Protein AF-0000000083549612 (afdb_homodimer)

pLDDT: mean 89.01, std 11.63, range [45.56, 98.88]

Nearest PDB structures (foldseek):
  8k3b-assembly1_A  TM=6.787E-01  e=1.805E-19  Pseudomonas aeruginosa
  7en6-assembly1_C  TM=9.092E-01  e=3.297E-10  Escherichia coli
  8v4v-assembly1_B  TM=6.266E-01  e=1.099E-12  Streptococcus pneumoniae
  8txl-assembly1_A  TM=6.198E-01  e=1.495E-12  Streptococcus pneumoniae
  3fxa-assembly1_D  TM=8.498E-01  e=3.540E-08  Listeria monocytogenes serotype 4b str. F2365

Radius of gyration: 28.12 Å; Cα contacts (8 Å, |Δi|>4): 1001; chains: 2; bounding box: 58×100×53 Å

Solvent-accessible surface area (backbone atoms only — not comparable to full-atom values): 29579 Å² total; per-residue (Å²): 135,60,62,63,58,50,36,52,56,38,34,68,42,90,81,52,74,59,18,44,44,27,40,50,36,70,75,35,50,70,56,49,56,69,43,50,64,62,54,48,13,57,75,45,72,51,50,51,68,54,49,37,51,44,24,39,71,69,71,26,91,23,52,72,49,37,38,52,52,46,44,50,48,50,37,56,28,63,42,66,73,59,58,61,75,84,55,88,45,66,68,46,38,44,48,51,52,43,53,45,30,41,49,30,33,51,54,39,69,74,61,54,56,58,66,47,44,51,53,50,20,51,50,58,63,69,33,68,31,35,41,24,32,10,50,74,54,55,19,28,52,50,11,48,48,49,32,60,52,40,40,46,40,65,43,54,57,45,55,42,57,49,63,67,57,46,37,54,47,40,74,68,61,56,92,47,39,30,38,38,36,34,30,72,63,19,62,55,62,65,59,34,49,28,42,40,51,26,44,74,71,71,36,54,30,36,30,41,20,18,71,88,19,63,30,43,72,47,32,75,39,54,47,55,55,83,71,87,75,79,68,47,78,63,51,66,67,38,58,53,50,27,54,52,49,49,49,38,40,36,43,31,48,30,29,63,75,39,45,68,58,17,47,52,36,39,44,53,53,31,45,52,46,49,71,70,43,75,79,75,45,87,55,59,76,58,91,136,60,62,60,60,50,35,51,57,39,34,67,43,90,81,52,73,59,18,42,42,26,40,49,34,69,74,34,50,71,55,49,56,68,42,50,65,62,54,49,13,58,75,45,72,53,50,51,67,53,49,36,51,43,23,40,72,70,71,26,91,23,54,70,51,36,37,53,52,46,44,50,49,49,38,56,29,64,45,68,75,59,57,62,77,85,55,88,45,66,68,47,38,45,48,50,54,45,51,45,30,40,48,30,34,52,52,38,69,74,61,52,56,56,66,45,43,50,52,49,20,51,51,58,64,69,34,67,31,35,41,24,32,9,49,76,54,56,18,28,50,50,14,48,48,47,32,60,51,40,42,47,41,65,43,53,56,45,54,43,59,50,62,69,57,47,37,55,47,40,74,66,60,55,91,48,40,30,38,37,37,34,30,71,63,20,59,55,62,66,60,35,48,27,42,40,52,26,46,76,72,71,36,54,32,37,29,41,22,18,71,88,19,63,30,43,71,47,31,74,37,56,48,54,56,84,72,86,75,80,67,46,79,62,50,65,68,38,58,53,49,27,53,52,48,51,50,38,38,37,43,31,48,30,29,63,75,40,46,68,58,17,45,53,36,39,44,54,54,31,43,52,46,47,70,69,42,76,81,75,44,88,56,58,77,57,91

Organism: NCBI:txid2306993

Structure (mmCIF, N/CA/C/O backbone):
data_AF-0000000083549612-model_v1
#
loop_
_entity.id
_entity.type
_entity.pdbx_description
1 polymer 'MurR/RpiR family transcriptional regulator'
#
loop_
_atom_site.group_PDB
_atom_site.id
_atom_site.type_symbol
_atom_site.label_atom_id
_atom_site.label_alt_id
_atom_site.label_comp_id
_atom_site.label_asym_id
_atom_site.label_entity_id
_atom_site.label_seq_id
_atom_site.pdbx_PDB_ins_code
_atom_site.Cartn_x
_atom_site.Cartn_y
_atom_site.Cartn_z
_atom_site.occupancy
_atom_site.B_iso_or_equiv
_atom_site.auth_seq_id
_atom_site.auth_comp_id
_atom_site.auth_asym_id
_atom_site.auth_atom_id
_atom_site.pdbx_PDB_model_num
ATOM 1 N N . MET A 1 1 ? 2.803 -32.688 -2.545 1 60.97 1 MET A N 1
ATOM 2 C CA . MET A 1 1 ? 3.252 -33.031 -3.896 1 60.97 1 MET A CA 1
ATOM 3 C C . MET A 1 1 ? 2.703 -32 -4.906 1 60.97 1 MET A C 1
ATOM 5 O O . MET A 1 1 ? 1.55 -31.594 -4.805 1 60.97 1 MET A O 1
ATOM 9 N N . ASP A 1 2 ? 3.609 -31.469 -5.758 1 71.81 2 ASP A N 1
ATOM 10 C CA . ASP A 1 2 ? 3.229 -30.609 -6.879 1 71.81 2 ASP A CA 1
ATOM 11 C C . ASP A 1 2 ? 3.037 -31.422 -8.156 1 71.81 2 ASP A C 1
ATOM 13 O O . ASP A 1 2 ? 4.004 -31.734 -8.844 1 71.81 2 ASP A O 1
ATOM 17 N N . LEU A 1 3 ? 1.82 -31.828 -8.352 1 80.75 3 LEU A N 1
ATOM 18 C CA . LEU A 1 3 ? 1.506 -32.688 -9.477 1 80.75 3 LEU A CA 1
ATOM 19 C C . LEU A 1 3 ? 1.986 -32.094 -10.789 1 80.75 3 LEU A C 1
ATOM 21 O O . LEU A 1 3 ? 2.482 -32.812 -11.664 1 80.75 3 LEU A O 1
ATOM 25 N N . PHE A 1 4 ? 1.895 -30.859 -10.805 1 78.56 4 PHE A N 1
ATOM 26 C CA . PHE A 1 4 ? 2.281 -30.234 -12.062 1 78.56 4 PHE A CA 1
ATOM 27 C C . PHE A 1 4 ? 3.777 -30.391 -12.312 1 78.56 4 PHE A C 1
ATOM 29 O O . PHE A 1 4 ? 4.195 -30.734 -13.422 1 78.56 4 PHE A O 1
ATOM 36 N N . GLN A 1 5 ? 4.523 -30.078 -11.344 1 78.06 5 GLN A N 1
ATOM 37 C CA . GLN A 1 5 ? 5.969 -30.203 -11.492 1 78.06 5 GLN A CA 1
ATOM 38 C C . GLN A 1 5 ? 6.363 -31.625 -11.844 1 78.06 5 GLN A C 1
ATOM 40 O O . GLN A 1 5 ? 7.242 -31.844 -12.68 1 78.06 5 GLN A O 1
ATOM 45 N N . THR A 1 6 ? 5.684 -32.5 -11.18 1 86.69 6 THR A N 1
ATOM 46 C CA . THR A 1 6 ? 5.965 -33.938 -11.445 1 86.69 6 THR A CA 1
ATOM 47 C C . THR A 1 6 ? 5.617 -34.281 -12.891 1 86.69 6 THR A C 1
ATOM 49 O O . THR A 1 6 ? 6.398 -34.938 -13.578 1 86.69 6 THR A O 1
ATOM 52 N N . LEU A 1 7 ? 4.48 -33.781 -13.336 1 88.31 7 LEU A N 1
ATOM 53 C CA . LEU A 1 7 ? 4.047 -34.031 -14.711 1 88.31 7 LEU A CA 1
ATOM 54 C C . LEU A 1 7 ? 4.988 -33.375 -15.711 1 88.31 7 LEU A C 1
ATOM 56 O O . LEU A 1 7 ? 5.375 -34 -16.703 1 88.31 7 LEU A O 1
ATOM 60 N N . ALA A 1 8 ? 5.422 -32.156 -15.414 1 82.75 8 ALA A N 1
ATOM 61 C CA . ALA A 1 8 ? 6.309 -31.422 -16.312 1 82.75 8 ALA A CA 1
ATOM 62 C C . ALA A 1 8 ? 7.672 -32.094 -16.422 1 82.75 8 ALA A C 1
ATOM 64 O O . ALA A 1 8 ? 8.219 -32.219 -17.516 1 82.75 8 ALA A O 1
ATOM 65 N N . ASN A 1 9 ? 8.164 -32.5 -15.328 1 86.5 9 ASN A N 1
ATOM 66 C CA . ASN A 1 9 ? 9.438 -33.219 -15.305 1 86.5 9 ASN A CA 1
ATOM 67 C C . ASN A 1 9 ? 9.375 -34.531 -16.078 1 86.5 9 ASN A C 1
ATOM 69 O O . ASN A 1 9 ? 10.305 -34.875 -16.812 1 86.5 9 ASN A O 1
ATOM 73 N N . THR A 1 10 ? 8.305 -35.156 -15.844 1 90.31 10 THR A N 1
ATOM 74 C CA . THR A 1 10 ? 8.109 -36.438 -16.531 1 90.31 10 THR A CA 1
ATOM 75 C C . THR A 1 10 ? 7.961 -36.25 -18.031 1 90.31 10 THR A C 1
ATOM 77 O O . THR A 1 10 ? 8.523 -37 -18.828 1 90.31 10 THR A O 1
ATOM 80 N N . ALA A 1 11 ? 7.281 -35.188 -18.422 1 89.12 11 ALA A N 1
ATOM 81 C CA . ALA A 1 11 ? 7.02 -34.875 -19.828 1 89.12 11 ALA A CA 1
ATOM 82 C C . ALA A 1 11 ? 8.305 -34.5 -20.562 1 89.12 11 ALA A C 1
ATOM 84 O O . ALA A 1 11 ? 8.414 -34.656 -21.781 1 89.12 11 ALA A O 1
ATOM 85 N N . GLY A 1 12 ? 9.25 -33.906 -19.844 1 84.75 12 GLY A N 1
ATOM 86 C CA . GLY A 1 12 ? 10.508 -33.438 -20.406 1 84.75 12 GLY A CA 1
ATOM 87 C C . GLY A 1 12 ? 11.469 -34.562 -20.75 1 84.75 12 GLY A C 1
ATOM 88 O O . GLY A 1 12 ? 12.477 -34.344 -21.422 1 84.75 12 GLY A O 1
ATOM 89 N N . LYS A 1 13 ? 11.133 -35.656 -20.25 1 87.25 13 LYS A N 1
ATOM 90 C CA . LYS A 1 13 ? 11.984 -36.812 -20.547 1 87.25 13 LYS A CA 1
ATOM 91 C C . LYS A 1 13 ? 11.82 -37.281 -21.984 1 87.25 13 LYS A C 1
ATOM 93 O O . LYS A 1 13 ? 10.758 -37.094 -22.578 1 87.25 13 LYS A O 1
ATOM 98 N N . PRO A 1 14 ? 12.992 -37.531 -22.703 1 80.19 14 PRO A N 1
ATOM 99 C CA . PRO A 1 14 ? 12.984 -37.781 -24.141 1 80.19 14 PRO A CA 1
ATOM 100 C C . PRO A 1 14 ? 11.992 -38.875 -24.547 1 80.19 14 PRO A C 1
ATOM 102 O O . PRO A 1 14 ? 11.281 -38.75 -25.531 1 80.19 14 PRO A O 1
ATOM 105 N N . GLU A 1 15 ? 12.047 -40.188 -24.078 1 77.31 15 GLU A N 1
ATOM 106 C CA . GLU A 1 15 ? 11.211 -41.281 -24.562 1 77.31 15 GLU A CA 1
ATOM 107 C C . GLU A 1 15 ? 10.664 -42.125 -23.406 1 77.31 15 GLU A C 1
ATOM 109 O O . GLU A 1 15 ? 11.25 -42.156 -22.328 1 77.31 15 GLU A O 1
ATOM 114 N N . GLY A 1 16 ? 9.383 -42.625 -23.516 1 87.75 16 GLY A N 1
ATOM 115 C CA . GLY A 1 16 ? 8.789 -43.531 -22.562 1 87.75 16 GLY A CA 1
ATOM 116 C C . GLY A 1 16 ? 7.297 -43.344 -22.391 1 87.75 16 GLY A C 1
ATOM 117 O O . GLY A 1 16 ? 6.75 -42.312 -22.781 1 87.75 16 GLY A O 1
ATOM 118 N N . LEU A 1 17 ? 6.672 -44.438 -21.891 1 91.31 17 LEU A N 1
ATOM 119 C CA . LEU A 1 17 ? 5.23 -44.469 -21.672 1 91.31 17 LEU A CA 1
ATOM 120 C C . LEU A 1 17 ? 4.812 -43.344 -20.719 1 91.31 17 LEU A C 1
ATOM 122 O O . LEU A 1 17 ? 3.814 -42.656 -20.969 1 91.31 17 LEU A O 1
ATOM 126 N N . ASP A 1 18 ? 5.648 -43.125 -19.719 1 93.69 18 ASP A N 1
ATOM 127 C CA . ASP A 1 18 ? 5.32 -42.094 -18.734 1 93.69 18 ASP A CA 1
ATOM 128 C C . ASP A 1 18 ? 5.391 -40.688 -19.344 1 93.69 18 ASP A C 1
ATOM 130 O O . ASP A 1 18 ? 4.539 -39.844 -19.078 1 93.69 18 ASP A O 1
ATOM 134 N N . ALA A 1 19 ? 6.414 -40.438 -20.141 1 94.12 19 ALA A N 1
ATOM 135 C CA . ALA A 1 19 ? 6.57 -39.125 -20.797 1 94.12 19 ALA A CA 1
ATOM 136 C C . ALA A 1 19 ? 5.391 -38.844 -21.719 1 94.12 19 ALA A C 1
ATOM 138 O O . ALA A 1 19 ? 4.867 -37.719 -21.75 1 94.12 19 ALA A O 1
ATOM 139 N N . ARG A 1 20 ? 5.027 -39.875 -22.438 1 93.06 20 ARG A N 1
ATOM 140 C CA . ARG A 1 20 ? 3.898 -39.75 -23.344 1 93.06 20 ARG A CA 1
ATOM 141 C C . ARG A 1 20 ? 2.613 -39.406 -22.594 1 93.06 20 ARG A C 1
ATOM 143 O O . ARG A 1 20 ? 1.831 -38.562 -23.016 1 93.06 20 ARG A O 1
ATOM 150 N N . LEU A 1 21 ? 2.369 -40.062 -21.516 1 94.75 21 LEU A N 1
ATOM 151 C CA . LEU A 1 21 ? 1.184 -39.844 -20.688 1 94.75 21 LEU A CA 1
ATOM 152 C C . LEU A 1 21 ? 1.202 -38.438 -20.094 1 94.75 21 LEU A C 1
ATOM 154 O O . LEU A 1 21 ? 0.193 -37.75 -20.125 1 94.75 21 LEU A O 1
ATOM 158 N N . ALA A 1 22 ? 2.359 -38.094 -19.562 1 93.81 22 ALA A N 1
ATOM 159 C CA . ALA A 1 22 ? 2.496 -36.781 -18.969 1 93.81 22 ALA A CA 1
ATOM 160 C C . ALA A 1 22 ? 2.232 -35.688 -20 1 93.81 22 ALA A C 1
ATOM 162 O O . ALA A 1 22 ? 1.521 -34.719 -19.719 1 93.81 22 ALA A O 1
ATOM 163 N N . ARG A 1 23 ? 2.754 -35.875 -21.203 1 92.06 23 ARG A N 1
ATOM 164 C CA . ARG A 1 23 ? 2.539 -34.906 -22.281 1 92.06 23 ARG A CA 1
ATOM 165 C C . ARG A 1 23 ? 1.064 -34.844 -22.672 1 92.06 23 ARG A C 1
ATOM 167 O O . ARG A 1 23 ? 0.526 -33.75 -22.891 1 92.06 23 ARG A O 1
ATOM 174 N N . THR A 1 24 ? 0.452 -36 -22.781 1 93.25 24 THR A N 1
ATOM 175 C CA . THR A 1 24 ? -0.963 -36.062 -23.125 1 93.25 24 THR A CA 1
ATOM 176 C C . THR A 1 24 ? -1.805 -35.312 -22.109 1 93.25 24 THR A C 1
ATOM 178 O O . THR A 1 24 ? -2.719 -34.562 -22.484 1 93.25 24 THR A O 1
ATOM 181 N N . VAL A 1 25 ? -1.492 -35.406 -20.812 1 91.62 25 VAL A N 1
ATOM 182 C CA . VAL A 1 25 ? -2.225 -34.719 -19.75 1 91.62 25 VAL A CA 1
ATOM 183 C C . VAL A 1 25 ? -1.984 -33.219 -19.812 1 91.62 25 VAL A C 1
ATOM 185 O O . VAL A 1 25 ? -2.934 -32.438 -19.781 1 91.62 25 VAL A O 1
ATOM 188 N N . LEU A 1 26 ? -0.691 -32.844 -19.984 1 86.19 26 LEU A N 1
ATOM 189 C CA . LEU A 1 26 ? -0.322 -31.438 -19.938 1 86.19 26 LEU A CA 1
ATOM 190 C C . LEU A 1 26 ? -0.821 -30.719 -21.188 1 86.19 26 LEU A C 1
ATOM 192 O O . LEU A 1 26 ? -1.13 -29.516 -21.141 1 86.19 26 LEU A O 1
ATOM 196 N N . ASP A 1 27 ? -0.909 -31.438 -22.297 1 85.31 27 ASP A N 1
ATOM 197 C CA . ASP A 1 27 ? -1.367 -30.859 -23.562 1 85.31 27 ASP A CA 1
ATOM 198 C C . ASP A 1 27 ? -2.84 -30.469 -23.469 1 85.31 27 ASP A C 1
ATOM 200 O O . ASP A 1 27 ? -3.273 -29.531 -24.156 1 85.31 27 ASP A O 1
ATOM 204 N N . ASP A 1 28 ? -3.588 -31.188 -22.719 1 85.19 28 ASP A N 1
ATOM 205 C CA . ASP A 1 28 ? -5.016 -30.922 -22.562 1 85.19 28 ASP A CA 1
ATOM 206 C C . ASP A 1 28 ? -5.516 -31.328 -21.188 1 85.19 28 ASP A C 1
ATOM 208 O O . ASP A 1 28 ? -6.156 -32.375 -21.031 1 85.19 28 ASP A O 1
ATOM 212 N N . VAL A 1 29 ? -5.262 -30.438 -20.297 1 82.5 29 VAL A N 1
ATOM 213 C CA . VAL A 1 29 ? -5.582 -30.703 -18.906 1 82.5 29 VAL A CA 1
ATOM 214 C C . VAL A 1 29 ? -7.094 -30.828 -18.734 1 82.5 29 VAL A C 1
ATOM 216 O O . VAL A 1 29 ? -7.562 -31.672 -17.953 1 82.5 29 VAL A O 1
ATOM 219 N N . ASP A 1 30 ? -7.848 -30.047 -19.469 1 77.62 30 ASP A N 1
ATOM 220 C CA . ASP A 1 30 ? -9.305 -30.109 -19.391 1 77.62 30 ASP A CA 1
ATOM 221 C C . ASP A 1 30 ? -9.82 -31.484 -19.766 1 77.62 30 ASP A C 1
ATOM 223 O O . ASP A 1 30 ? -10.672 -32.062 -19.078 1 77.62 30 ASP A O 1
ATOM 227 N N . PHE A 1 31 ? -9.32 -32.031 -20.828 1 85.69 31 PHE A N 1
ATOM 228 C CA . PHE A 1 31 ? -9.672 -33.375 -21.266 1 85.69 31 PHE A CA 1
ATOM 229 C C . PHE A 1 31 ? -9.312 -34.406 -20.188 1 85.69 31 PHE A C 1
ATOM 231 O O . PHE A 1 31 ? -10.125 -35.25 -19.828 1 85.69 31 PHE A O 1
ATOM 238 N N . ALA A 1 32 ? -8.086 -34.188 -19.703 1 90.5 32 ALA A N 1
ATOM 239 C CA . ALA A 1 32 ? -7.59 -35.188 -18.734 1 90.5 32 ALA A CA 1
ATOM 240 C C . ALA A 1 32 ? -8.461 -35.188 -17.469 1 90.5 32 ALA A C 1
ATOM 242 O O . ALA A 1 32 ? -8.656 -36.219 -16.859 1 90.5 32 ALA A O 1
ATOM 243 N N . MET A 1 33 ? -8.992 -34.062 -17.109 1 84.75 33 MET A N 1
ATOM 244 C CA . MET A 1 33 ? -9.828 -33.938 -15.914 1 84.75 33 MET A CA 1
ATOM 245 C C . MET A 1 33 ? -11.156 -34.656 -16.109 1 84.75 33 MET A C 1
ATOM 247 O O . MET A 1 33 ? -11.727 -35.156 -15.141 1 84.75 33 MET A O 1
ATOM 251 N N . ARG A 1 34 ? -11.57 -34.719 -17.281 1 85.81 34 ARG A N 1
ATOM 252 C CA . ARG A 1 34 ? -12.898 -35.25 -17.547 1 85.81 34 ARG A CA 1
ATOM 253 C C . ARG A 1 34 ? -12.82 -36.688 -18.047 1 85.81 34 ARG A C 1
ATOM 255 O O . ARG A 1 34 ? -13.805 -37.406 -18 1 85.81 34 ARG A O 1
ATOM 262 N N . ALA A 1 35 ? -11.688 -37.062 -18.5 1 91.56 35 ALA A N 1
ATOM 263 C CA . ALA A 1 35 ? -11.531 -38.312 -19.188 1 91.56 35 ALA A CA 1
ATOM 264 C C . ALA A 1 35 ? -11.602 -39.5 -18.219 1 91.56 35 ALA A C 1
ATOM 266 O O . ALA A 1 35 ? -11.102 -39.406 -17.094 1 91.56 35 ALA A O 1
ATOM 267 N N . SER A 1 36 ? -12.281 -40.562 -18.594 1 93.5 36 SER A N 1
ATOM 268 C CA . SER A 1 36 ? -12.117 -41.844 -17.906 1 93.5 36 SER A CA 1
ATOM 269 C C . SER A 1 36 ? -10.719 -42.406 -18.141 1 93.5 36 SER A C 1
ATOM 271 O O . SER A 1 36 ? -9.977 -41.906 -19 1 93.5 36 SER A O 1
ATOM 273 N N . ILE A 1 37 ? -10.422 -43.375 -17.312 1 94.69 37 ILE A N 1
ATOM 274 C CA . ILE A 1 37 ? -9.109 -43.969 -17.438 1 94.69 37 ILE A CA 1
ATOM 275 C C . ILE A 1 37 ? -8.938 -44.562 -18.844 1 94.69 37 ILE A C 1
ATOM 277 O O . ILE A 1 37 ? -7.855 -44.5 -19.422 1 94.69 37 ILE A O 1
ATOM 281 N N . ALA A 1 38 ? -10.047 -45.125 -19.422 1 95.56 38 ALA A N 1
ATOM 282 C CA . ALA A 1 38 ? -10.016 -45.688 -20.766 1 95.56 38 ALA A CA 1
ATOM 283 C C . ALA A 1 38 ? -9.773 -44.625 -21.828 1 95.56 38 ALA A C 1
ATOM 285 O O . ALA A 1 38 ? -8.992 -44.844 -22.75 1 95.56 38 ALA A O 1
ATOM 286 N N . GLU A 1 39 ? -10.43 -43.531 -21.672 1 95.75 39 GLU A N 1
ATOM 287 C CA . GLU A 1 39 ? -10.312 -42.438 -22.625 1 95.75 39 GLU A CA 1
ATOM 288 C C . GLU A 1 39 ? -8.898 -41.844 -22.625 1 95.75 39 GLU A C 1
ATOM 290 O O . GLU A 1 39 ? -8.328 -41.562 -23.672 1 95.75 39 GLU A O 1
ATOM 295 N N . LEU A 1 40 ? -8.352 -41.656 -21.422 1 96.06 40 LEU A N 1
ATOM 296 C CA . LEU A 1 40 ? -6.996 -41.125 -21.312 1 96.06 40 LEU A CA 1
ATOM 297 C C . LEU A 1 40 ? -5.98 -42.094 -21.891 1 96.06 40 LEU A C 1
ATOM 299 O O . LEU A 1 40 ? -5.043 -41.688 -22.594 1 96.06 40 LEU A O 1
ATOM 303 N N . ALA A 1 41 ? -6.164 -43.344 -21.641 1 95.69 41 ALA A N 1
ATOM 304 C CA . ALA A 1 41 ? -5.297 -44.406 -22.172 1 95.69 41 ALA A CA 1
ATOM 305 C C . ALA A 1 41 ? -5.305 -44.375 -23.703 1 95.69 41 ALA A C 1
ATOM 307 O O . ALA A 1 41 ? -4.246 -44.438 -24.328 1 95.69 41 ALA A O 1
ATOM 308 N N . GLU A 1 42 ? -6.488 -44.281 -24.234 1 95.75 42 GLU A N 1
ATOM 309 C CA . GLU A 1 42 ? -6.648 -44.281 -25.688 1 95.75 42 GLU A CA 1
ATOM 310 C C . GLU A 1 42 ? -5.938 -43.094 -26.328 1 95.75 42 GLU A C 1
ATOM 312 O O . GLU A 1 42 ? -5.211 -43.25 -27.312 1 95.75 42 GLU A O 1
ATOM 317 N N . ARG A 1 43 ? -6.094 -41.969 -25.734 1 95.12 43 ARG A N 1
ATOM 318 C CA . ARG A 1 43 ? -5.488 -40.75 -26.297 1 95.12 43 ARG A CA 1
ATOM 319 C C . ARG A 1 43 ? -3.967 -40.812 -26.203 1 95.12 43 ARG A C 1
ATOM 321 O O . ARG A 1 43 ? -3.268 -40.312 -27.078 1 95.12 43 ARG A O 1
ATOM 328 N N . ALA A 1 44 ? -3.492 -41.406 -25.188 1 94.5 44 ALA A N 1
ATOM 329 C CA . ALA A 1 44 ? -2.051 -41.469 -24.953 1 94.5 44 ALA A CA 1
ATOM 330 C C . ALA A 1 44 ? -1.438 -42.656 -25.688 1 94.5 44 ALA A C 1
ATOM 332 O O . ALA A 1 44 ? -0.213 -42.781 -25.75 1 94.5 44 ALA A O 1
ATOM 333 N N . GLY A 1 45 ? -2.229 -43.562 -26.203 1 93.75 45 GLY A N 1
ATOM 334 C CA . GLY A 1 45 ? -1.745 -44.75 -26.891 1 93.75 45 GLY A CA 1
ATOM 335 C C . GLY A 1 45 ? -1.149 -45.781 -25.969 1 93.75 45 GLY A C 1
ATOM 336 O O . GLY A 1 45 ? -0.131 -46.406 -26.281 1 93.75 45 GLY A O 1
ATOM 337 N N . VAL A 1 46 ? -1.741 -45.875 -24.812 1 94.38 46 VAL A N 1
ATOM 338 C CA . VAL A 1 46 ? -1.266 -46.844 -23.828 1 94.38 46 VAL A CA 1
ATOM 339 C C . VAL A 1 46 ? -2.441 -47.656 -23.297 1 94.38 46 VAL A C 1
ATOM 341 O O . VAL A 1 46 ? -3.576 -47.5 -23.75 1 94.38 46 VAL A O 1
ATOM 344 N N . SER A 1 47 ? -2.125 -48.656 -22.359 1 93.62 47 SER A N 1
ATOM 345 C CA . SER A 1 47 ? -3.17 -49.469 -21.734 1 93.62 47 SER A CA 1
ATOM 346 C C . SER A 1 47 ? -3.686 -48.812 -20.453 1 93.62 47 SER A C 1
ATOM 348 O O . SER A 1 47 ? -2.994 -47.969 -19.859 1 93.62 47 SER A O 1
ATOM 350 N N . ALA A 1 48 ? -4.918 -49.156 -20.094 1 94.5 48 ALA A N 1
ATOM 351 C CA . ALA A 1 48 ? -5.508 -48.656 -18.859 1 94.5 48 ALA A CA 1
ATOM 352 C C . ALA A 1 48 ? -4.637 -49 -17.656 1 94.5 48 ALA A C 1
ATOM 354 O O . ALA A 1 48 ? -4.43 -48.156 -16.766 1 94.5 48 ALA A O 1
ATOM 355 N N . PRO A 1 49 ? -4.086 -50.188 -17.531 1 94.81 49 PRO A N 1
ATOM 356 C CA . PRO A 1 49 ? -3.174 -50.5 -16.422 1 94.81 49 PRO A CA 1
ATOM 357 C C . PRO A 1 49 ? -1.938 -49.625 -16.422 1 94.81 49 PRO A C 1
ATOM 359 O O . PRO A 1 49 ? -1.433 -49.25 -15.344 1 94.81 49 PRO A O 1
ATOM 362 N N . SER A 1 50 ? -1.522 -49.25 -17.578 1 94.94 50 SER A N 1
ATOM 363 C CA . SER A 1 50 ? -0.377 -48.344 -17.672 1 94.94 50 SER A CA 1
ATOM 364 C C . SER A 1 50 ? -0.694 -47 -17.078 1 94.94 50 SER A C 1
ATOM 366 O O . SER A 1 50 ? 0.172 -46.344 -16.484 1 94.94 50 SER A O 1
ATOM 368 N N . VAL A 1 51 ? -1.929 -46.5 -17.25 1 96.5 51 VAL A N 1
ATOM 369 C CA . VAL A 1 51 ? -2.363 -45.25 -16.688 1 96.5 51 VAL A CA 1
ATOM 370 C C . VAL A 1 51 ? -2.379 -45.344 -15.164 1 96.5 51 VAL A C 1
ATOM 372 O O . VAL A 1 51 ? -1.956 -44.406 -14.477 1 96.5 51 VAL A O 1
ATOM 375 N N . THR A 1 52 ? -2.861 -46.438 -14.641 1 94.88 52 THR A N 1
ATOM 376 C CA . THR A 1 52 ? -2.895 -46.656 -13.195 1 94.88 52 THR A CA 1
ATOM 377 C C . THR A 1 52 ? -1.482 -46.688 -12.617 1 94.88 52 THR A C 1
ATOM 379 O O . THR A 1 52 ? -1.22 -46.062 -11.578 1 94.88 52 THR A O 1
ATOM 382 N N . ARG A 1 53 ? -0.593 -47.344 -13.297 1 94.69 53 ARG A N 1
ATOM 383 C CA . ARG A 1 53 ? 0.79 -47.438 -12.836 1 94.69 53 ARG A CA 1
ATOM 384 C C . ARG A 1 53 ? 1.45 -46.062 -12.883 1 94.69 53 ARG A C 1
ATOM 386 O O . ARG A 1 53 ? 2.195 -45.688 -11.977 1 94.69 53 ARG A O 1
ATOM 393 N N . PHE A 1 54 ? 1.21 -45.344 -13.953 1 95.25 54 PHE A N 1
ATOM 394 C CA . PHE A 1 54 ? 1.705 -44 -14.102 1 95.25 54 PHE A CA 1
ATOM 395 C C . PHE A 1 54 ? 1.254 -43.125 -12.93 1 95.25 54 PHE A C 1
ATOM 397 O O . PHE A 1 54 ? 2.064 -42.406 -12.32 1 95.25 54 PHE A O 1
ATOM 404 N N . SER A 1 55 ? -0.074 -43.188 -12.625 1 94.88 55 SER A N 1
ATOM 405 C CA . SER A 1 55 ? -0.638 -42.406 -11.531 1 94.88 55 SER A CA 1
ATOM 406 C C . SER A 1 55 ? 0.085 -42.688 -10.219 1 94.88 55 SER A C 1
ATOM 408 O O . SER A 1 55 ? 0.377 -41.781 -9.453 1 94.88 55 SER A O 1
ATOM 410 N N . ARG A 1 56 ? 0.451 -43.875 -9.992 1 93 56 ARG A N 1
ATOM 411 C CA . ARG A 1 56 ? 1.142 -44.281 -8.766 1 93 56 ARG A CA 1
ATOM 412 C C . ARG A 1 56 ? 2.596 -43.812 -8.789 1 93 56 ARG A C 1
ATOM 414 O O . ARG A 1 56 ? 3.131 -43.375 -7.766 1 93 56 ARG A O 1
ATOM 421 N N . ARG A 1 57 ? 3.168 -43.844 -9.914 1 91.75 57 ARG A N 1
ATOM 422 C CA . ARG A 1 57 ? 4.57 -43.469 -10.047 1 91.75 57 ARG A CA 1
ATOM 423 C C . ARG A 1 57 ? 4.75 -41.969 -9.812 1 91.75 57 ARG A C 1
ATOM 425 O O . ARG A 1 57 ? 5.785 -41.531 -9.312 1 91.75 57 ARG A O 1
ATOM 432 N N . ILE A 1 58 ? 3.721 -41.25 -10.195 1 91.62 58 ILE A N 1
ATOM 433 C CA . ILE A 1 58 ? 3.869 -39.812 -10.062 1 91.62 58 ILE A CA 1
ATOM 434 C C . ILE A 1 58 ? 3.338 -39.344 -8.703 1 91.62 58 ILE A C 1
ATOM 436 O O . ILE A 1 58 ? 3.135 -38.156 -8.477 1 91.62 58 ILE A O 1
ATOM 440 N N . GLY A 1 59 ? 3.041 -40.344 -7.852 1 88.88 59 GLY A N 1
ATOM 441 C CA . GLY A 1 59 ? 2.801 -40.031 -6.453 1 88.88 59 GLY A CA 1
ATOM 442 C C . GLY A 1 59 ? 1.33 -40.031 -6.082 1 88.88 59 GLY A C 1
ATOM 443 O O . GLY A 1 59 ? 0.948 -39.531 -5.031 1 88.88 59 GLY A O 1
ATOM 444 N N . CYS A 1 60 ? 0.448 -40.562 -6.949 1 92.44 60 CYS A N 1
ATOM 445 C CA . CYS A 1 60 ? -0.973 -40.656 -6.637 1 92.44 60 CYS A CA 1
ATOM 446 C C . CYS A 1 60 ? -1.336 -42.062 -6.188 1 92.44 60 CYS A C 1
ATOM 448 O O . CYS A 1 60 ? -0.652 -43.031 -6.539 1 92.44 60 CYS A O 1
ATOM 450 N N . ALA A 1 61 ? -2.361 -42.125 -5.422 1 91.62 61 ALA A N 1
ATOM 451 C CA . ALA A 1 61 ? -2.803 -43.438 -4.941 1 91.62 61 ALA A CA 1
ATOM 452 C C . ALA A 1 61 ? -3.414 -44.281 -6.07 1 91.62 61 ALA A C 1
ATOM 454 O O . ALA A 1 61 ? -3.545 -45.5 -5.957 1 91.62 61 ALA A O 1
ATOM 455 N N . GLY A 1 62 ? -3.844 -43.688 -7.043 1 92.12 62 GLY A N 1
ATOM 456 C CA . GLY A 1 62 ? -4.5 -44.281 -8.203 1 92.12 62 GLY A CA 1
ATOM 457 C C . GLY A 1 62 ? -5.07 -43.219 -9.148 1 92.12 62 GLY A C 1
ATOM 458 O O . GLY A 1 62 ? -4.793 -42.031 -9.008 1 92.12 62 GLY A O 1
ATOM 459 N N . TYR A 1 63 ? -5.816 -43.688 -10.125 1 93.38 63 TYR A N 1
ATOM 460 C CA . TYR A 1 63 ? -6.348 -42.781 -11.148 1 93.38 63 TYR A CA 1
ATOM 461 C C . TYR A 1 63 ? -7.371 -41.812 -10.547 1 93.38 63 TYR A C 1
ATOM 463 O O . TYR A 1 63 ? -7.367 -40.625 -10.852 1 93.38 63 TYR A O 1
ATOM 471 N N . PRO A 1 64 ? -8.219 -42.312 -9.609 1 91.38 64 PRO A N 1
ATOM 472 C CA . PRO A 1 64 ? -9.156 -41.375 -9.008 1 91.38 64 PRO A CA 1
ATOM 473 C C . PRO A 1 64 ? -8.445 -40.25 -8.242 1 91.38 64 PRO A C 1
ATOM 475 O O . PRO A 1 64 ? -8.836 -39.062 -8.344 1 91.38 64 PRO A O 1
ATOM 478 N N . ASP A 1 65 ? -7.406 -40.594 -7.535 1 91.25 65 ASP A N 1
ATOM 479 C CA . ASP A 1 65 ? -6.609 -39.594 -6.82 1 91.25 65 ASP A CA 1
ATOM 480 C C . ASP A 1 65 ? -5.906 -38.656 -7.789 1 91.25 65 ASP A C 1
ATOM 482 O O . ASP A 1 65 ? -5.805 -37.469 -7.527 1 91.25 65 ASP A O 1
ATOM 486 N N . PHE A 1 66 ? -5.379 -39.25 -8.875 1 92.38 66 PHE A N 1
ATOM 487 C CA . PHE A 1 66 ? -4.758 -38.438 -9.922 1 92.38 66 PHE A CA 1
ATOM 488 C C . PHE A 1 66 ? -5.727 -37.406 -10.453 1 92.38 66 PHE A C 1
ATOM 490 O O . PHE A 1 66 ? -5.359 -36.219 -10.617 1 92.38 66 PHE A O 1
ATOM 497 N N . LYS A 1 67 ? -6.941 -37.719 -10.633 1 87.06 67 LYS A N 1
ATOM 498 C CA . LYS A 1 67 ? -7.965 -36.812 -11.141 1 87.06 67 LYS A CA 1
ATOM 499 C C . LYS A 1 67 ? -8.25 -35.688 -10.141 1 87.06 67 LYS A C 1
ATOM 501 O O . LYS A 1 67 ? -8.414 -34.531 -10.531 1 87.06 67 LYS A O 1
ATOM 506 N N . VAL A 1 68 ? -8.32 -36.031 -8.961 1 80.62 68 VAL A N 1
ATOM 507 C CA . VAL A 1 68 ? -8.57 -35.031 -7.914 1 80.62 68 VAL A CA 1
ATOM 508 C C . VAL A 1 68 ? -7.43 -34.031 -7.875 1 80.62 68 VAL A C 1
ATOM 510 O O . VAL A 1 68 ? -7.668 -32.812 -7.84 1 80.62 68 VAL A O 1
ATOM 513 N N . LYS A 1 69 ? -6.262 -34.531 -7.914 1 81.62 69 LYS A N 1
ATOM 514 C CA . LYS A 1 69 ? -5.09 -33.656 -7.863 1 81.62 69 LYS A CA 1
ATOM 515 C C . LYS A 1 69 ? -4.98 -32.812 -9.133 1 81.62 69 LYS A C 1
ATOM 517 O O . LYS A 1 69 ? -4.574 -31.656 -9.07 1 81.62 69 LYS A O 1
ATOM 522 N N . LEU A 1 70 ? -5.305 -33.438 -10.203 1 83.31 70 LEU A N 1
ATOM 523 C CA . LEU A 1 70 ? -5.324 -32.719 -11.469 1 83.31 70 LEU A CA 1
ATOM 524 C C . LEU A 1 70 ? -6.348 -31.594 -11.43 1 83.31 70 LEU A C 1
ATOM 526 O O . LEU A 1 70 ? -6.09 -30.5 -11.945 1 83.31 70 LEU A O 1
ATOM 530 N N . ALA A 1 71 ? -7.48 -31.875 -10.883 1 74.75 71 ALA A N 1
ATOM 531 C CA . ALA A 1 71 ? -8.523 -30.859 -10.742 1 74.75 71 ALA A CA 1
ATOM 532 C C . ALA A 1 71 ? -8.031 -29.688 -9.891 1 74.75 71 ALA A C 1
ATOM 534 O O . ALA A 1 71 ? -8.297 -28.516 -10.211 1 74.75 71 ALA A O 1
ATOM 535 N N . GLN A 1 72 ? -7.367 -30.031 -8.883 1 70 72 GLN A N 1
ATOM 536 C CA . GLN A 1 72 ? -6.809 -28.984 -8.023 1 70 72 GLN A CA 1
ATOM 537 C C . GLN A 1 72 ? -5.801 -28.125 -8.781 1 70 72 GLN A C 1
ATOM 539 O O . GLN A 1 72 ? -5.781 -26.906 -8.633 1 70 72 GLN A O 1
ATOM 544 N N . MET A 1 73 ? -5.031 -28.906 -9.516 1 72.69 73 MET A N 1
ATOM 545 C CA . MET A 1 73 ? -4.059 -28.219 -10.352 1 72.69 73 MET A CA 1
ATOM 546 C C . MET A 1 73 ? -4.762 -27.266 -11.328 1 72.69 73 MET A C 1
ATOM 548 O O . MET A 1 73 ? -4.316 -26.141 -11.539 1 72.69 73 MET A O 1
ATOM 552 N N . ALA A 1 74 ? -5.758 -27.812 -11.906 1 65.56 74 ALA A N 1
ATOM 553 C CA . ALA A 1 74 ? -6.52 -27.016 -12.867 1 65.56 74 ALA A CA 1
ATOM 554 C C . ALA A 1 74 ? -7.133 -25.797 -12.195 1 65.56 74 ALA A C 1
ATOM 556 O O . ALA A 1 74 ? -7.223 -24.719 -12.805 1 65.56 74 ALA A O 1
ATOM 557 N N . TYR A 1 75 ? -7.473 -26.078 -11.023 1 61.47 75 TYR A N 1
ATOM 558 C CA . TYR A 1 75 ? -8.023 -24.969 -10.25 1 61.47 75 TYR A CA 1
ATOM 559 C C . TYR A 1 75 ? -6.992 -23.875 -10.055 1 61.47 75 TYR A C 1
ATOM 561 O O . TYR A 1 75 ? -7.316 -22.688 -10.141 1 61.47 75 TYR A O 1
ATOM 569 N N . VAL A 1 76 ? -5.828 -24.25 -9.641 1 61.94 76 VAL A N 1
ATOM 570 C CA . VAL A 1 76 ? -4.746 -23.281 -9.523 1 61.94 76 VAL A CA 1
ATOM 571 C C . VAL A 1 76 ? -4.559 -22.547 -10.852 1 61.94 76 VAL A C 1
ATOM 573 O O . VAL A 1 76 ? -4.172 -21.375 -10.875 1 61.94 76 VAL A O 1
ATOM 576 N N . GLY A 1 77 ? -5.211 -22.953 -11.914 1 61.12 77 GLY A N 1
ATOM 577 C CA . GLY A 1 77 ? -5.367 -22.312 -13.211 1 61.12 77 GLY A CA 1
ATOM 578 C C . GLY A 1 77 ? -4.234 -22.641 -14.172 1 61.12 77 GLY A C 1
ATOM 579 O O . GLY A 1 77 ? -3.09 -22.812 -13.75 1 61.12 77 GLY A O 1
ATOM 580 N N . LEU A 1 78 ? -4.664 -22.922 -15.289 1 62.28 78 LEU A N 1
ATOM 581 C CA . LEU A 1 78 ? -3.809 -23.203 -16.438 1 62.28 78 LEU A CA 1
ATOM 582 C C . LEU A 1 78 ? -2.771 -22.109 -16.625 1 62.28 78 LEU A C 1
ATOM 584 O O . LEU A 1 78 ? -1.7 -22.344 -17.188 1 62.28 78 LEU A O 1
ATOM 588 N N . ARG A 1 79 ? -3.043 -20.984 -15.891 1 69.12 79 ARG A N 1
ATOM 589 C CA . ARG A 1 79 ? -2.141 -19.859 -16.078 1 69.12 79 ARG A CA 1
ATOM 590 C C . ARG A 1 79 ? -0.805 -20.109 -15.383 1 69.12 79 ARG A C 1
ATOM 592 O O . ARG A 1 79 ? 0.222 -19.547 -15.781 1 69.12 79 ARG A O 1
ATOM 599 N N . TYR A 1 80 ? -0.832 -20.922 -14.414 1 72.25 80 TYR A N 1
ATOM 600 C CA . TYR A 1 80 ? 0.41 -21.203 -13.703 1 72.25 80 TYR A CA 1
ATOM 601 C C . TYR A 1 80 ? 1.155 -22.359 -14.352 1 72.25 80 TYR A C 1
ATOM 603 O O . TYR A 1 80 ? 2.314 -22.625 -14.023 1 72.25 80 TYR A O 1
ATOM 611 N N . LEU A 1 81 ? 0.461 -23 -15.227 1 65.88 81 LEU A N 1
ATOM 612 C CA . LEU A 1 81 ? 1.079 -24.109 -15.945 1 65.88 81 LEU A CA 1
ATOM 613 C C . LEU A 1 81 ? 1.824 -23.609 -17.172 1 65.88 81 LEU A C 1
ATOM 615 O O . LEU A 1 81 ? 2.943 -24.047 -17.453 1 65.88 81 LEU A O 1
ATOM 619 N N . LYS A 1 82 ? 1.179 -22.75 -17.891 1 65.94 82 LYS A N 1
ATOM 620 C CA . LYS A 1 82 ? 1.75 -22.125 -19.094 1 65.94 82 LYS A CA 1
ATOM 621 C C . LYS A 1 82 ? 1.575 -20.609 -19.062 1 65.94 82 LYS A C 1
ATOM 623 O O . LYS A 1 82 ? 0.712 -20.062 -19.75 1 65.94 82 LYS A O 1
ATOM 628 N N . PRO A 1 83 ? 2.459 -20.062 -18.234 1 63.41 83 PRO A N 1
ATOM 629 C CA . PRO A 1 83 ? 2.258 -18.625 -18.141 1 63.41 83 PRO A CA 1
ATOM 630 C C . PRO A 1 83 ? 2.516 -17.906 -19.469 1 63.41 83 PRO A C 1
ATOM 632 O O . PRO A 1 83 ? 3.416 -18.281 -20.219 1 63.41 83 PRO A O 1
ATOM 635 N N . GLU A 1 84 ? 1.542 -17.109 -19.906 1 63.53 84 GLU A N 1
ATOM 636 C CA . GLU A 1 84 ? 1.738 -16.266 -21.078 1 63.53 84 GLU A CA 1
ATOM 637 C C . GLU A 1 84 ? 2.592 -15.039 -20.734 1 63.53 84 GLU A C 1
ATOM 639 O O . GLU A 1 84 ? 2.186 -14.188 -19.938 1 63.53 84 GLU A O 1
ATOM 644 N N . VAL A 1 85 ? 3.887 -15.227 -20.938 1 64.56 85 VAL A N 1
ATOM 645 C CA . VAL A 1 85 ? 4.754 -14.086 -20.656 1 64.56 85 VAL A CA 1
ATOM 646 C C . VAL A 1 85 ? 4.766 -13.141 -21.859 1 64.56 85 VAL A C 1
ATOM 648 O O . VAL A 1 85 ? 5.168 -13.531 -22.953 1 64.56 85 VAL A O 1
ATOM 651 N N . THR A 1 86 ? 4.156 -12.023 -21.594 1 67.44 86 THR A N 1
ATOM 652 C CA . THR A 1 86 ? 4.031 -11.094 -22.703 1 67.44 86 THR A CA 1
ATOM 653 C C . THR A 1 86 ? 5.168 -10.078 -22.688 1 67.44 86 THR A C 1
ATOM 655 O O . THR A 1 86 ? 5.48 -9.477 -23.719 1 67.44 86 THR A O 1
ATOM 658 N N . SER A 1 87 ? 5.797 -9.906 -21.562 1 76.62 87 SER A N 1
ATOM 659 C CA . SER A 1 87 ? 6.895 -8.945 -21.484 1 76.62 87 SER A CA 1
ATOM 660 C C . SER A 1 87 ? 8.227 -9.648 -21.266 1 76.62 87 SER A C 1
ATOM 662 O O . SER A 1 87 ? 8.297 -10.672 -20.578 1 76.62 87 SER A O 1
ATOM 664 N N . THR A 1 88 ? 9.25 -9.094 -22 1 78.19 88 THR A N 1
ATOM 665 C CA . THR A 1 88 ? 10.539 -9.773 -21.891 1 78.19 88 THR A CA 1
ATOM 666 C C . THR A 1 88 ? 11.633 -8.789 -21.484 1 78.19 88 THR A C 1
ATOM 668 O O . THR A 1 88 ? 12.664 -9.188 -20.938 1 78.19 88 THR A O 1
ATOM 671 N N . THR A 1 89 ? 11.359 -7.566 -21.812 1 89.69 89 THR A N 1
ATOM 672 C CA . THR A 1 89 ? 12.359 -6.559 -21.5 1 89.69 89 THR A CA 1
ATOM 673 C C . THR A 1 89 ? 11.914 -5.707 -20.312 1 89.69 89 THR A C 1
ATOM 675 O O . THR A 1 89 ? 10.719 -5.578 -20.047 1 89.69 89 THR A O 1
ATOM 678 N N . PRO A 1 90 ? 12.875 -5.082 -19.688 1 93 90 PRO A N 1
ATOM 679 C CA . PRO A 1 90 ? 12.516 -4.18 -18.594 1 93 90 PRO A CA 1
ATOM 680 C C . PRO A 1 90 ? 11.555 -3.074 -19.031 1 93 90 PRO A C 1
ATOM 682 O O . PRO A 1 90 ? 10.641 -2.717 -18.281 1 93 90 PRO A O 1
ATOM 685 N N . ALA A 1 91 ? 11.758 -2.58 -20.219 1 91.62 91 ALA A N 1
ATOM 686 C CA . ALA A 1 91 ? 10.883 -1.523 -20.734 1 91.62 91 ALA A CA 1
ATOM 687 C C . ALA A 1 91 ? 9.453 -2.027 -20.906 1 91.62 91 ALA A C 1
ATOM 689 O O . ALA A 1 91 ? 8.5 -1.331 -20.562 1 91.62 91 ALA A O 1
ATOM 690 N N . GLU A 1 92 ? 9.312 -3.188 -21.406 1 90.88 92 GLU A N 1
ATOM 691 C CA . GLU A 1 92 ? 7.988 -3.781 -21.594 1 90.88 92 GLU A CA 1
ATOM 692 C C . GLU A 1 92 ? 7.324 -4.066 -20.25 1 90.88 92 GLU A C 1
ATOM 694 O O . GLU A 1 92 ? 6.109 -3.904 -20.109 1 90.88 92 GLU A O 1
ATOM 699 N N . VAL A 1 93 ? 8.109 -4.508 -19.344 1 93.5 93 VAL A N 1
ATOM 700 C CA . VAL A 1 93 ? 7.605 -4.777 -18.016 1 93.5 93 VAL A CA 1
ATOM 701 C C . VAL A 1 93 ? 7.062 -3.492 -17.391 1 93.5 93 VAL A C 1
ATOM 703 O O . VAL A 1 93 ? 5.934 -3.459 -16.906 1 93.5 93 VAL A O 1
ATOM 706 N N . ALA A 1 94 ? 7.859 -2.422 -17.406 1 94.31 94 ALA A N 1
ATOM 707 C CA . ALA A 1 94 ? 7.438 -1.142 -16.844 1 94.31 94 ALA A CA 1
ATOM 708 C C . ALA A 1 94 ? 6.172 -0.632 -17.531 1 94.31 94 ALA A C 1
ATOM 710 O O . ALA A 1 94 ? 5.254 -0.151 -16.859 1 94.31 94 ALA A O 1
ATOM 711 N N . GLU A 1 95 ? 6.125 -0.741 -18.781 1 90.69 95 GLU A N 1
ATOM 712 C CA . GLU A 1 95 ? 4.957 -0.307 -19.547 1 90.69 95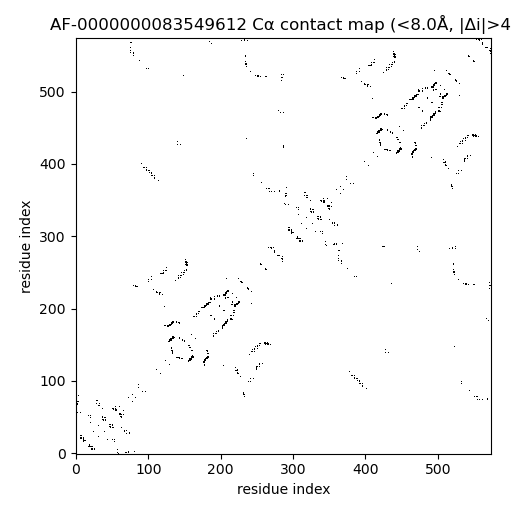 GLU A CA 1
ATOM 713 C C . GLU A 1 95 ? 3.711 -1.093 -19.141 1 90.69 95 GLU A C 1
ATOM 715 O O . GLU A 1 95 ? 2.645 -0.512 -18.938 1 90.69 95 GLU A O 1
ATOM 720 N N . ASP A 1 96 ? 3.869 -2.363 -19.094 1 90.88 96 ASP A N 1
ATOM 721 C CA . ASP A 1 96 ? 2.752 -3.23 -18.719 1 90.88 96 ASP A CA 1
ATOM 722 C C . ASP A 1 96 ? 2.223 -2.885 -17.328 1 90.88 96 ASP A C 1
ATOM 724 O O . ASP A 1 96 ? 1.015 -2.736 -17.141 1 90.88 96 ASP A O 1
ATOM 728 N N . ILE A 1 97 ? 3.117 -2.752 -16.391 1 93.38 97 ILE A N 1
ATOM 729 C CA . ILE A 1 97 ? 2.752 -2.463 -15.016 1 93.38 97 ILE A CA 1
ATOM 730 C C . ILE A 1 97 ? 2.031 -1.118 -14.938 1 93.38 97 ILE A C 1
ATOM 732 O O . ILE A 1 97 ? 0.949 -1.019 -14.359 1 93.38 97 ILE A O 1
ATOM 736 N N . VAL A 1 98 ? 2.582 -0.099 -15.562 1 92.88 98 VAL A N 1
ATOM 737 C CA . VAL A 1 98 ? 2.029 1.249 -15.469 1 92.88 98 VAL A CA 1
ATOM 738 C C . VAL A 1 98 ? 0.676 1.301 -16.172 1 92.88 98 VAL A C 1
ATOM 740 O O . VAL A 1 98 ? -0.287 1.859 -15.648 1 92.88 98 VAL A O 1
ATOM 743 N N . THR A 1 99 ? 0.615 0.72 -17.312 1 90.19 99 THR A N 1
ATOM 744 C CA . THR A 1 99 ? -0.622 0.733 -18.078 1 90.19 99 THR A CA 1
ATOM 745 C C . THR A 1 99 ? -1.745 0.037 -17.312 1 90.19 99 THR A C 1
ATOM 747 O O . THR A 1 99 ? -2.863 0.549 -17.25 1 90.19 99 THR A O 1
ATOM 750 N N . LYS A 1 100 ? -1.444 -1.072 -16.75 1 90.94 100 LYS A N 1
ATOM 751 C CA . LYS A 1 100 ? -2.463 -1.814 -16.016 1 90.94 100 LYS A CA 1
ATOM 752 C C . LYS A 1 100 ? -2.881 -1.068 -14.75 1 90.94 100 LYS A C 1
ATOM 754 O O . LYS A 1 100 ? -4.051 -1.095 -14.367 1 90.94 100 LYS A O 1
ATOM 759 N N . ALA A 1 101 ? -1.913 -0.481 -14.117 1 94.75 101 ALA A N 1
ATOM 760 C CA . ALA A 1 101 ? -2.219 0.326 -12.938 1 94.75 101 ALA A CA 1
ATOM 761 C C . ALA A 1 101 ? -3.115 1.507 -13.297 1 94.75 101 ALA A C 1
ATOM 763 O O . ALA A 1 101 ? -4.105 1.774 -12.617 1 94.75 101 ALA A O 1
ATOM 764 N N . GLN A 1 102 ? -2.789 2.225 -14.375 1 92.12 102 GLN A N 1
ATOM 765 C CA . GLN A 1 102 ? -3.594 3.357 -14.82 1 92.12 102 GLN A CA 1
ATOM 766 C C . GLN A 1 102 ? -4.996 2.91 -15.219 1 92.12 102 GLN A C 1
ATOM 768 O O . GLN A 1 102 ? -5.977 3.605 -14.945 1 92.12 102 GLN A O 1
ATOM 773 N N . ASP A 1 103 ? -5.047 1.793 -15.875 1 90.06 103 ASP A N 1
ATOM 774 C CA . ASP A 1 103 ? -6.344 1.248 -16.266 1 90.06 103 ASP A CA 1
ATOM 775 C C . ASP A 1 103 ? -7.195 0.916 -15.047 1 90.06 103 ASP A C 1
ATOM 777 O O . ASP A 1 103 ? -8.398 1.187 -15.023 1 90.06 103 ASP A O 1
ATOM 781 N N . ALA A 1 104 ? -6.578 0.291 -14.062 1 94 104 ALA A N 1
ATOM 782 C CA . ALA A 1 104 ? -7.285 -0.023 -12.82 1 94 104 ALA A CA 1
ATOM 783 C C . ALA A 1 104 ? -7.859 1.238 -12.18 1 94 104 ALA A C 1
ATOM 785 O O . ALA A 1 104 ? -9.008 1.243 -11.727 1 94 104 ALA A O 1
ATOM 786 N N . LEU A 1 105 ? -7.062 2.334 -12.164 1 94.25 105 LEU A N 1
ATOM 787 C CA . LEU A 1 105 ? -7.504 3.607 -11.602 1 94.25 105 LEU A CA 1
ATOM 788 C C . LEU A 1 105 ? -8.648 4.199 -12.422 1 94.25 105 LEU A C 1
ATOM 790 O O . LEU A 1 105 ? -9.609 4.719 -11.859 1 94.25 105 LEU A O 1
ATOM 794 N N . PHE A 1 106 ? -8.531 4.086 -13.688 1 89.88 106 PHE A N 1
ATOM 795 C CA . PHE A 1 106 ? -9.562 4.594 -14.586 1 89.88 106 PHE A CA 1
ATOM 796 C C . PHE A 1 106 ? -10.883 3.865 -14.367 1 89.88 106 PHE A C 1
ATOM 798 O O . PHE A 1 106 ? -11.93 4.5 -14.227 1 89.88 106 PHE A O 1
ATOM 805 N N . ARG A 1 107 ? -10.852 2.611 -14.328 1 90.38 107 ARG A N 1
ATOM 806 C CA . ARG A 1 107 ? -12.055 1.804 -14.141 1 90.38 107 ARG A CA 1
ATOM 807 C C . ARG A 1 107 ? -12.664 2.045 -12.766 1 90.38 107 ARG A C 1
ATOM 809 O O . ARG A 1 107 ? -13.891 2.117 -12.625 1 90.38 107 ARG A O 1
ATOM 816 N N . PHE A 1 108 ? -11.875 2.166 -11.797 1 95.44 108 PHE A N 1
ATOM 817 C CA . PHE A 1 108 ? -12.352 2.516 -10.469 1 95.44 108 PHE A CA 1
ATOM 818 C C . PHE A 1 108 ? -13.133 3.824 -10.492 1 95.44 108 PHE A C 1
ATOM 820 O O . PHE A 1 108 ? -14.25 3.896 -9.977 1 95.44 108 PHE A O 1
ATOM 827 N N . HIS A 1 109 ? -12.547 4.855 -11.086 1 92.69 109 HIS A N 1
ATOM 828 C CA . HIS A 1 109 ? -13.18 6.168 -11.141 1 92.69 109 HIS A CA 1
ATOM 829 C C . HIS A 1 109 ? -14.562 6.09 -11.773 1 92.69 109 HIS A C 1
ATOM 831 O O . HIS A 1 109 ? -15.492 6.773 -11.336 1 92.69 109 HIS A O 1
ATOM 837 N N . ARG A 1 110 ? -14.719 5.219 -12.695 1 86.5 110 ARG A N 1
ATOM 838 C CA . ARG A 1 110 ? -15.961 5.105 -13.445 1 86.5 110 ARG A CA 1
ATOM 839 C C . ARG A 1 110 ? -17.016 4.336 -12.656 1 86.5 110 ARG A C 1
ATOM 841 O O . ARG A 1 110 ? -18.219 4.559 -12.828 1 86.5 110 ARG A O 1
ATOM 848 N N . GLN A 1 111 ? -16.531 3.498 -11.758 1 91.06 111 GLN A N 1
ATOM 849 C CA . GLN A 1 111 ? -17.469 2.549 -11.164 1 91.06 111 GLN A CA 1
ATOM 850 C C . GLN A 1 111 ? -17.766 2.908 -9.711 1 91.06 111 GLN A C 1
ATOM 852 O O . GLN A 1 111 ? -18.734 2.414 -9.133 1 91.06 111 GLN A O 1
ATOM 857 N N . VAL A 1 112 ? -16.969 3.791 -9.133 1 94.81 112 VAL A N 1
ATOM 858 C CA . VAL A 1 112 ? -17.031 4.012 -7.691 1 94.81 112 VAL A CA 1
ATOM 859 C C . VAL A 1 112 ? -18.391 4.602 -7.324 1 94.81 112 VAL A C 1
ATOM 861 O O . VAL A 1 112 ? -18.875 5.52 -7.996 1 94.81 112 VAL A O 1
ATOM 864 N N . ASP A 1 113 ? -19.062 4.016 -6.387 1 96.5 113 ASP A N 1
ATOM 865 C CA . ASP A 1 113 ? -20.312 4.516 -5.82 1 96.5 113 ASP A CA 1
ATOM 866 C C . ASP A 1 113 ? -20.062 5.617 -4.797 1 96.5 113 ASP A C 1
ATOM 868 O O . ASP A 1 113 ? -19.812 5.336 -3.625 1 96.5 113 ASP A O 1
ATOM 872 N N . LEU A 1 114 ? -20.266 6.875 -5.188 1 96.25 114 LEU A N 1
ATOM 873 C CA . LEU A 1 114 ? -19.906 8.023 -4.359 1 96.25 114 LEU A CA 1
ATOM 874 C C . LEU A 1 114 ? -20.891 8.195 -3.209 1 96.25 114 LEU A C 1
ATOM 876 O O . LEU A 1 114 ? -20.531 8.75 -2.166 1 96.25 114 LEU A O 1
ATOM 880 N N . THR A 1 115 ? -22.078 7.703 -3.395 1 97.5 115 THR A N 1
ATOM 881 C CA . THR A 1 115 ? -23.031 7.723 -2.297 1 97.5 115 THR A CA 1
ATOM 882 C C . THR A 1 115 ? -22.594 6.781 -1.178 1 97.5 115 THR A C 1
ATOM 884 O O . THR A 1 115 ? -22.641 7.148 -0.001 1 97.5 115 THR A O 1
ATOM 887 N N . ALA A 1 116 ? -22.172 5.602 -1.584 1 97.94 116 ALA A N 1
ATOM 888 C CA . ALA A 1 116 ? -21.641 4.656 -0.602 1 97.94 116 ALA A CA 1
ATOM 889 C C . ALA A 1 116 ? -20.391 5.199 0.066 1 97.94 116 ALA A C 1
ATOM 891 O O . ALA A 1 116 ? -20.203 5.039 1.273 1 97.94 116 ALA A O 1
ATOM 892 N N . MET A 1 117 ? -19.578 5.867 -0.732 1 97.94 117 MET A N 1
ATOM 893 C CA . MET A 1 117 ? -18.359 6.465 -0.203 1 97.94 117 MET A CA 1
ATOM 894 C C . MET A 1 117 ? -18.688 7.527 0.843 1 97.94 117 MET A C 1
ATOM 896 O O . MET A 1 117 ? -18.047 7.578 1.898 1 97.94 117 MET A O 1
ATOM 900 N N . GLU A 1 118 ? -19.609 8.344 0.576 1 97.19 118 GLU A N 1
ATOM 901 C CA . GLU A 1 118 ? -20 9.398 1.505 1 97.19 118 GLU A CA 1
ATOM 902 C C . GLU A 1 118 ? -20.609 8.82 2.783 1 97.19 118 GLU A C 1
ATOM 904 O O . GLU A 1 118 ? -20.312 9.289 3.883 1 97.19 118 GLU A O 1
ATOM 909 N N . ARG A 1 119 ? -21.422 7.84 2.621 1 98.06 119 ARG A N 1
ATOM 910 C CA . ARG A 1 119 ? -22 7.172 3.783 1 98.06 119 ARG A CA 1
ATOM 911 C C . ARG A 1 119 ? -20.906 6.551 4.652 1 98.06 119 ARG A C 1
ATOM 913 O O . ARG A 1 119 ? -20.938 6.672 5.879 1 98.06 119 ARG A O 1
ATOM 920 N N . ALA A 1 120 ? -19.984 5.883 4.016 1 98.69 120 ALA A N 1
ATOM 921 C CA . ALA A 1 120 ? -18.859 5.293 4.734 1 98.69 120 ALA A CA 1
ATOM 922 C C . ALA A 1 120 ? -18.062 6.363 5.48 1 98.69 120 ALA A C 1
ATOM 924 O O . ALA A 1 120 ? -17.703 6.184 6.648 1 98.69 120 ALA A O 1
ATOM 925 N N . ALA A 1 121 ? -17.828 7.465 4.812 1 98.31 121 ALA A N 1
ATOM 926 C CA . ALA A 1 121 ? -17.062 8.547 5.418 1 98.31 121 ALA A CA 1
ATOM 927 C C . ALA A 1 121 ? -17.766 9.102 6.652 1 98.31 121 ALA A C 1
ATOM 929 O O . ALA A 1 121 ? -17.125 9.391 7.668 1 98.31 121 ALA A O 1
ATOM 930 N N . GLN A 1 122 ? -19.031 9.203 6.578 1 97.88 122 GLN A N 1
ATOM 931 C CA . GLN A 1 122 ? -19.812 9.711 7.699 1 97.88 122 GLN A CA 1
ATOM 932 C C . GLN A 1 122 ? -19.781 8.734 8.875 1 97.88 122 GLN A C 1
ATOM 934 O O . GLN A 1 122 ? -19.672 9.148 10.023 1 97.88 122 GLN A O 1
ATOM 939 N N . LEU A 1 123 ? -19.906 7.48 8.562 1 98.38 123 LEU A N 1
ATOM 940 C CA . LEU A 1 123 ? -19.828 6.465 9.609 1 98.38 123 LEU A CA 1
ATOM 941 C C . LEU A 1 123 ? -18.469 6.516 10.312 1 98.38 123 LEU A C 1
ATOM 943 O O . LEU A 1 123 ? -18.406 6.477 11.547 1 98.38 123 LEU A O 1
ATOM 947 N N . LEU A 1 124 ? -17.469 6.625 9.562 1 98.69 124 LEU A N 1
ATOM 948 C CA . LEU A 1 124 ? -16.125 6.652 10.125 1 98.69 124 LEU A CA 1
ATOM 949 C C . LEU A 1 124 ? -15.914 7.902 10.969 1 98.69 124 LEU A C 1
ATOM 951 O O . LEU A 1 124 ? -15.391 7.824 12.086 1 98.69 124 LEU A O 1
ATOM 955 N N . ARG A 1 125 ? -16.297 9.016 10.461 1 97.81 125 ARG A N 1
ATOM 956 C CA . ARG A 1 125 ? -16.125 10.266 11.18 1 97.81 125 ARG A CA 1
ATOM 957 C C . ARG A 1 125 ? -16.891 10.25 12.5 1 97.81 125 ARG A C 1
ATOM 959 O O . ARG A 1 125 ? -16.422 10.805 13.5 1 97.81 125 ARG A O 1
ATOM 966 N N . GLY A 1 126 ? -17.984 9.633 12.523 1 97.44 126 GLY A N 1
ATOM 967 C CA . GLY A 1 126 ? -18.828 9.609 13.703 1 97.44 126 GLY A CA 1
ATOM 968 C C . GLY A 1 126 ? -18.484 8.492 14.672 1 97.44 126 GLY A C 1
ATOM 969 O O . GLY A 1 126 ? -19.047 8.398 15.758 1 97.44 126 GLY A O 1
ATOM 970 N N . ALA A 1 127 ? -17.5 7.684 14.352 1 98.12 127 ALA A N 1
ATOM 971 C CA . ALA A 1 127 ? -17.156 6.523 15.172 1 98.12 127 ALA A CA 1
ATOM 972 C C . ALA A 1 127 ? -16.375 6.938 16.422 1 98.12 127 ALA A C 1
ATOM 974 O O . ALA A 1 127 ? -15.555 7.855 16.359 1 98.12 127 ALA A O 1
ATOM 975 N N . GLU A 1 128 ? -16.578 6.262 17.5 1 97.81 128 GLU A N 1
ATOM 976 C CA . GLU A 1 128 ? -15.734 6.391 18.688 1 97.81 128 GLU A CA 1
ATOM 977 C C . GLU A 1 128 ? -14.438 5.605 18.516 1 97.81 128 GLU A C 1
ATOM 979 O O . GLU A 1 128 ? -13.398 5.992 19.047 1 97.81 128 GLU A O 1
ATOM 984 N N . PHE A 1 129 ? -14.602 4.539 17.812 1 98.12 129 PHE A N 1
ATOM 985 C CA . PHE A 1 129 ? -13.469 3.658 17.562 1 98.12 129 PHE A CA 1
ATOM 986 C C . PHE A 1 129 ? -13.633 2.934 16.219 1 98.12 129 PHE A C 1
ATOM 988 O O . PHE A 1 129 ? -14.734 2.486 15.891 1 98.12 129 PHE A O 1
ATOM 995 N N . ILE A 1 130 ? -12.547 2.873 15.453 1 98.69 130 ILE A N 1
ATOM 996 C CA . ILE A 1 130 ? -12.57 2.227 14.148 1 98.69 130 ILE A CA 1
ATOM 997 C C . ILE A 1 130 ? -11.648 1.009 14.156 1 98.69 130 ILE A C 1
ATOM 999 O O . ILE A 1 130 ? -10.5 1.099 14.586 1 98.69 130 ILE A O 1
ATOM 1003 N N . GLN A 1 131 ? -12.133 -0.118 13.766 1 98.5 131 GLN A N 1
ATOM 1004 C CA . GLN A 1 131 ? -11.336 -1.314 13.508 1 98.5 131 GLN A CA 1
ATOM 1005 C C . GLN A 1 131 ? -11.18 -1.563 12.016 1 98.5 131 GLN A C 1
ATOM 1007 O O . GLN A 1 131 ? -12.156 -1.818 11.312 1 98.5 131 GLN A O 1
ATOM 1012 N N . ALA A 1 132 ? -9.945 -1.434 11.516 1 98.75 132 ALA A N 1
ATOM 1013 C CA . ALA A 1 132 ? -9.633 -1.749 10.125 1 98.75 132 ALA A CA 1
ATOM 1014 C C . ALA A 1 132 ? -9.047 -3.152 10 1 98.75 132 ALA A C 1
ATOM 1016 O O . ALA A 1 132 ? -8.023 -3.463 10.617 1 98.75 132 ALA A O 1
ATOM 1017 N N . VAL A 1 133 ? -9.711 -3.988 9.18 1 98.25 133 VAL A N 1
ATOM 1018 C CA . VAL A 1 133 ? -9.305 -5.387 9.133 1 98.25 133 VAL A CA 1
ATOM 1019 C C . VAL A 1 133 ? -9.047 -5.809 7.688 1 98.25 133 VAL A C 1
ATOM 1021 O O . VAL A 1 133 ? -9.812 -5.449 6.789 1 98.25 133 VAL A O 1
ATOM 1024 N N . GLY A 1 134 ? -8.047 -6.461 7.414 1 96.44 134 GLY A N 1
ATOM 1025 C CA . GLY A 1 134 ? -7.688 -7.098 6.16 1 96.44 134 GLY A CA 1
ATOM 1026 C C . GLY A 1 134 ? -6.551 -8.094 6.301 1 96.44 134 GLY A C 1
ATOM 1027 O O . GLY A 1 134 ? -5.602 -7.855 7.055 1 96.44 134 GLY A O 1
ATOM 1028 N N . ALA A 1 135 ? -6.68 -9.141 5.59 1 91.38 135 ALA A N 1
ATOM 1029 C CA . ALA A 1 135 ? -5.641 -10.164 5.688 1 91.38 135 ALA A CA 1
ATOM 1030 C C . ALA A 1 135 ? -5.262 -10.695 4.309 1 91.38 135 ALA A C 1
ATOM 1032 O O . ALA A 1 135 ? -6.035 -10.578 3.355 1 91.38 135 ALA A O 1
ATOM 1033 N N . GLY A 1 136 ? -4.035 -11.289 4.188 1 88.25 136 GLY A N 1
ATOM 1034 C CA . GLY A 1 136 ? -3.613 -11.977 2.977 1 88.25 136 GLY A CA 1
ATOM 1035 C C . GLY A 1 136 ? -2.688 -11.148 2.109 1 88.25 136 GLY A C 1
ATOM 1036 O O . GLY A 1 136 ? -2.477 -11.461 0.937 1 88.25 136 GLY A O 1
ATOM 1037 N N . GLY A 1 137 ? -2.164 -10.156 2.514 1 89.81 137 GLY A N 1
ATOM 1038 C CA . GLY A 1 137 ? -1.198 -9.328 1.807 1 89.81 137 GLY A CA 1
ATOM 1039 C C . GLY A 1 137 ? -1.792 -8.039 1.279 1 89.81 137 GLY A C 1
ATOM 1040 O O . GLY A 1 137 ? -1.679 -6.988 1.918 1 89.81 137 GLY A O 1
ATOM 1041 N N . ASN A 1 138 ? -2.57 -8.234 0.131 1 91.62 138 ASN A N 1
ATOM 1042 C CA . ASN A 1 138 ? -3.174 -7.043 -0.453 1 91.62 138 ASN A CA 1
ATOM 1043 C C . ASN A 1 138 ? -4.121 -6.355 0.527 1 91.62 138 ASN A C 1
ATOM 1045 O O . ASN A 1 138 ? -4.031 -5.145 0.738 1 91.62 138 ASN A O 1
ATOM 1049 N N . SER A 1 139 ? -4.926 -7.168 1.135 1 95.06 139 SER A N 1
ATOM 1050 C CA . SER A 1 139 ? -5.918 -6.609 2.045 1 95.06 139 SER A CA 1
ATOM 1051 C C . SER A 1 139 ? -5.277 -6.156 3.354 1 95.06 139 SER A C 1
ATOM 1053 O O . SER A 1 139 ? -5.742 -5.207 3.984 1 95.06 139 SER A O 1
ATOM 1055 N N . SER A 1 140 ? -4.18 -6.836 3.793 1 95.44 140 SER A N 1
ATOM 1056 C CA . SER A 1 140 ? -3.416 -6.359 4.941 1 95.44 140 SER A CA 1
ATOM 1057 C C . SER A 1 140 ? -2.863 -4.961 4.695 1 95.44 140 SER A C 1
ATOM 1059 O O . SER A 1 140 ? -2.92 -4.102 5.578 1 95.44 140 SER A O 1
ATOM 1061 N N . MET A 1 141 ? -2.301 -4.77 3.486 1 95.69 141 MET A N 1
ATOM 1062 C CA . MET A 1 141 ? -1.76 -3.463 3.119 1 95.69 141 MET A CA 1
ATOM 1063 C C . MET A 1 141 ? -2.842 -2.391 3.182 1 95.69 141 MET A C 1
ATOM 1065 O O . MET A 1 141 ? -2.607 -1.297 3.699 1 95.69 141 MET A O 1
ATOM 1069 N N . ILE A 1 142 ? -4.016 -2.697 2.723 1 97.88 142 ILE A N 1
ATOM 1070 C CA . ILE A 1 142 ? -5.109 -1.734 2.689 1 97.88 142 ILE A CA 1
ATOM 1071 C C . ILE A 1 142 ? -5.551 -1.402 4.113 1 97.88 142 ILE A C 1
ATOM 1073 O O . ILE A 1 142 ? -5.801 -0.239 4.438 1 97.88 142 ILE A O 1
ATOM 1077 N N . ALA A 1 143 ? -5.648 -2.443 4.984 1 97.62 143 ALA A N 1
ATOM 1078 C CA . ALA A 1 143 ? -6 -2.201 6.383 1 97.62 143 ALA A CA 1
ATOM 1079 C C . ALA A 1 143 ? -4.988 -1.274 7.051 1 97.62 143 ALA A C 1
ATOM 1081 O O . ALA A 1 143 ? -5.363 -0.359 7.785 1 97.62 143 ALA A O 1
ATOM 1082 N N . GLY A 1 144 ? -3.725 -1.555 6.785 1 97.19 144 GLY A N 1
ATOM 1083 C CA . GLY A 1 144 ? -2.682 -0.682 7.301 1 97.19 144 GLY A CA 1
ATOM 1084 C C . GLY A 1 144 ? -2.787 0.742 6.789 1 97.19 144 GLY A C 1
ATOM 1085 O O . GLY A 1 144 ? -2.592 1.695 7.543 1 97.19 144 GLY A O 1
ATOM 1086 N N . GLU A 1 145 ? -3.078 0.92 5.52 1 97.12 145 GLU A N 1
ATOM 1087 C CA . GLU A 1 145 ? -3.232 2.244 4.926 1 97.12 145 GLU A CA 1
ATOM 1088 C C . GLU A 1 145 ? -4.418 2.988 5.531 1 97.12 145 GLU A C 1
ATOM 1090 O O . GLU A 1 145 ? -4.359 4.199 5.742 1 97.12 145 GLU A O 1
ATOM 1095 N N . LEU A 1 146 ? -5.496 2.248 5.766 1 97.94 146 LEU A N 1
ATOM 1096 C CA . LEU A 1 146 ? -6.645 2.863 6.43 1 97.94 146 LEU A CA 1
ATOM 1097 C C . LEU A 1 146 ? -6.246 3.424 7.793 1 97.94 146 LEU A C 1
ATOM 1099 O O . LEU A 1 146 ? -6.598 4.559 8.125 1 97.94 146 LEU A O 1
ATOM 1103 N N . HIS A 1 147 ? -5.531 2.625 8.531 1 96.94 147 HIS A N 1
ATOM 1104 C CA . HIS A 1 147 ? -5.055 3.088 9.836 1 96.94 147 HIS A CA 1
ATOM 1105 C C . HIS A 1 147 ? -4.191 4.336 9.695 1 96.94 147 HIS A C 1
ATOM 1107 O O . HIS A 1 147 ? -4.426 5.336 10.375 1 96.94 147 HIS A O 1
ATOM 1113 N N . ASN A 1 148 ? -3.262 4.277 8.773 1 95.25 148 ASN A N 1
ATOM 1114 C CA . ASN A 1 148 ? -2.299 5.355 8.578 1 95.25 148 ASN A CA 1
ATOM 1115 C C . ASN A 1 148 ? -2.984 6.648 8.156 1 95.25 148 ASN A C 1
ATOM 1117 O O . ASN A 1 148 ? -2.561 7.738 8.547 1 95.25 148 ASN A O 1
ATOM 1121 N N . ARG A 1 149 ? -4.004 6.605 7.422 1 96 149 ARG A N 1
ATOM 1122 C CA . ARG A 1 149 ? -4.688 7.789 6.914 1 96 149 ARG A CA 1
ATOM 1123 C C . ARG A 1 149 ? -5.656 8.352 7.953 1 96 149 ARG A C 1
ATOM 1125 O O . ARG A 1 149 ? -5.715 9.562 8.164 1 96 149 ARG A O 1
ATOM 1132 N N . LEU A 1 150 ? -6.34 7.496 8.633 1 97.25 150 LEU A N 1
ATOM 1133 C CA . LEU A 1 150 ? -7.457 7.949 9.461 1 97.25 150 LEU A CA 1
ATOM 1134 C C . LEU A 1 150 ? -6.961 8.5 10.789 1 97.25 150 LEU A C 1
ATOM 1136 O O . LEU A 1 150 ? -7.535 9.445 11.328 1 97.25 150 LEU A O 1
ATOM 1140 N N . PHE A 1 151 ? -5.875 7.879 11.367 1 95.38 151 PHE A N 1
ATOM 1141 C CA . PHE A 1 151 ? -5.426 8.398 12.648 1 95.38 151 PHE A CA 1
ATOM 1142 C C . PHE A 1 151 ? -4.918 9.828 12.508 1 95.38 151 PHE A C 1
ATOM 1144 O O . PHE A 1 151 ? -5.066 10.641 13.422 1 95.38 151 PHE A O 1
ATOM 1151 N N . ARG A 1 152 ? -4.422 10.188 11.359 1 92.62 152 ARG A N 1
ATOM 1152 C CA . ARG A 1 152 ? -3.891 11.523 11.094 1 92.62 152 ARG A CA 1
ATOM 1153 C C . ARG A 1 152 ? -5.012 12.547 11.016 1 92.62 152 ARG A C 1
ATOM 1155 O O . ARG A 1 152 ? -4.758 13.758 11.039 1 92.62 152 ARG A O 1
ATOM 1162 N N . LEU A 1 153 ? -6.164 12.039 10.875 1 94.5 153 LEU A N 1
ATOM 1163 C CA . LEU A 1 153 ? -7.324 12.922 10.805 1 94.5 153 LEU A CA 1
ATOM 1164 C C . LEU A 1 153 ? -8.016 13.016 12.164 1 94.5 153 LEU A C 1
ATOM 1166 O O . LEU A 1 153 ? -9.141 13.508 12.258 1 94.5 153 LEU A O 1
ATOM 1170 N N . GLY A 1 154 ? -7.406 12.461 13.211 1 94.38 154 GLY A N 1
ATOM 1171 C CA . GLY A 1 154 ? -7.906 12.578 14.57 1 94.38 154 GLY A CA 1
ATOM 1172 C C . GLY A 1 154 ? -8.82 11.438 14.969 1 94.38 154 GLY A C 1
ATOM 1173 O O . GLY A 1 154 ? -9.523 11.523 15.977 1 94.38 154 GLY A O 1
ATOM 1174 N N . LEU A 1 155 ? -8.875 10.43 14.203 1 96.69 155 LEU A N 1
ATOM 1175 C CA . LEU A 1 155 ? -9.75 9.305 14.508 1 96.69 155 LEU A CA 1
ATOM 1176 C C . LEU A 1 155 ? -9 8.219 15.273 1 96.69 155 LEU A C 1
ATOM 1178 O O . LEU A 1 155 ? -7.812 7.996 15.039 1 96.69 155 LEU A O 1
ATOM 1182 N N . ARG A 1 156 ? -9.703 7.602 16.234 1 97.31 156 ARG A N 1
ATOM 1183 C CA . ARG A 1 156 ? -9.164 6.441 16.938 1 97.31 156 ARG A CA 1
ATOM 1184 C C . ARG A 1 156 ? -9.336 5.172 16.125 1 97.31 156 ARG A C 1
ATOM 1186 O O . ARG A 1 156 ? -10.445 4.656 15.984 1 97.31 156 ARG A O 1
ATOM 1193 N N . VAL A 1 157 ? -8.242 4.68 15.617 1 98.12 157 VAL A N 1
ATOM 1194 C CA . VAL A 1 157 ? -8.312 3.564 14.672 1 98.12 157 VAL A CA 1
ATOM 1195 C C . VAL A 1 157 ? -7.215 2.553 14.992 1 98.12 157 VAL A C 1
ATOM 1197 O O . VAL A 1 157 ? -6.094 2.932 15.336 1 98.12 157 VAL A O 1
ATOM 1200 N N . HIS A 1 158 ? -7.559 1.303 14.891 1 97.12 158 HIS A N 1
ATOM 1201 C CA . HIS A 1 158 ? -6.637 0.177 14.977 1 97.12 158 HIS A CA 1
ATOM 1202 C C . HIS A 1 158 ? -6.77 -0.744 13.773 1 97.12 158 HIS A C 1
ATOM 1204 O O . HIS A 1 158 ? -7.883 -0.998 13.297 1 97.12 158 HIS A O 1
ATOM 1210 N N . SER A 1 159 ? -5.605 -1.177 13.211 1 97.44 159 SER A N 1
ATOM 1211 C CA . SER A 1 159 ? -5.648 -2.131 12.109 1 97.44 159 SER A CA 1
ATOM 1212 C C . SER A 1 159 ? -5.191 -3.516 12.555 1 97.44 159 SER A C 1
ATOM 1214 O O . SER A 1 159 ? -4.391 -3.641 13.484 1 97.44 159 SER A O 1
ATOM 1216 N N . SER A 1 160 ? -5.77 -4.523 11.938 1 95.44 160 SER A N 1
ATOM 1217 C CA . SER A 1 160 ? -5.395 -5.906 12.227 1 95.44 160 SER A CA 1
ATOM 1218 C C . SER A 1 160 ? -5.426 -6.758 10.961 1 95.44 160 SER A C 1
ATOM 1220 O O . SER A 1 160 ? -6.281 -6.57 10.102 1 95.44 160 SER A O 1
ATOM 1222 N N . ASN A 1 161 ? -4.441 -7.676 10.867 1 95.19 161 ASN A N 1
ATOM 1223 C CA . ASN A 1 161 ? -4.461 -8.688 9.812 1 95.19 161 ASN A CA 1
ATOM 1224 C C . ASN A 1 161 ? -4.621 -10.094 10.391 1 95.19 161 ASN A C 1
ATOM 1226 O O . ASN A 1 161 ? -4.449 -11.086 9.68 1 95.19 161 ASN A O 1
ATOM 1230 N N . ASP A 1 162 ? -4.891 -10.156 11.758 1 93.19 162 ASP A N 1
ATOM 1231 C CA . ASP A 1 162 ? -5.188 -11.406 12.453 1 93.19 162 ASP A CA 1
ATOM 1232 C C . ASP A 1 162 ? -6.695 -11.648 12.523 1 93.19 162 ASP A C 1
ATOM 1234 O O . ASP A 1 162 ? -7.371 -11.109 13.406 1 93.19 162 ASP A O 1
ATOM 1238 N N . LEU A 1 163 ? -7.129 -12.508 11.648 1 92.31 163 LEU A N 1
ATOM 1239 C CA . LEU A 1 163 ? -8.57 -12.688 11.523 1 92.31 163 LEU A CA 1
ATOM 1240 C C . LEU A 1 163 ? -9.148 -13.359 12.758 1 92.31 163 LEU A C 1
ATOM 1242 O O . LEU A 1 163 ? -10.297 -13.102 13.133 1 92.31 163 LEU A O 1
ATOM 1246 N N . THR A 1 164 ? -8.359 -14.195 13.414 1 91.31 164 THR A N 1
ATOM 1247 C CA . THR A 1 164 ? -8.82 -14.805 14.656 1 91.31 164 THR A CA 1
ATOM 1248 C C . THR A 1 164 ? -9 -13.75 15.742 1 91.31 164 THR A C 1
ATOM 1250 O O . THR A 1 164 ? -10.016 -13.727 16.438 1 91.31 164 THR A O 1
ATOM 1253 N N . MET A 1 165 ? -8.07 -12.938 15.852 1 90.94 165 MET A N 1
ATOM 1254 C CA . MET A 1 165 ?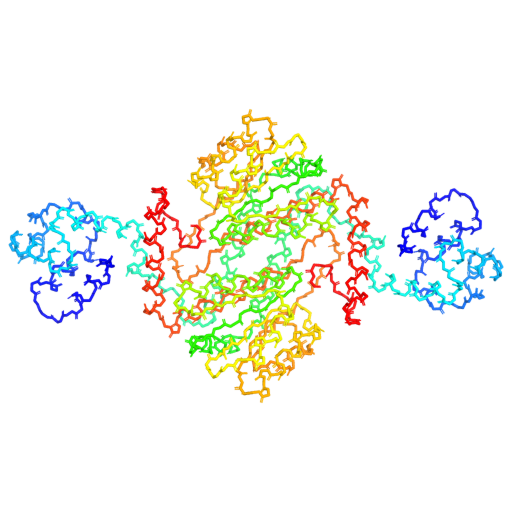 -8.172 -11.828 16.797 1 90.94 165 MET A CA 1
ATOM 1255 C C . MET A 1 165 ? -9.352 -10.93 16.453 1 90.94 165 MET A C 1
ATOM 1257 O O . MET A 1 165 ? -10.078 -10.477 17.344 1 90.94 165 MET A O 1
ATOM 1261 N N . SER A 1 166 ? -9.5 -10.664 15.133 1 94.38 166 SER A N 1
ATOM 1262 C CA . SER A 1 166 ? -10.586 -9.789 14.695 1 94.38 166 SER A CA 1
ATOM 1263 C C . SER A 1 166 ? -11.945 -10.375 15.055 1 94.38 166 SER A C 1
ATOM 1265 O O . SER A 1 166 ? -12.883 -9.641 15.383 1 94.38 166 SER A O 1
ATOM 1267 N N . LEU A 1 167 ? -12.016 -11.68 14.977 1 92.12 167 LEU A N 1
ATOM 1268 C CA . LEU A 1 167 ? -13.25 -12.344 15.383 1 92.12 167 LEU A CA 1
ATOM 1269 C C . LEU A 1 167 ? -13.508 -12.148 16.875 1 92.12 167 LEU A C 1
ATOM 1271 O O . LEU A 1 167 ? -14.633 -11.844 17.281 1 92.12 167 LEU A O 1
ATOM 1275 N N . MET A 1 168 ? -12.531 -12.281 17.719 1 90.75 168 MET A N 1
ATOM 1276 C CA . MET A 1 168 ? -12.641 -12.039 19.156 1 90.75 168 MET A CA 1
ATOM 1277 C C . MET A 1 168 ? -13.016 -10.586 19.438 1 90.75 168 MET A C 1
ATOM 1279 O O . MET A 1 168 ? -13.867 -10.312 20.281 1 90.75 168 MET A O 1
ATOM 1283 N N . GLN A 1 169 ? -12.406 -9.688 18.719 1 93.25 169 GLN A N 1
ATOM 1284 C CA . GLN A 1 169 ? -12.68 -8.258 18.875 1 93.25 169 GLN A CA 1
ATOM 1285 C C . GLN A 1 169 ? -14.109 -7.926 18.469 1 93.25 169 GLN A C 1
ATOM 1287 O O . GLN A 1 169 ? -14.758 -7.07 19.078 1 93.25 169 GLN A O 1
ATOM 1292 N N . ALA A 1 170 ? -14.523 -8.539 17.375 1 94.75 170 ALA A N 1
ATOM 1293 C CA . ALA A 1 170 ? -15.914 -8.344 16.953 1 94.75 170 ALA A CA 1
ATOM 1294 C C . ALA A 1 170 ? -16.875 -8.758 18.062 1 94.75 170 ALA A C 1
ATOM 1296 O O . ALA A 1 170 ? -17.891 -8.078 18.297 1 94.75 170 ALA A O 1
ATOM 1297 N N . SER A 1 171 ? -16.625 -9.82 18.734 1 93.69 171 SER A N 1
ATOM 1298 C CA . SER A 1 171 ? -17.484 -10.32 19.812 1 93.69 171 SER A CA 1
ATOM 1299 C C . SER A 1 171 ? -17.469 -9.367 21 1 93.69 171 SER A C 1
ATOM 1301 O O . SER A 1 171 ? -18.453 -9.289 21.75 1 93.69 171 SER A O 1
ATOM 1303 N N . ALA A 1 172 ? -16.438 -8.656 21.188 1 94.31 172 ALA A N 1
ATOM 1304 C CA . ALA A 1 172 ? -16.266 -7.766 22.328 1 94.31 172 ALA A CA 1
ATOM 1305 C C . ALA A 1 172 ? -16.625 -6.328 21.953 1 94.31 172 ALA A C 1
ATOM 1307 O O . ALA A 1 172 ? -16.531 -5.426 22.797 1 94.31 172 ALA A O 1
ATOM 1308 N N . ALA A 1 173 ? -16.969 -6.062 20.672 1 95.56 173 ALA A N 1
ATOM 1309 C CA . ALA A 1 173 ? -17.172 -4.699 20.188 1 95.56 173 ALA A CA 1
ATOM 1310 C C . ALA A 1 173 ? -18.375 -4.047 20.875 1 95.56 173 ALA A C 1
ATOM 1312 O O . ALA A 1 173 ? -19.359 -4.719 21.188 1 95.56 173 ALA A O 1
ATOM 1313 N N . THR A 1 174 ? -18.266 -2.762 21.141 1 95.38 174 THR A N 1
ATOM 1314 C CA . THR A 1 174 ? -19.312 -2.006 21.812 1 95.38 174 THR A CA 1
ATOM 1315 C C . THR A 1 174 ? -19.875 -0.917 20.906 1 95.38 174 THR A C 1
ATOM 1317 O O . THR A 1 174 ? -19.312 -0.659 19.828 1 95.38 174 THR A O 1
ATOM 1320 N N . GLU A 1 175 ? -20.844 -0.265 21.391 1 96.31 175 GLU A N 1
ATOM 1321 C CA . GLU A 1 175 ? -21.453 0.839 20.656 1 96.31 175 GLU A CA 1
ATOM 1322 C C . GLU A 1 175 ? -20.422 1.913 20.312 1 96.31 175 GLU A C 1
ATOM 1324 O O . GLU A 1 175 ? -19.562 2.227 21.141 1 96.31 175 GLU A O 1
ATOM 1329 N N . GLY A 1 176 ? -20.516 2.443 19.125 1 97.56 176 GLY A N 1
ATOM 1330 C CA . GLY A 1 176 ? -19.578 3.453 18.672 1 97.56 176 GLY A CA 1
ATOM 1331 C C . GLY A 1 176 ? -18.453 2.883 17.828 1 97.56 176 GLY A C 1
ATOM 1332 O O . GLY A 1 176 ? -17.703 3.631 17.203 1 97.56 176 GLY A O 1
ATOM 1333 N N . THR A 1 177 ? -18.375 1.544 17.781 1 98.12 177 THR A N 1
ATOM 1334 C CA . THR A 1 177 ? -17.359 0.892 16.969 1 98.12 177 THR A CA 1
ATOM 1335 C C . THR A 1 177 ? -17.828 0.761 15.523 1 98.12 177 THR A C 1
ATOM 1337 O O . THR A 1 177 ? -18.953 0.346 15.266 1 98.12 177 THR A O 1
ATOM 1340 N N . VAL A 1 178 ? -17.047 1.185 14.602 1 98.75 178 VAL A N 1
ATOM 1341 C CA . VAL A 1 178 ? -17.234 0.934 13.18 1 98.75 178 VAL A CA 1
ATOM 1342 C C . VAL A 1 178 ? -16.094 0.073 12.648 1 98.75 178 VAL A C 1
ATOM 1344 O O . VAL A 1 178 ? -14.914 0.372 12.891 1 98.75 178 VAL A O 1
ATOM 1347 N N . THR A 1 179 ? -16.438 -1.024 12.039 1 98.81 179 THR A N 1
ATOM 1348 C CA . THR A 1 179 ? -15.422 -1.898 11.461 1 98.81 179 THR A CA 1
ATOM 1349 C C . THR A 1 179 ? -15.398 -1.77 9.938 1 98.81 179 THR A C 1
ATOM 1351 O O . THR A 1 179 ? -16.453 -1.853 9.289 1 98.81 179 THR A O 1
ATOM 1354 N N . ILE A 1 180 ? -14.258 -1.474 9.414 1 98.88 180 ILE A N 1
ATOM 1355 C CA . ILE A 1 180 ? -14.047 -1.427 7.973 1 98.88 180 ILE A CA 1
ATOM 1356 C C . ILE A 1 180 ? -13.094 -2.543 7.555 1 98.88 180 ILE A C 1
ATOM 1358 O O . ILE A 1 180 ? -12.023 -2.705 8.141 1 98.88 180 ILE A O 1
ATOM 1362 N N . VAL A 1 181 ? -13.547 -3.336 6.562 1 98.69 181 VAL A N 1
ATOM 1363 C CA . VAL A 1 181 ? -12.789 -4.52 6.176 1 98.69 181 VAL A CA 1
ATOM 1364 C C . VAL A 1 181 ? -12.453 -4.457 4.688 1 98.69 181 VAL A C 1
ATOM 1366 O O . VAL A 1 181 ? -13.227 -3.914 3.893 1 98.69 181 VAL A O 1
ATOM 1369 N N . SER A 1 182 ? -11.297 -4.93 4.355 1 98.12 182 SER A N 1
ATOM 1370 C CA . SER A 1 182 ? -10.867 -5.078 2.969 1 98.12 182 SER A CA 1
ATOM 1371 C C . SER A 1 182 ? -10.641 -6.547 2.617 1 98.12 182 SER A C 1
ATOM 1373 O O . SER A 1 182 ? -10 -7.277 3.371 1 98.12 182 SER A O 1
ATOM 1375 N N . SER A 1 183 ? -11.211 -6.945 1.57 1 95.56 183 SER A N 1
ATOM 1376 C CA . SER A 1 183 ? -11.008 -8.273 1.005 1 95.56 183 SER A CA 1
ATOM 1377 C C . SER A 1 183 ? -11.227 -8.273 -0.504 1 95.56 183 SER A C 1
ATOM 1379 O O . SER A 1 183 ? -12.344 -8.039 -0.975 1 95.56 183 SER A O 1
ATOM 1381 N N . MET A 1 184 ? -10.227 -8.602 -1.261 1 91 184 MET A N 1
ATOM 1382 C CA . MET A 1 184 ? -10.281 -8.492 -2.715 1 91 184 MET A CA 1
ATOM 1383 C C . MET A 1 184 ? -11.32 -9.445 -3.295 1 91 184 MET A C 1
ATOM 1385 O O . MET A 1 184 ? -12.031 -9.102 -4.242 1 91 184 MET A O 1
ATOM 1389 N N . THR A 1 185 ? -11.477 -10.57 -2.697 1 88.81 185 THR A N 1
ATOM 1390 C CA . THR A 1 185 ? -12.406 -11.562 -3.227 1 88.81 185 THR A CA 1
ATOM 1391 C C . THR A 1 185 ? -13.719 -11.539 -2.449 1 88.81 185 THR A C 1
ATOM 1393 O O . THR A 1 185 ? -14.766 -11.891 -2.986 1 88.81 185 THR A O 1
ATOM 1396 N N . GLY A 1 186 ? -13.664 -11.273 -1.146 1 93.69 186 GLY A N 1
ATOM 1397 C CA . GLY A 1 186 ? -14.836 -11.195 -0.289 1 93.69 186 GLY A CA 1
ATOM 1398 C C . GLY A 1 186 ? -15.375 -12.555 0.115 1 93.69 186 GLY A C 1
ATOM 1399 O O . GLY A 1 186 ? -16.547 -12.672 0.486 1 93.69 186 GLY A O 1
ATOM 1400 N N . ILE A 1 187 ? -14.492 -13.578 0.053 1 90.44 187 ILE A N 1
ATOM 1401 C CA . ILE A 1 187 ? -15.055 -14.906 0.261 1 90.44 187 ILE A CA 1
ATOM 1402 C C . ILE A 1 187 ? -14.422 -15.547 1.501 1 90.44 187 ILE A C 1
ATOM 1404 O O . ILE A 1 187 ? -14.734 -16.688 1.844 1 90.44 187 ILE A O 1
ATOM 1408 N N . ASP A 1 188 ? -13.555 -14.852 2.188 1 90.38 188 ASP A N 1
ATOM 1409 C CA . ASP A 1 188 ? -12.953 -15.422 3.389 1 90.38 188 ASP A CA 1
ATOM 1410 C C . ASP A 1 188 ? -14.008 -15.688 4.461 1 90.38 188 ASP A C 1
ATOM 1412 O O . ASP A 1 188 ? -14.672 -14.758 4.93 1 90.38 188 ASP A O 1
ATOM 1416 N N . VAL A 1 189 ? -14.062 -16.844 4.918 1 90.12 189 VAL A N 1
ATOM 1417 C CA . VAL A 1 189 ? -15.156 -17.266 5.785 1 90.12 189 VAL A CA 1
ATOM 1418 C C . VAL A 1 189 ? -15.039 -16.594 7.148 1 90.12 189 VAL A C 1
ATOM 1420 O O . VAL A 1 189 ? -16.031 -16.172 7.73 1 90.12 189 VAL A O 1
ATOM 1423 N N . THR A 1 190 ? -13.836 -16.547 7.652 1 92.25 190 THR A N 1
ATOM 1424 C CA . THR A 1 190 ? -13.641 -15.953 8.969 1 92.25 190 THR A CA 1
ATOM 1425 C C . THR A 1 190 ? -13.992 -14.469 8.953 1 92.25 190 THR A C 1
ATOM 1427 O O . THR A 1 190 ? -14.656 -13.977 9.867 1 92.25 190 THR A O 1
ATOM 1430 N N . LEU A 1 191 ? -13.609 -13.805 7.922 1 95.12 191 LEU A N 1
ATOM 1431 C CA . LEU A 1 191 ? -13.898 -12.383 7.801 1 95.12 191 LEU A CA 1
ATOM 1432 C C . LEU A 1 191 ? -15.398 -12.141 7.645 1 95.12 191 LEU A C 1
ATOM 1434 O O . LEU A 1 191 ? -15.953 -11.234 8.258 1 95.12 191 LEU A O 1
ATOM 1438 N N . VAL A 1 192 ? -15.984 -12.969 6.84 1 96.25 192 VAL A N 1
ATOM 1439 C CA . VAL A 1 192 ? -17.422 -12.859 6.652 1 96.25 192 VAL A CA 1
ATOM 1440 C C . VAL A 1 192 ? -18.141 -13.078 7.984 1 96.25 192 VAL A C 1
ATOM 1442 O O . VAL A 1 192 ? -19.047 -12.312 8.336 1 96.25 192 VAL A O 1
ATOM 1445 N N . ARG A 1 193 ? -17.703 -14.016 8.711 1 95.88 193 ARG A N 1
ATOM 1446 C CA . ARG A 1 193 ? -18.297 -14.289 10.016 1 95.88 193 ARG A CA 1
ATOM 1447 C C . ARG A 1 193 ? -18.125 -13.102 10.953 1 95.88 193 ARG A C 1
ATOM 1449 O O . ARG A 1 193 ? -19.047 -12.766 11.703 1 95.88 193 ARG A O 1
ATOM 1456 N N . CYS A 1 194 ? -17 -12.492 10.945 1 96.75 194 CYS A N 1
ATOM 1457 C CA . CYS A 1 194 ? -16.734 -11.297 11.734 1 96.75 194 CYS A CA 1
ATOM 1458 C C . CYS A 1 194 ? -17.766 -10.219 11.438 1 96.75 194 CYS A C 1
ATOM 1460 O O . CYS A 1 194 ? -18.375 -9.648 12.359 1 96.75 194 CYS A O 1
ATOM 1462 N N . VAL A 1 195 ? -18 -9.977 10.195 1 98.25 195 VAL A N 1
ATOM 1463 C CA . VAL A 1 195 ? -18.891 -8.914 9.758 1 98.25 195 VAL A CA 1
ATOM 1464 C C . VAL A 1 195 ? -20.328 -9.266 10.102 1 98.25 195 VAL A C 1
ATOM 1466 O O . VAL A 1 195 ? -21.109 -8.414 10.531 1 98.25 195 VAL A O 1
ATOM 1469 N N . GLU A 1 196 ? -20.656 -10.516 9.922 1 97.75 196 GLU A N 1
ATOM 1470 C CA . GLU A 1 196 ? -21.984 -10.977 10.289 1 97.75 196 GLU A CA 1
ATOM 1471 C C . GLU A 1 196 ? -22.25 -10.781 11.781 1 97.75 196 GLU A C 1
ATOM 1473 O O . GLU A 1 196 ? -23.328 -10.312 12.164 1 97.75 196 GLU A O 1
ATOM 1478 N N . LEU A 1 197 ? -21.312 -11.141 12.578 1 96.81 197 LEU A N 1
ATOM 1479 C CA . LEU A 1 197 ? -21.438 -11 14.031 1 96.81 197 LEU A CA 1
ATOM 1480 C C . LEU A 1 197 ? -21.656 -9.539 14.414 1 96.81 197 LEU A C 1
ATOM 1482 O O . LEU A 1 197 ? -22.516 -9.242 15.258 1 96.81 197 LEU A O 1
ATOM 1486 N N . LEU A 1 198 ? -20.922 -8.656 13.836 1 98.31 198 LEU A N 1
ATOM 1487 C CA . LEU A 1 198 ? -21.062 -7.234 14.109 1 98.31 198 LEU A CA 1
ATOM 1488 C C . LEU A 1 198 ? -22.453 -6.746 13.695 1 98.31 198 LEU A C 1
ATOM 1490 O O . LEU A 1 198 ? -23.078 -5.977 14.422 1 98.31 198 LEU A O 1
ATOM 1494 N N . GLY A 1 199 ? -22.875 -7.207 12.57 1 97.5 199 GLY A N 1
ATOM 1495 C CA . GLY A 1 199 ? -24.219 -6.883 12.125 1 97.5 199 GLY A CA 1
ATOM 1496 C C . GLY A 1 199 ? -25.297 -7.34 13.086 1 97.5 199 GLY A C 1
ATOM 1497 O O . GLY A 1 199 ? -26.25 -6.609 13.344 1 97.5 199 GLY A O 1
ATOM 1498 N N . GLN A 1 200 ? -25.141 -8.492 13.617 1 96.19 200 GLN A N 1
ATOM 1499 C CA . GLN A 1 200 ? -26.078 -9.039 14.578 1 96.19 200 GLN A CA 1
ATOM 1500 C C . GLN A 1 200 ? -26.141 -8.18 15.844 1 96.19 200 GLN A C 1
ATOM 1502 O O . GLN A 1 200 ? -27.172 -8.117 16.5 1 96.19 200 GLN A O 1
ATOM 1507 N N . GLN A 1 201 ? -25.062 -7.527 16.141 1 95.94 201 GLN A N 1
ATOM 1508 C CA . GLN A 1 201 ? -24.969 -6.668 17.312 1 95.94 201 GLN A CA 1
ATOM 1509 C C . GLN A 1 201 ? -25.422 -5.246 16.984 1 95.94 201 GLN A C 1
ATOM 1511 O O . GLN A 1 201 ? -25.359 -4.363 17.844 1 95.94 201 GLN A O 1
ATOM 1516 N N . GLY A 1 202 ? -25.75 -4.996 15.719 1 97.19 202 GLY A N 1
ATOM 1517 C CA . GLY A 1 202 ? -26.219 -3.688 15.289 1 97.19 202 GLY A CA 1
ATOM 1518 C C . GLY A 1 202 ? -25.109 -2.695 15.055 1 97.19 202 GLY A C 1
ATOM 1519 O O . GLY A 1 202 ? -25.328 -1.483 15.039 1 97.19 202 GLY A O 1
ATOM 1520 N N . LEU A 1 203 ? -23.859 -3.158 14.984 1 98.06 203 LEU A N 1
ATOM 1521 C CA . LEU A 1 203 ? -22.719 -2.291 14.742 1 98.06 203 LEU A CA 1
ATOM 1522 C C . LEU A 1 203 ? -22.438 -2.152 13.242 1 98.06 203 LEU A C 1
ATOM 1524 O O . LEU A 1 203 ? -22.484 -3.139 12.508 1 98.06 203 LEU A O 1
ATOM 1528 N N . PRO A 1 204 ? -22.188 -0.989 12.766 1 98.31 204 PRO A N 1
ATOM 1529 C CA . PRO A 1 204 ? -22 -0.776 11.328 1 98.31 204 PRO A CA 1
ATOM 1530 C C . PRO A 1 204 ? -20.672 -1.338 10.82 1 98.31 204 PRO A C 1
ATOM 1532 O O . PRO A 1 204 ? -19.656 -1.267 11.516 1 98.31 204 PRO A O 1
ATOM 1535 N N . THR A 1 205 ? -20.781 -1.878 9.641 1 98.75 205 THR A N 1
ATOM 1536 C CA . THR A 1 205 ? -19.594 -2.395 8.961 1 98.75 205 THR A CA 1
ATOM 1537 C C . THR A 1 205 ? -19.5 -1.833 7.543 1 98.75 205 THR A C 1
ATOM 1539 O O . THR A 1 205 ? -20.516 -1.581 6.898 1 98.75 205 THR A O 1
ATOM 1542 N N . ILE A 1 206 ? -18.297 -1.558 7.109 1 98.88 206 ILE A N 1
ATOM 1543 C CA . ILE A 1 206 ? -17.969 -1.119 5.758 1 98.88 206 ILE A CA 1
ATOM 1544 C C . ILE A 1 206 ? -17.047 -2.139 5.094 1 98.88 206 ILE A C 1
ATOM 1546 O O . ILE A 1 206 ? -16.062 -2.576 5.688 1 98.88 206 ILE A O 1
ATOM 1550 N N . ALA A 1 207 ? -17.375 -2.545 3.889 1 98.81 207 ALA A N 1
ATOM 1551 C CA . ALA A 1 207 ? -16.516 -3.508 3.195 1 98.81 207 ALA A CA 1
ATOM 1552 C C . ALA A 1 207 ? -16.047 -2.955 1.855 1 98.81 207 ALA A C 1
ATOM 1554 O O . ALA A 1 207 ? -16.844 -2.451 1.064 1 98.81 207 ALA A O 1
ATOM 1555 N N . LEU A 1 208 ? -14.742 -2.939 1.625 1 98.56 208 LEU A N 1
ATOM 1556 C CA . LEU A 1 208 ? -14.156 -2.838 0.295 1 98.56 208 LEU A CA 1
ATOM 1557 C C . LEU A 1 208 ? -13.953 -4.219 -0.318 1 98.56 208 LEU A C 1
ATOM 1559 O O . LEU A 1 208 ? -13.141 -5.008 0.172 1 98.56 208 LEU A O 1
ATOM 1563 N N . THR A 1 209 ? -14.734 -4.531 -1.314 1 97.25 209 THR A N 1
ATOM 1564 C CA . THR A 1 209 ? -14.695 -5.891 -1.84 1 97.25 209 THR A CA 1
ATOM 1565 C C . THR A 1 209 ? -15.414 -5.973 -3.184 1 97.25 209 THR A C 1
ATOM 1567 O O . THR A 1 209 ? -15.852 -4.953 -3.723 1 97.25 209 THR A O 1
ATOM 1570 N N . GLN A 1 210 ? -15.445 -7.141 -3.732 1 94.44 210 GLN A N 1
ATOM 1571 C CA . GLN A 1 210 ? -16.156 -7.379 -4.984 1 94.44 210 GLN A CA 1
ATOM 1572 C C . GLN A 1 210 ? -17.672 -7.438 -4.762 1 94.44 210 GLN A C 1
ATOM 1574 O O . GLN A 1 210 ? -18.125 -7.965 -3.748 1 94.44 210 GLN A O 1
ATOM 1579 N N . SER A 1 211 ? -18.344 -6.98 -5.766 1 95.5 211 SER A N 1
ATOM 1580 C CA . SER A 1 211 ? -19.812 -7.031 -5.707 1 95.5 211 SER A CA 1
ATOM 1581 C C . SER A 1 211 ? -20.312 -8.469 -5.684 1 95.5 211 SER A C 1
ATOM 1583 O O . SER A 1 211 ? -19.688 -9.359 -6.262 1 95.5 211 SER A O 1
ATOM 1585 N N . GLY A 1 212 ? -21.344 -8.672 -4.988 1 94.31 212 GLY A N 1
ATOM 1586 C CA . GLY A 1 212 ? -22.016 -9.961 -4.98 1 94.31 212 GLY A CA 1
ATOM 1587 C C . GLY A 1 212 ? -21.312 -10.992 -4.121 1 94.31 212 GLY A C 1
ATOM 1588 O O . GLY A 1 212 ? -21.812 -12.109 -3.955 1 94.31 212 GLY A O 1
ATOM 1589 N N . SER A 1 213 ? -20.188 -10.695 -3.543 1 94.12 213 SER A N 1
ATOM 1590 C CA . SER A 1 213 ? -19.469 -11.633 -2.676 1 94.12 213 SER A CA 1
ATOM 1591 C C . SER A 1 213 ? -20.203 -11.828 -1.354 1 94.12 213 SER A C 1
ATOM 1593 O O . SER A 1 213 ? -21.047 -11.008 -0.974 1 94.12 213 SER A O 1
ATOM 1595 N N . PRO A 1 214 ? -19.906 -12.922 -0.67 1 96.12 214 PRO A N 1
ATOM 1596 C CA . PRO A 1 214 ? -20.484 -13.117 0.66 1 96.12 214 PRO A CA 1
ATOM 1597 C C . PRO A 1 214 ? -20.203 -11.953 1.604 1 96.12 214 PRO A C 1
ATOM 1599 O O . PRO A 1 214 ? -21.078 -11.539 2.369 1 96.12 214 PRO A O 1
ATOM 1602 N N . LEU A 1 215 ? -19.016 -11.414 1.537 1 96.94 215 LEU A N 1
ATOM 1603 C CA . LEU A 1 215 ? -18.672 -10.273 2.373 1 96.94 215 LEU A CA 1
ATOM 1604 C C . LEU A 1 215 ? -19.531 -9.062 2.037 1 96.94 215 LEU A C 1
ATOM 1606 O O . LEU A 1 215 ? -20.016 -8.367 2.936 1 96.94 215 LEU A O 1
ATOM 1610 N N . ALA A 1 216 ? -19.719 -8.82 0.734 1 98 216 ALA A N 1
ATOM 1611 C CA . ALA A 1 216 ? -20.547 -7.707 0.296 1 98 216 ALA A CA 1
ATOM 1612 C C . ALA A 1 216 ? -21.969 -7.852 0.807 1 98 216 ALA A C 1
ATOM 1614 O O . ALA A 1 216 ? -22.609 -6.867 1.181 1 98 216 ALA A O 1
ATOM 1615 N N . LYS A 1 217 ? -22.453 -9.031 0.841 1 98.06 217 LYS A N 1
ATOM 1616 C CA . LYS A 1 217 ? -23.812 -9.289 1.28 1 98.06 217 LYS A CA 1
ATOM 1617 C C . LYS A 1 217 ? -23.953 -9.078 2.783 1 98.06 217 LYS A C 1
ATOM 1619 O O . LYS A 1 217 ? -25.031 -8.68 3.26 1 98.06 217 LYS A O 1
ATOM 1624 N N . ALA A 1 218 ? -22.953 -9.258 3.473 1 98.12 218 ALA A N 1
ATOM 1625 C CA . ALA A 1 218 ? -22.984 -9.211 4.93 1 98.12 218 ALA A CA 1
ATOM 1626 C C . ALA A 1 218 ? -22.828 -7.781 5.438 1 98.12 218 ALA A C 1
ATOM 1628 O O . ALA A 1 218 ? -23.312 -7.441 6.523 1 98.12 218 ALA A O 1
ATOM 1629 N N . ALA A 1 219 ? -22.141 -6.895 4.75 1 98.69 219 ALA A N 1
ATOM 1630 C CA . ALA A 1 219 ? -21.719 -5.59 5.242 1 98.69 219 ALA A CA 1
ATOM 1631 C C . ALA A 1 219 ? -22.859 -4.578 5.195 1 98.69 219 ALA A C 1
ATOM 1633 O O . ALA A 1 219 ? -23.734 -4.676 4.34 1 98.69 219 ALA A O 1
ATOM 1634 N N . SER A 1 220 ? -22.828 -3.564 6.059 1 98.25 220 SER A N 1
ATOM 1635 C CA . SER A 1 220 ? -23.797 -2.482 6.09 1 98.25 220 SER A CA 1
ATOM 1636 C C . SER A 1 220 ? -23.625 -1.545 4.898 1 98.25 220 SER A C 1
ATOM 1638 O O . SER A 1 220 ? -24.609 -1.05 4.344 1 98.25 220 SER A O 1
ATOM 1640 N N . VAL A 1 221 ? -22.406 -1.188 4.582 1 98.69 221 VAL A N 1
ATOM 1641 C CA . VAL A 1 221 ? -22.031 -0.367 3.438 1 98.69 221 VAL A CA 1
ATOM 1642 C C . VAL A 1 221 ? -20.953 -1.083 2.621 1 98.69 221 VAL A C 1
ATOM 1644 O O . VAL A 1 221 ? -20 -1.64 3.184 1 98.69 221 VAL A O 1
ATOM 1647 N N . VAL A 1 222 ? -21.125 -1.09 1.312 1 98.69 222 VAL A N 1
ATOM 1648 C CA . VAL A 1 222 ? -20.156 -1.773 0.45 1 98.69 222 VAL A CA 1
ATOM 1649 C C . VAL A 1 222 ? -19.594 -0.791 -0.571 1 98.69 222 VAL A C 1
ATOM 1651 O O . VAL A 1 222 ? -20.344 -0.09 -1.254 1 98.69 222 VAL A O 1
ATOM 1654 N N . ILE A 1 223 ? -18.328 -0.717 -0.561 1 98.31 223 ILE A N 1
ATOM 1655 C CA . ILE A 1 223 ? -17.594 -0.075 -1.643 1 98.31 223 ILE A CA 1
ATOM 1656 C C . ILE A 1 223 ? -17.062 -1.134 -2.609 1 98.31 223 ILE A C 1
ATOM 1658 O O . ILE A 1 223 ? -16.062 -1.804 -2.326 1 98.31 223 ILE A O 1
ATOM 1662 N N . THR A 1 224 ? -17.734 -1.225 -3.719 1 97.19 224 THR A N 1
ATOM 1663 C CA . THR A 1 224 ? -17.438 -2.301 -4.656 1 97.19 224 THR A CA 1
ATOM 1664 C C . THR A 1 224 ? -16.266 -1.925 -5.551 1 97.19 224 THR A C 1
ATOM 1666 O O . THR A 1 224 ? -16.188 -0.798 -6.047 1 97.19 224 THR A O 1
ATOM 1669 N N . ILE A 1 225 ? -15.336 -2.82 -5.684 1 95.69 225 ILE A N 1
ATOM 1670 C CA . ILE A 1 225 ? -14.234 -2.723 -6.633 1 95.69 225 ILE A CA 1
ATOM 1671 C C . ILE A 1 225 ? -14.188 -3.982 -7.496 1 95.69 225 ILE A C 1
ATOM 1673 O O . ILE A 1 225 ? -13.648 -5.012 -7.074 1 95.69 225 ILE A O 1
ATOM 1677 N N . ASP A 1 226 ? -14.75 -3.826 -8.672 1 92.31 226 ASP A N 1
ATOM 1678 C CA . ASP A 1 226 ? -14.82 -4.922 -9.633 1 92.31 226 ASP A CA 1
ATOM 1679 C C . ASP A 1 226 ? -13.852 -4.707 -10.789 1 92.31 226 ASP A C 1
ATOM 1681 O O . ASP A 1 226 ? -14.148 -3.961 -11.727 1 92.31 226 ASP A O 1
ATOM 1685 N N . LEU A 1 227 ? -12.711 -5.297 -10.727 1 89 227 LEU A N 1
ATOM 1686 C CA . LEU A 1 227 ? -11.711 -5.145 -11.773 1 89 227 LEU A CA 1
ATOM 1687 C C . LEU A 1 227 ? -11.164 -6.504 -12.203 1 89 227 LEU A C 1
ATOM 1689 O O . LEU A 1 227 ? -10.961 -7.387 -11.367 1 89 227 LEU A O 1
ATOM 1693 N N . PRO A 1 228 ? -10.922 -6.645 -13.445 1 78.81 228 PRO A N 1
ATOM 1694 C CA . PRO A 1 228 ? -10.312 -7.891 -13.914 1 78.81 228 PRO A CA 1
ATOM 1695 C C . PRO A 1 228 ? -8.836 -7.996 -13.57 1 78.81 228 PRO A C 1
ATOM 1697 O O . PRO A 1 228 ? -8.133 -6.98 -13.531 1 78.81 228 PRO A O 1
ATOM 1700 N N . GLU A 1 229 ? -8.5 -9.203 -13.219 1 77.31 229 GLU A N 1
ATOM 1701 C CA . GLU A 1 229 ? -7.066 -9.461 -13.062 1 77.31 229 GLU A CA 1
ATOM 1702 C C . GLU A 1 229 ? -6.473 -10.055 -14.344 1 77.31 229 GLU A C 1
ATOM 1704 O O . GLU A 1 229 ? -7.16 -10.766 -15.078 1 77.31 229 GLU A O 1
ATOM 1709 N N . GLY A 1 230 ? -5.352 -9.562 -14.672 1 69.88 230 GLY A N 1
ATOM 1710 C CA . GLY A 1 230 ? -4.699 -10.062 -15.867 1 69.88 230 GLY A CA 1
ATOM 1711 C C . GLY A 1 230 ? -4.258 -11.516 -15.742 1 69.88 230 GLY A C 1
ATOM 1712 O O . GLY A 1 230 ? -4.602 -12.188 -14.766 1 69.88 230 GLY A O 1
ATOM 1713 N N . GLN A 1 231 ? -3.605 -11.961 -16.844 1 72.69 231 GLN A N 1
ATOM 1714 C CA . GLN A 1 231 ? -3.213 -13.359 -16.938 1 72.69 231 GLN A CA 1
ATOM 1715 C C . GLN A 1 231 ? -1.743 -13.547 -16.562 1 72.69 231 GLN A C 1
ATOM 1717 O O . GLN A 1 231 ? -1.284 -14.672 -16.375 1 72.69 231 GLN A O 1
ATOM 1722 N N . ASN A 1 232 ? -1.004 -12.453 -16.484 1 78.25 232 ASN A N 1
ATOM 1723 C CA . ASN A 1 232 ? 0.407 -12.562 -16.125 1 78.25 232 ASN A CA 1
ATOM 1724 C C . ASN A 1 232 ? 0.591 -12.867 -14.641 1 78.25 232 ASN A C 1
ATOM 1726 O O . ASN A 1 232 ? 0.408 -11.992 -13.797 1 78.25 232 ASN A O 1
ATOM 1730 N N . ILE A 1 233 ? 1.07 -14.094 -14.344 1 82.88 233 ILE A N 1
ATOM 1731 C CA . ILE A 1 233 ? 1.127 -14.555 -12.961 1 82.88 233 ILE A CA 1
ATOM 1732 C C . ILE A 1 233 ? 2.297 -13.883 -12.242 1 82.88 233 ILE A C 1
ATOM 1734 O O . ILE A 1 233 ? 2.371 -13.906 -11.008 1 82.88 233 ILE A O 1
ATOM 1738 N N . PHE A 1 234 ? 3.227 -13.367 -12.969 1 83.56 234 PHE A N 1
ATOM 1739 C CA . PHE A 1 234 ? 4.41 -12.766 -12.367 1 83.56 234 PHE A CA 1
ATOM 1740 C C . PHE A 1 234 ? 4.141 -11.312 -11.984 1 83.56 234 PHE A C 1
ATOM 1742 O O . PHE A 1 234 ? 4.906 -10.711 -11.227 1 83.56 234 PHE A O 1
ATOM 1749 N N . ARG A 1 235 ? 3.094 -10.75 -12.555 1 84.81 235 ARG A N 1
ATOM 1750 C CA . ARG A 1 235 ? 2.756 -9.359 -12.273 1 84.81 235 ARG A CA 1
ATOM 1751 C C . ARG A 1 235 ? 1.921 -9.25 -11 1 84.81 235 ARG A C 1
ATOM 1753 O O . ARG A 1 235 ? 0.865 -9.875 -10.891 1 84.81 235 ARG A O 1
ATOM 1760 N N . PRO A 1 236 ? 2.408 -8.391 -10.07 1 87.94 236 PRO A N 1
ATOM 1761 C CA . PRO A 1 236 ? 1.527 -8.141 -8.93 1 87.94 236 PRO A CA 1
ATOM 1762 C C . PRO A 1 236 ? 0.18 -7.547 -9.344 1 87.94 236 PRO A C 1
ATOM 1764 O O . PRO A 1 236 ? 0.085 -6.879 -10.375 1 87.94 236 PRO A O 1
ATOM 1767 N N . SER A 1 237 ? -0.785 -7.801 -8.523 1 88.06 237 SER A N 1
ATOM 1768 C CA . SER A 1 237 ? -2.158 -7.398 -8.812 1 88.06 237 SER A CA 1
ATOM 1769 C C . SER A 1 237 ? -2.264 -5.8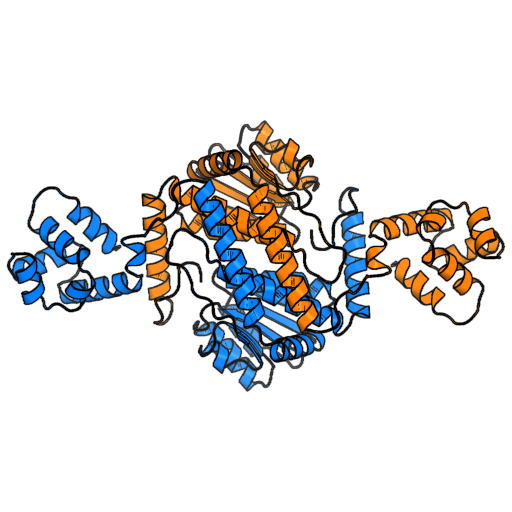87 -9 1 88.06 237 SER A C 1
ATOM 1771 O O . SER A 1 237 ? -1.896 -5.121 -8.102 1 88.06 237 SER A O 1
ATOM 1773 N N . SER A 1 238 ? -2.834 -5.508 -10.133 1 91 238 SER A N 1
ATOM 1774 C CA . SER A 1 238 ? -3.035 -4.09 -10.414 1 91 238 SER A CA 1
ATOM 1775 C C . SER A 1 238 ? -4.254 -3.547 -9.672 1 91 238 SER A C 1
ATOM 1777 O O . SER A 1 238 ? -4.398 -2.334 -9.5 1 91 238 SER A O 1
ATOM 1779 N N . THR A 1 239 ? -5.109 -4.418 -9.219 1 92.5 239 THR A N 1
ATOM 1780 C CA . THR A 1 239 ? -6.32 -4.02 -8.508 1 92.5 239 THR A CA 1
ATOM 1781 C C . THR A 1 239 ? -5.973 -3.264 -7.23 1 92.5 239 THR A C 1
ATOM 1783 O O . THR A 1 239 ? -6.754 -2.432 -6.766 1 92.5 239 THR A O 1
ATOM 1786 N N . ARG A 1 240 ? -4.797 -3.459 -6.707 1 94.62 240 ARG A N 1
ATOM 1787 C CA . ARG A 1 240 ? -4.348 -2.787 -5.492 1 94.62 240 ARG A CA 1
ATOM 1788 C C . ARG A 1 240 ? -4.352 -1.272 -5.672 1 94.62 240 ARG A C 1
ATOM 1790 O O . ARG A 1 240 ? -4.594 -0.53 -4.719 1 94.62 240 ARG A O 1
ATOM 1797 N N . PHE A 1 241 ? -4.086 -0.85 -6.887 1 96.38 241 PHE A N 1
ATOM 1798 C CA . PHE A 1 241 ? -4.062 0.584 -7.152 1 96.38 241 PHE A CA 1
ATOM 1799 C C . PHE A 1 241 ? -5.449 1.189 -6.984 1 96.38 241 PHE A C 1
ATOM 1801 O O . PHE A 1 241 ? -5.59 2.309 -6.488 1 96.38 241 PHE A O 1
ATOM 1808 N N . ALA A 1 242 ? -6.453 0.452 -7.414 1 96.81 242 ALA A N 1
ATOM 1809 C CA . ALA A 1 242 ? -7.832 0.9 -7.227 1 96.81 242 ALA A CA 1
ATOM 1810 C C . ALA A 1 242 ? -8.203 0.933 -5.746 1 96.81 242 ALA A C 1
ATOM 1812 O O . ALA A 1 242 ? -8.852 1.872 -5.281 1 96.81 242 ALA A O 1
ATOM 1813 N N . TYR A 1 243 ? -7.812 -0.101 -5 1 97.75 243 TYR A N 1
ATOM 1814 C CA . TYR A 1 243 ? -8.094 -0.147 -3.57 1 97.75 243 TYR A CA 1
ATOM 1815 C C . TYR A 1 243 ? -7.402 0.996 -2.838 1 97.75 243 TYR A C 1
ATOM 1817 O O . TYR A 1 243 ? -7.988 1.619 -1.949 1 97.75 243 TYR A O 1
ATOM 1825 N N . LEU A 1 244 ? -6.145 1.209 -3.197 1 97.94 244 LEU A N 1
ATOM 1826 C CA . LEU A 1 244 ? -5.418 2.322 -2.602 1 97.94 244 LEU A CA 1
ATOM 1827 C C . LEU A 1 244 ? -6.117 3.646 -2.893 1 97.94 244 LEU A C 1
ATOM 1829 O O . LEU A 1 244 ? -6.242 4.496 -2.006 1 97.94 244 LEU A O 1
ATOM 1833 N N . ALA A 1 245 ? -6.594 3.854 -4.102 1 97.69 245 ALA A N 1
ATOM 1834 C CA . ALA A 1 245 ? -7.34 5.055 -4.465 1 97.69 245 ALA A CA 1
ATOM 1835 C C . ALA A 1 245 ? -8.625 5.168 -3.656 1 97.69 245 ALA A C 1
ATOM 1837 O O . ALA A 1 245 ? -9.016 6.266 -3.244 1 97.69 245 ALA A O 1
ATOM 1838 N N . ALA A 1 246 ? -9.32 4.055 -3.492 1 98.31 246 ALA A N 1
ATOM 1839 C CA . ALA A 1 246 ? -10.539 4.055 -2.682 1 98.31 246 ALA A CA 1
ATOM 1840 C C . ALA A 1 246 ? -10.258 4.555 -1.269 1 98.31 246 ALA A C 1
ATOM 1842 O O . ALA A 1 246 ? -11.016 5.355 -0.723 1 98.31 246 ALA A O 1
ATOM 1843 N N . VAL A 1 247 ? -9.172 4.07 -0.693 1 98.44 247 VAL A N 1
ATOM 1844 C CA . VAL A 1 247 ? -8.766 4.504 0.638 1 98.44 247 VAL A CA 1
ATOM 1845 C C . VAL A 1 247 ? -8.531 6.016 0.642 1 98.44 247 VAL A C 1
ATOM 1847 O O . VAL A 1 247 ? -8.953 6.711 1.572 1 98.44 247 VAL A O 1
ATOM 1850 N N . ASP A 1 248 ? -7.871 6.516 -0.405 1 97.44 248 ASP A N 1
ATOM 1851 C CA . ASP A 1 248 ? -7.555 7.941 -0.475 1 97.44 248 ASP A CA 1
ATOM 1852 C C . ASP A 1 248 ? -8.82 8.781 -0.598 1 97.44 248 ASP A C 1
ATOM 1854 O O . ASP A 1 248 ? -8.938 9.836 0.027 1 97.44 248 ASP A O 1
ATOM 1858 N N . VAL A 1 249 ? -9.727 8.32 -1.428 1 97.25 249 VAL A N 1
ATOM 1859 C CA . VAL A 1 249 ? -10.992 9.023 -1.568 1 97.25 249 VAL A CA 1
ATOM 1860 C C . VAL A 1 249 ? -11.719 9.047 -0.227 1 97.25 249 VAL A C 1
ATOM 1862 O O . VAL A 1 249 ? -12.188 10.102 0.215 1 97.25 249 VAL A O 1
ATOM 1865 N N . LEU A 1 250 ? -11.797 7.926 0.407 1 97.69 250 LEU A N 1
ATOM 1866 C CA . LEU A 1 250 ? -12.477 7.82 1.693 1 97.69 250 LEU A CA 1
ATOM 1867 C C . LEU A 1 250 ? -11.836 8.742 2.725 1 97.69 250 LEU A C 1
ATOM 1869 O O . LEU A 1 250 ? -12.531 9.477 3.426 1 97.69 250 LEU A O 1
ATOM 1873 N N . ALA A 1 251 ? -10.523 8.672 2.836 1 97.25 251 ALA A N 1
ATOM 1874 C CA . ALA A 1 251 ? -9.797 9.5 3.797 1 97.25 251 ALA A CA 1
ATOM 1875 C C . ALA A 1 251 ? -10.062 10.984 3.553 1 97.25 251 ALA A C 1
ATOM 1877 O O . ALA A 1 251 ? -10.266 11.75 4.496 1 97.25 251 ALA A O 1
ATOM 1878 N N . ASN A 1 252 ? -10.023 11.367 2.295 1 95.31 252 ASN A N 1
ATOM 1879 C CA . ASN A 1 252 ? -10.289 12.758 1.965 1 95.31 252 ASN A CA 1
ATOM 1880 C C . ASN A 1 252 ? -11.711 13.164 2.332 1 95.31 252 ASN A C 1
ATOM 1882 O O . ASN A 1 252 ? -11.938 14.25 2.873 1 95.31 252 ASN A O 1
ATOM 1886 N N . LEU A 1 253 ? -12.68 12.344 2.064 1 96.44 253 LEU A N 1
ATOM 1887 C CA . LEU A 1 253 ? -14.07 12.625 2.416 1 96.44 253 LEU A CA 1
ATOM 1888 C C . LEU A 1 253 ? -14.242 12.68 3.93 1 96.44 253 LEU A C 1
ATOM 1890 O O . LEU A 1 253 ? -15 13.508 4.441 1 96.44 253 LEU A O 1
ATOM 1894 N N . VAL A 1 254 ? -13.586 11.805 4.695 1 97.12 254 VAL A N 1
ATOM 1895 C CA . VAL A 1 254 ? -13.602 11.844 6.156 1 97.12 254 VAL A CA 1
ATOM 1896 C C . VAL A 1 254 ? -13.047 13.18 6.645 1 97.12 254 VAL A C 1
ATOM 1898 O O . VAL A 1 254 ? -13.594 13.781 7.57 1 97.12 254 VAL A O 1
ATOM 1901 N N . ALA A 1 255 ? -11.961 13.602 6.035 1 94.94 255 ALA A N 1
ATOM 1902 C CA . ALA A 1 255 ? -11.367 14.883 6.398 1 94.94 255 ALA A CA 1
ATOM 1903 C C . ALA A 1 255 ? -12.352 16.031 6.172 1 94.94 255 ALA A C 1
ATOM 1905 O O . ALA A 1 255 ? -12.469 16.922 7.008 1 94.94 255 ALA A O 1
ATOM 1906 N N . TYR A 1 256 ? -13.062 15.945 5.102 1 92 256 TYR A N 1
ATOM 1907 C CA . TYR A 1 256 ? -13.984 17.016 4.73 1 92 256 TYR A CA 1
ATOM 1908 C C . TYR A 1 256 ? -15.219 17 5.621 1 92 256 TYR A C 1
ATOM 1910 O O . TYR A 1 256 ? -15.875 18.016 5.801 1 92 256 TYR A O 1
ATOM 1918 N N . ALA A 1 257 ? -15.547 15.867 6.125 1 92.25 257 ALA A N 1
ATOM 1919 C CA . ALA A 1 257 ? -16.688 15.758 7.023 1 92.25 257 ALA A CA 1
ATOM 1920 C C . ALA A 1 257 ? -16.453 16.547 8.305 1 92.25 257 ALA A C 1
ATOM 1922 O O . ALA A 1 257 ? -17.406 16.953 8.977 1 92.25 257 ALA A O 1
ATOM 1923 N N . ASP A 1 258 ? -15.203 16.766 8.664 1 91.88 258 ASP A N 1
ATOM 1924 C CA . ASP A 1 258 ? -14.773 17.625 9.766 1 91.88 258 ASP A CA 1
ATOM 1925 C C . ASP A 1 258 ? -13.414 18.25 9.477 1 91.88 258 ASP A C 1
ATOM 1927 O O . ASP A 1 258 ? -12.398 17.828 10.047 1 91.88 258 ASP A O 1
ATOM 1931 N N . ARG A 1 259 ? -13.461 19.219 8.727 1 88.56 259 ARG A N 1
ATOM 1932 C CA . ARG A 1 259 ? -12.242 19.844 8.227 1 88.56 259 ARG A CA 1
ATOM 1933 C C . ARG A 1 259 ? -11.438 20.469 9.359 1 88.56 259 ARG A C 1
ATOM 1935 O O . ARG A 1 259 ? -10.203 20.391 9.367 1 88.56 259 ARG A O 1
ATOM 1942 N N . ALA A 1 260 ? -12.125 21.047 10.234 1 85.62 260 ALA A N 1
ATOM 1943 C CA . ALA A 1 260 ? -11.445 21.766 11.312 1 85.62 260 ALA A CA 1
ATOM 1944 C C . ALA A 1 260 ? -10.602 20.812 12.156 1 85.62 260 ALA A C 1
ATOM 1946 O O . ALA A 1 260 ? -9.406 21.047 12.359 1 85.62 260 ALA A O 1
ATOM 1947 N N . THR A 1 261 ? -11.211 19.75 12.617 1 88.19 261 THR A N 1
ATOM 1948 C CA . THR A 1 261 ? -10.492 18.781 13.422 1 88.19 261 THR A CA 1
ATOM 1949 C C . THR A 1 261 ? -9.367 18.141 12.617 1 88.19 261 THR A C 1
ATOM 1951 O O . THR A 1 261 ? -8.258 17.938 13.133 1 88.19 261 THR A O 1
ATOM 1954 N N . SER A 1 262 ? -9.641 17.75 11.406 1 90.5 262 SER A N 1
ATOM 1955 C CA . SER A 1 262 ? -8.625 17.141 10.547 1 90.5 262 SER A CA 1
ATOM 1956 C C . SER A 1 262 ? -7.434 18.062 10.352 1 90.5 262 SER A C 1
ATOM 1958 O O . SER A 1 262 ? -6.285 17.625 10.445 1 90.5 262 SER A O 1
ATOM 1960 N N . LEU A 1 263 ? -7.703 19.297 10.102 1 85.25 263 LEU A N 1
ATOM 1961 C CA . LEU A 1 263 ? -6.648 20.281 9.891 1 85.25 263 LEU A CA 1
ATOM 1962 C C . LEU A 1 263 ? -5.77 20.422 11.125 1 85.25 263 LEU A C 1
ATOM 1964 O O . LEU A 1 263 ? -4.543 20.438 11.023 1 85.25 263 LEU A O 1
ATOM 1968 N N . GLN A 1 264 ? -6.367 20.516 12.211 1 82.69 264 GLN A N 1
ATOM 1969 C CA . GLN A 1 264 ? -5.633 20.688 13.453 1 82.69 264 GLN A CA 1
ATOM 1970 C C . GLN A 1 264 ? -4.734 19.484 13.734 1 82.69 264 GLN A C 1
ATOM 1972 O O . GLN A 1 264 ? -3.576 19.641 14.117 1 82.69 264 GLN A O 1
ATOM 1977 N N . THR A 1 265 ? -5.305 18.344 13.609 1 87.62 265 THR A N 1
ATOM 1978 C CA . THR A 1 265 ? -4.535 17.141 13.883 1 87.62 265 THR A CA 1
ATOM 1979 C C . THR A 1 265 ? -3.371 17.016 12.898 1 87.62 265 THR A C 1
ATOM 1981 O O . THR A 1 265 ? -2.244 16.719 13.305 1 87.62 265 THR A O 1
ATOM 1984 N N . LEU A 1 266 ? -3.635 17.188 11.609 1 86.62 266 LEU A N 1
ATOM 1985 C CA . LEU A 1 266 ? -2.59 17.109 10.594 1 86.62 266 LEU A CA 1
ATOM 1986 C C . LEU A 1 266 ? -1.469 18.094 10.883 1 86.62 266 LEU A C 1
ATOM 1988 O O . LEU A 1 266 ? -0.29 17.766 10.734 1 86.62 266 LEU A O 1
ATOM 1992 N N . ARG A 1 267 ? -1.803 19.234 11.281 1 81.38 267 ARG A N 1
ATOM 1993 C CA . ARG A 1 267 ? -0.821 20.266 11.602 1 81.38 267 ARG A CA 1
ATOM 1994 C C . ARG A 1 267 ? 0.051 19.844 12.781 1 81.38 267 ARG A C 1
ATOM 1996 O O . ARG A 1 267 ? 1.271 20.016 12.75 1 81.38 267 ARG A O 1
ATOM 2003 N N . ARG A 1 268 ? -0.568 19.297 13.805 1 80.62 268 ARG A N 1
ATOM 2004 C CA . ARG A 1 268 ? 0.173 18.828 14.977 1 80.62 268 ARG A CA 1
ATOM 2005 C C . ARG A 1 268 ? 1.137 17.719 14.609 1 80.62 268 ARG A C 1
ATOM 2007 O O . ARG A 1 268 ? 2.285 17.703 15.055 1 80.62 268 ARG A O 1
ATOM 2014 N N . VAL A 1 269 ? 0.609 16.812 13.82 1 82.75 269 VAL A N 1
ATOM 2015 C CA . VAL A 1 269 ? 1.441 15.688 13.398 1 82.75 269 VAL A CA 1
ATOM 2016 C C . VAL A 1 269 ? 2.633 16.203 12.594 1 82.75 269 VAL A C 1
ATOM 2018 O O . VAL A 1 269 ? 3.775 15.82 12.852 1 82.75 269 VAL A O 1
ATOM 2021 N N . LYS A 1 270 ? 2.414 17.047 11.68 1 80.31 270 LYS A N 1
ATOM 2022 C CA . LYS A 1 270 ? 3.477 17.578 10.836 1 80.31 270 LYS A CA 1
ATOM 2023 C C . LYS A 1 270 ? 4.488 18.375 11.664 1 80.31 270 LYS A C 1
ATOM 2025 O O . LYS A 1 270 ? 5.699 18.266 11.438 1 80.31 270 LYS A O 1
ATOM 2030 N N . ALA A 1 271 ? 4.023 19.188 12.555 1 74.75 271 ALA A N 1
ATOM 2031 C CA . ALA A 1 271 ? 4.895 19.984 13.406 1 74.75 271 ALA A CA 1
ATOM 2032 C C . ALA A 1 271 ? 5.867 19.094 14.18 1 74.75 271 ALA A C 1
ATOM 2034 O O . ALA A 1 271 ? 7.051 19.406 14.305 1 74.75 271 ALA A O 1
ATOM 2035 N N . GLU A 1 272 ? 5.328 17.984 14.648 1 76.31 272 GLU A N 1
ATOM 2036 C CA . GLU A 1 272 ? 6.176 17.078 15.422 1 76.31 272 GLU A CA 1
ATOM 2037 C C . GLU A 1 272 ? 7.172 16.359 14.523 1 76.31 272 GLU A C 1
ATOM 2039 O O . GLU A 1 272 ? 8.312 16.109 14.93 1 76.31 272 GLU A O 1
ATOM 2044 N N . LEU A 1 273 ? 6.762 16.031 13.32 1 75.75 273 LEU A N 1
ATOM 2045 C CA . LEU A 1 273 ? 7.66 15.367 12.383 1 75.75 273 LEU A CA 1
ATOM 2046 C C . LEU A 1 273 ? 8.789 16.297 11.961 1 75.75 273 LEU A C 1
ATOM 2048 O O . LEU A 1 273 ? 9.93 15.859 11.797 1 75.75 273 LEU A O 1
ATOM 2052 N N . VAL A 1 274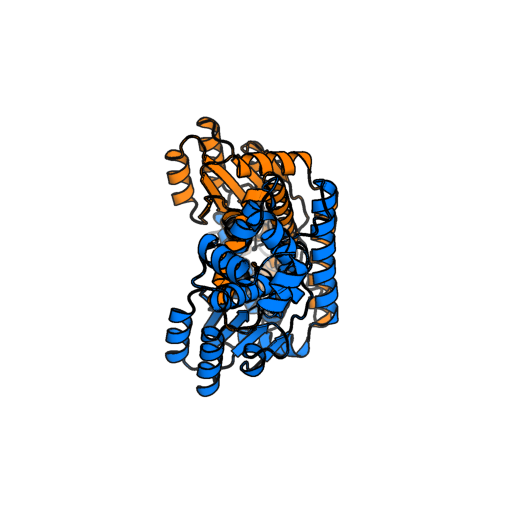 ? 8.469 17.5 11.789 1 70.06 274 VAL A N 1
ATOM 2053 C CA . VAL A 1 274 ? 9.469 18.484 11.406 1 70.06 274 VAL A CA 1
ATOM 2054 C C . VAL A 1 274 ? 10.477 18.656 12.539 1 70.06 274 VAL A C 1
ATOM 2056 O O . VAL A 1 274 ? 11.68 18.781 12.297 1 70.06 274 VAL A O 1
ATOM 2059 N N . ARG A 1 275 ? 9.922 18.672 13.664 1 68.75 275 ARG A N 1
ATOM 2060 C CA . ARG A 1 275 ? 10.797 18.828 14.82 1 68.75 275 ARG A CA 1
ATOM 2061 C C . ARG A 1 275 ? 11.734 17.641 14.969 1 68.75 275 ARG A C 1
ATOM 2063 O O . ARG A 1 275 ? 12.898 17.812 15.359 1 68.75 275 ARG A O 1
ATOM 2070 N N . SER A 1 276 ? 11.18 16.547 14.648 1 65.94 276 SER A N 1
ATOM 2071 C CA . SER A 1 276 ? 11.961 15.336 14.859 1 65.94 276 SER A CA 1
ATOM 2072 C C . SER A 1 276 ? 12.883 15.062 13.68 1 65.94 276 SER A C 1
ATOM 2074 O O . SER A 1 276 ? 13.945 14.445 13.844 1 65.94 276 SER A O 1
ATOM 2076 N N . ARG A 1 277 ? 12.242 15.336 12.469 1 60.81 277 ARG A N 1
ATOM 2077 C CA . ARG A 1 277 ? 13.039 15.031 11.281 1 60.81 277 ARG A CA 1
ATOM 2078 C C . ARG A 1 277 ? 13.984 16.188 10.945 1 60.81 277 ARG A C 1
ATOM 2080 O O . ARG A 1 277 ? 13.727 17.328 11.32 1 60.81 277 ARG A O 1
ATOM 2087 N N . ASP A 1 278 ? 15.133 15.93 10.539 1 51.19 278 ASP A N 1
ATOM 2088 C CA . ASP A 1 278 ? 16.156 16.906 10.156 1 51.19 278 ASP A CA 1
ATOM 2089 C C . ASP A 1 278 ? 15.695 17.75 8.969 1 51.19 278 ASP A C 1
ATOM 2091 O O . ASP A 1 278 ? 15.469 17.219 7.879 1 51.19 278 ASP A O 1
ATOM 2095 N N . GLY A 1 279 ? 15.469 18.891 9.133 1 49.5 279 GLY A N 1
ATOM 2096 C CA . GLY A 1 279 ? 15.484 20.188 8.484 1 49.5 279 GLY A CA 1
ATOM 2097 C C . GLY A 1 279 ? 14.594 20.266 7.266 1 49.5 279 GLY A C 1
ATOM 2098 O O . GLY A 1 279 ? 14.391 21.344 6.695 1 49.5 279 GLY A O 1
ATOM 2099 N N . ASP A 1 280 ? 14.461 19.203 6.344 1 48.31 280 ASP A N 1
ATOM 2100 C CA . ASP A 1 280 ? 13.82 19.562 5.086 1 48.31 280 ASP A CA 1
ATOM 2101 C C . ASP A 1 280 ? 12.297 19.438 5.191 1 48.31 280 ASP A C 1
ATOM 2103 O O . ASP A 1 280 ? 11.773 18.328 5.34 1 48.31 280 ASP A O 1
ATOM 2107 N N . ASP A 1 281 ? 11.547 20.578 5.531 1 51.66 281 ASP A N 1
ATOM 2108 C CA . ASP A 1 281 ? 10.164 20.891 5.891 1 51.66 281 ASP A CA 1
ATOM 2109 C C . ASP A 1 281 ? 9.234 20.688 4.699 1 51.66 281 ASP A C 1
ATOM 2111 O O . ASP A 1 281 ? 8.031 20.969 4.789 1 51.66 281 ASP A O 1
ATOM 2115 N N . ARG A 1 282 ? 9.703 20.516 3.51 1 48.94 282 ARG A N 1
ATOM 2116 C CA . ARG A 1 282 ? 8.836 20.656 2.346 1 48.94 282 ARG A CA 1
ATOM 2117 C C . ARG A 1 282 ? 7.996 19.406 2.131 1 48.94 282 ARG A C 1
ATOM 2119 O O . ARG A 1 282 ? 7.184 19.344 1.206 1 48.94 282 ARG A O 1
ATOM 2126 N N . GLN A 1 283 ? 8.125 18.516 3.197 1 54.78 283 GLN A N 1
ATOM 2127 C CA . GLN A 1 283 ? 7.484 17.266 2.822 1 54.78 283 GLN A CA 1
ATOM 2128 C C . GLN A 1 283 ? 6.094 17.156 3.447 1 54.78 283 GLN A C 1
ATOM 2130 O O . GLN A 1 283 ? 5.859 17.656 4.543 1 54.78 283 GLN A O 1
ATOM 2135 N N . LEU A 1 284 ? 5.109 16.781 2.596 1 50.88 284 LEU A N 1
ATOM 2136 C CA . LEU A 1 284 ? 3.744 16.594 3.076 1 50.88 284 LEU A CA 1
ATOM 2137 C C . LEU A 1 284 ? 3.697 15.555 4.188 1 50.88 284 LEU A C 1
ATOM 2139 O O . LEU A 1 284 ? 4.613 14.734 4.324 1 50.88 284 LEU A O 1
ATOM 2143 N N . LEU A 1 285 ? 2.814 15.703 5.234 1 51.66 285 LEU A N 1
ATOM 2144 C CA . LEU A 1 285 ? 2.627 14.883 6.43 1 51.66 285 LEU A CA 1
ATOM 2145 C C . LEU A 1 285 ? 2.787 13.406 6.102 1 51.66 285 LEU A C 1
ATOM 2147 O O . LEU A 1 285 ? 3.189 12.617 6.957 1 51.66 285 LEU A O 1
ATOM 2151 N N . GLY A 1 286 ? 2.387 13.031 4.992 1 49.56 286 GLY A N 1
ATOM 2152 C CA . GLY A 1 286 ? 2.338 11.594 4.758 1 49.56 286 GLY A CA 1
ATOM 2153 C C . GLY A 1 286 ? 3.703 10.984 4.52 1 49.56 286 GLY A C 1
ATOM 2154 O O . GLY A 1 286 ? 3.816 9.773 4.289 1 49.56 286 GLY A O 1
ATOM 2155 N N . ASP A 1 287 ? 4.77 11.812 4.227 1 45.81 287 ASP A N 1
ATOM 2156 C CA . ASP A 1 287 ? 6.043 11.211 3.84 1 45.81 287 ASP A CA 1
ATOM 2157 C C . ASP A 1 287 ? 7.16 11.648 4.781 1 45.81 287 ASP A C 1
ATOM 2159 O O . ASP A 1 287 ? 7.18 12.797 5.242 1 45.81 287 ASP A O 1
ATOM 2163 N N . MET B 1 1 ? 2.521 23.469 22.375 1 60.91 1 MET B N 1
ATOM 2164 C CA . MET B 1 1 ? 1.645 24.562 21.953 1 60.91 1 MET B CA 1
ATOM 2165 C C . MET B 1 1 ? 1.591 24.688 20.438 1 60.91 1 MET B C 1
ATOM 2167 O O . MET B 1 1 ? 2.609 24.516 19.766 1 60.91 1 MET B O 1
ATOM 2171 N N . ASP B 1 2 ? 0.345 24.734 19.891 1 72.19 2 ASP B N 1
ATOM 2172 C CA . ASP B 1 2 ? 0.118 25 18.469 1 72.19 2 ASP B CA 1
ATOM 2173 C C . ASP B 1 2 ? -0.052 26.484 18.219 1 72.19 2 ASP B C 1
ATOM 2175 O O . ASP B 1 2 ? -1.144 27.031 18.391 1 72.19 2 ASP B O 1
ATOM 2179 N N . LEU B 1 3 ? 1.058 27.125 17.906 1 80.81 3 LEU B N 1
ATOM 2180 C CA . LEU B 1 3 ? 1.067 28.578 17.734 1 80.81 3 LEU B CA 1
ATOM 2181 C C . LEU B 1 3 ? 0.027 29 16.719 1 80.81 3 LEU B C 1
ATOM 2183 O O . LEU B 1 3 ? -0.631 30.031 16.891 1 80.81 3 LEU B O 1
ATOM 2187 N N . PHE B 1 4 ? -0.11 28.188 15.789 1 78.31 4 PHE B N 1
ATOM 2188 C CA . PHE B 1 4 ? -1.05 28.578 14.742 1 78.31 4 PHE B CA 1
ATOM 2189 C C . PHE B 1 4 ? -2.475 28.609 15.281 1 78.31 4 PHE B C 1
ATOM 2191 O O . PHE B 1 4 ? -3.221 29.547 15.016 1 78.31 4 PHE B O 1
ATOM 2198 N N . GLN B 1 5 ? -2.834 27.594 15.914 1 77.81 5 GLN B N 1
ATOM 2199 C CA . GLN B 1 5 ? -4.184 27.531 16.469 1 77.81 5 GLN B CA 1
ATOM 2200 C C . GLN B 1 5 ? -4.438 28.703 17.422 1 77.81 5 GLN B C 1
ATOM 2202 O O . GLN B 1 5 ? -5.516 29.297 17.406 1 77.81 5 GLN B O 1
ATOM 2207 N N . THR B 1 6 ? -3.424 28.953 18.188 1 86.75 6 THR B N 1
ATOM 2208 C CA . THR B 1 6 ? -3.541 30.062 19.125 1 86.75 6 THR B CA 1
ATOM 2209 C C . THR B 1 6 ? -3.713 31.375 18.375 1 86.75 6 THR B C 1
ATOM 2211 O O . THR B 1 6 ? -4.566 32.188 18.734 1 86.75 6 THR B O 1
ATOM 2214 N N . LEU B 1 7 ? -2.932 31.547 17.328 1 88.25 7 LEU B N 1
ATOM 2215 C CA . LEU B 1 7 ? -3.016 32.75 16.531 1 88.25 7 LEU B CA 1
ATOM 2216 C C . LEU B 1 7 ? -4.363 32.844 15.828 1 88.25 7 LEU B C 1
ATOM 2218 O O . LEU B 1 7 ? -4.988 33.906 15.812 1 88.25 7 LEU B O 1
ATOM 2222 N N . ALA B 1 8 ? -4.859 31.734 15.297 1 82.75 8 ALA B N 1
ATOM 2223 C CA . ALA B 1 8 ? -6.129 31.719 14.578 1 82.75 8 ALA B CA 1
ATOM 2224 C C . ALA B 1 8 ? -7.297 32.031 15.508 1 82.75 8 ALA B C 1
ATOM 2226 O O . ALA B 1 8 ? -8.18 32.812 15.164 1 82.75 8 ALA B O 1
ATOM 2227 N N . ASN B 1 9 ? -7.246 31.469 16.656 1 86.31 9 ASN B N 1
ATOM 2228 C CA . ASN B 1 9 ? -8.281 31.719 17.641 1 86.31 9 ASN B CA 1
ATOM 2229 C C . ASN B 1 9 ? -8.289 33.188 18.094 1 86.31 9 ASN B C 1
ATOM 2231 O O . ASN B 1 9 ? -9.359 33.781 18.266 1 86.31 9 ASN B O 1
ATOM 2235 N N . THR B 1 10 ? -7.129 33.625 18.266 1 90.25 10 THR B N 1
ATOM 2236 C CA . THR B 1 10 ? -6.988 35.031 18.688 1 90.25 10 THR B CA 1
ATOM 2237 C C . THR B 1 10 ? -7.465 35.969 17.594 1 90.25 10 THR B C 1
ATOM 2239 O O . THR B 1 10 ? -8.141 36.969 17.875 1 90.25 10 THR B O 1
ATOM 2242 N N . ALA B 1 11 ? -7.176 35.625 16.344 1 89.19 11 ALA B N 1
ATOM 2243 C CA . ALA B 1 11 ? -7.531 36.469 15.203 1 89.19 11 ALA B CA 1
ATOM 2244 C C . ALA B 1 11 ? -9.039 36.5 14.992 1 89.19 11 ALA B C 1
ATOM 2246 O O . ALA B 1 11 ? -9.578 37.438 14.422 1 89.19 11 ALA B O 1
ATOM 2247 N N . GLY B 1 12 ? -9.734 35.406 15.352 1 84.69 12 GLY B N 1
ATOM 2248 C CA . GLY B 1 12 ? -11.172 35.281 15.164 1 84.69 12 GLY B CA 1
ATOM 2249 C C . GLY B 1 12 ? -11.984 36.125 16.141 1 84.69 12 GLY B C 1
ATOM 2250 O O . GLY B 1 12 ? -13.195 36.281 15.961 1 84.69 12 GLY B O 1
ATOM 2251 N N . LYS B 1 13 ? -11.289 36.625 17.094 1 87.56 13 LYS B N 1
ATOM 2252 C CA . LYS B 1 13 ? -11.984 37.469 18.062 1 87.56 13 LYS B CA 1
ATOM 2253 C C . LYS B 1 13 ? -12.32 38.812 17.453 1 87.56 13 LYS B C 1
ATOM 2255 O O . LYS B 1 13 ? -11.617 39.312 16.562 1 87.56 13 LYS B O 1
ATOM 2260 N N . PRO B 1 14 ? -13.594 39.312 17.688 1 80.12 14 PRO B N 1
ATOM 2261 C CA . PRO B 1 14 ? -14.102 40.5 17 1 80.12 14 PRO B CA 1
ATOM 2262 C C . PRO B 1 14 ? -13.164 41.688 17.141 1 80.12 14 PRO B C 1
ATOM 2264 O O . PRO B 1 14 ? -12.93 42.406 16.172 1 80.12 14 PRO B O 1
ATOM 2267 N N . GLU B 1 15 ? -12.805 42.25 18.359 1 77.5 15 GLU B N 1
ATOM 2268 C CA . GLU B 1 15 ? -12.031 43.5 18.5 1 77.5 15 GLU B CA 1
ATOM 2269 C C . GLU B 1 15 ? -10.969 43.344 19.578 1 77.5 15 GLU B C 1
ATOM 2271 O O . GLU B 1 15 ? -11.086 42.5 20.484 1 77.5 15 GLU B O 1
ATOM 2276 N N . GLY B 1 16 ? -9.75 43.969 19.391 1 87.69 16 GLY B N 1
ATOM 2277 C CA . GLY B 1 16 ? -8.695 44.031 20.375 1 87.69 16 GLY B CA 1
ATOM 2278 C C . GLY B 1 16 ? -7.301 44.031 19.781 1 87.69 16 GLY B C 1
ATOM 2279 O O . GLY B 1 16 ? -7.125 43.688 18.609 1 87.69 16 GLY B O 1
ATOM 2280 N N . LEU B 1 17 ? -6.363 44.531 20.594 1 91.31 17 LEU B N 1
ATOM 2281 C CA . LEU B 1 17 ? -4.965 44.625 20.188 1 91.31 17 LEU B CA 1
ATOM 2282 C C . LEU B 1 17 ? -4.414 43.281 19.812 1 91.31 17 LEU B C 1
ATOM 2284 O O . LEU B 1 17 ? -3.715 43.125 18.797 1 91.31 17 LEU B O 1
ATOM 2288 N N . ASP B 1 18 ? -4.816 42.25 20.578 1 93.75 18 ASP B N 1
ATOM 2289 C CA . ASP B 1 18 ? -4.32 40.906 20.312 1 93.75 18 ASP B CA 1
ATOM 2290 C C . ASP B 1 18 ? -4.859 40.375 18.984 1 93.75 18 ASP B C 1
ATOM 2292 O O . ASP B 1 18 ? -4.129 39.75 18.219 1 93.75 18 ASP B O 1
ATOM 2296 N N . ALA B 1 19 ? -6.145 40.594 18.719 1 94.12 19 ALA B N 1
ATOM 2297 C CA . ALA B 1 19 ? -6.758 40.125 17.469 1 94.12 19 ALA B CA 1
ATOM 2298 C C . ALA B 1 19 ? -6.086 40.781 16.266 1 94.12 19 ALA B C 1
ATOM 2300 O O . ALA B 1 19 ? -5.812 40.125 15.266 1 94.12 19 ALA B O 1
ATOM 2301 N N . ARG B 1 20 ? -5.848 42.062 16.422 1 93.06 20 ARG B N 1
ATOM 2302 C CA . ARG B 1 20 ? -5.191 42.812 15.352 1 93.06 20 ARG B CA 1
ATOM 2303 C C . ARG B 1 20 ? -3.791 42.281 15.094 1 93.06 20 ARG B C 1
ATOM 2305 O O . ARG B 1 20 ? -3.385 42.125 13.938 1 93.06 20 ARG B O 1
ATOM 2312 N N . LEU B 1 21 ? -3.053 42 16.109 1 94.75 21 LEU B N 1
ATOM 2313 C CA . LEU B 1 21 ? -1.702 41.438 15.977 1 94.75 21 LEU B CA 1
ATOM 2314 C C . LEU B 1 21 ? -1.729 40.062 15.352 1 94.75 21 LEU B C 1
ATOM 2316 O O . LEU B 1 21 ? -0.944 39.75 14.453 1 94.75 21 LEU B O 1
ATOM 2320 N N . ALA B 1 22 ? -2.643 39.25 15.859 1 93.81 22 ALA B N 1
ATOM 2321 C CA . ALA B 1 22 ? -2.768 37.906 15.328 1 93.81 22 ALA B CA 1
ATOM 2322 C C . ALA B 1 22 ? -3.105 37.906 13.844 1 93.81 22 ALA B C 1
ATOM 2324 O O . ALA B 1 22 ? -2.518 37.188 13.055 1 93.81 22 ALA B O 1
ATOM 2325 N N . ARG B 1 23 ? -4 38.812 13.453 1 92.06 23 ARG B N 1
ATOM 2326 C CA . ARG B 1 23 ? -4.371 38.938 12.047 1 92.06 23 ARG B CA 1
ATOM 2327 C C . ARG B 1 23 ? -3.189 39.438 11.211 1 92.06 23 ARG B C 1
ATOM 2329 O O . ARG B 1 23 ? -2.973 38.938 10.102 1 92.06 23 ARG B O 1
ATOM 2336 N N . THR B 1 24 ? -2.477 40.406 11.742 1 93.25 24 THR B N 1
ATOM 2337 C CA . THR B 1 24 ? -1.309 40.938 11.047 1 93.25 24 THR B CA 1
ATOM 2338 C C . THR B 1 24 ? -0.293 39.844 10.781 1 93.25 24 THR B C 1
ATOM 2340 O O . THR B 1 24 ? 0.272 39.75 9.688 1 93.25 24 THR B O 1
ATOM 2343 N N . VAL B 1 25 ? -0.074 38.938 11.734 1 91.75 25 VAL B N 1
ATOM 2344 C CA . VAL B 1 25 ? 0.885 37.844 11.625 1 91.75 25 VAL B CA 1
ATOM 2345 C C . VAL B 1 25 ? 0.383 36.812 10.617 1 91.75 25 VAL B C 1
ATOM 2347 O O . VAL B 1 25 ? 1.121 36.406 9.711 1 91.75 25 VAL B O 1
ATOM 2350 N N . LEU B 1 26 ? -0.921 36.438 10.742 1 86.06 26 LEU B N 1
ATOM 2351 C CA . LEU B 1 26 ? -1.484 35.406 9.898 1 86.06 26 LEU B CA 1
ATOM 2352 C C . LEU B 1 26 ? -1.627 35.875 8.461 1 86.06 26 LEU B C 1
ATOM 2354 O O . LEU B 1 26 ? -1.524 35.062 7.527 1 86.06 26 LEU B O 1
ATOM 2358 N N . ASP B 1 27 ? -1.841 37.156 8.281 1 85.38 27 ASP B N 1
ATOM 2359 C CA . ASP B 1 27 ? -2.002 37.719 6.945 1 85.38 27 ASP B CA 1
ATOM 2360 C C . ASP B 1 27 ? -0.702 37.656 6.148 1 85.38 27 ASP B C 1
ATOM 2362 O O . ASP B 1 27 ? -0.724 37.531 4.922 1 85.38 27 ASP B O 1
ATOM 2366 N N . ASP B 1 28 ? 0.382 37.719 6.828 1 85.38 28 ASP B N 1
ATOM 2367 C CA . ASP B 1 28 ? 1.688 37.688 6.18 1 85.38 28 ASP B CA 1
ATOM 2368 C C . ASP B 1 28 ? 2.738 37.062 7.102 1 85.38 28 ASP B C 1
ATOM 2370 O O . ASP B 1 28 ? 3.557 37.781 7.684 1 85.38 28 ASP B O 1
ATOM 2374 N N . VAL B 1 29 ? 2.695 35.781 7.102 1 82.56 29 VAL B N 1
ATOM 2375 C CA . VAL B 1 29 ? 3.562 35.031 8 1 82.56 29 VAL B CA 1
ATOM 2376 C C . VAL B 1 29 ? 5.023 35.25 7.617 1 82.56 29 VAL B C 1
ATOM 2378 O O . VAL B 1 29 ? 5.891 35.344 8.492 1 82.56 29 VAL B O 1
ATOM 2381 N N . ASP B 1 30 ? 5.285 35.344 6.332 1 77.88 30 ASP B N 1
ATOM 2382 C CA . ASP B 1 30 ? 6.648 35.594 5.867 1 77.88 30 ASP B CA 1
ATOM 2383 C C . ASP B 1 30 ? 7.211 36.875 6.418 1 77.88 30 ASP B C 1
ATOM 2385 O O . ASP B 1 30 ? 8.344 36.938 6.906 1 77.88 30 ASP B O 1
ATOM 2389 N N . PHE B 1 31 ? 6.441 37.938 6.359 1 85.81 31 PHE B N 1
ATOM 2390 C CA . PHE B 1 31 ? 6.828 39.219 6.926 1 85.81 31 PHE B CA 1
ATOM 2391 C C . PHE B 1 31 ? 7.086 39.094 8.422 1 85.81 31 PHE B C 1
ATOM 2393 O O . PHE B 1 31 ? 8.109 39.562 8.922 1 85.81 31 PHE B O 1
ATOM 2400 N N . ALA B 1 32 ? 6.121 38.406 9.039 1 90.62 32 ALA B N 1
ATOM 2401 C CA . ALA B 1 32 ? 6.207 38.312 10.492 1 90.62 32 ALA B CA 1
ATOM 2402 C C . ALA B 1 32 ? 7.473 37.562 10.922 1 90.62 32 ALA B C 1
ATOM 2404 O O . ALA B 1 32 ? 8.062 37.875 11.953 1 90.62 32 ALA B O 1
ATOM 2405 N N . MET B 1 33 ? 7.91 36.625 10.133 1 85.06 33 MET B N 1
ATOM 2406 C CA . MET B 1 33 ? 9.094 35.844 10.445 1 85.06 33 MET B CA 1
ATOM 2407 C C . MET B 1 33 ? 10.359 36.688 10.336 1 85.06 33 MET B C 1
ATOM 2409 O O . MET B 1 33 ? 11.336 36.438 11.055 1 85.06 33 MET B O 1
ATOM 2413 N N . ARG B 1 34 ? 10.289 37.625 9.523 1 86 34 ARG B N 1
ATOM 2414 C CA . ARG B 1 34 ? 11.492 38.406 9.242 1 86 34 ARG B CA 1
ATOM 2415 C C . ARG B 1 34 ? 11.469 39.75 9.977 1 86 34 ARG B C 1
ATOM 2417 O O . ARG B 1 34 ? 12.508 40.375 10.148 1 86 34 ARG B O 1
ATOM 2424 N N . ALA B 1 35 ? 10.344 40.125 10.398 1 91.62 35 ALA B N 1
ATOM 2425 C CA . ALA B 1 35 ? 10.148 41.469 10.945 1 91.62 35 ALA B CA 1
ATOM 2426 C C . ALA B 1 35 ? 10.789 41.594 12.328 1 91.62 35 ALA B C 1
ATOM 2428 O O . ALA B 1 35 ? 10.742 40.656 13.125 1 91.62 35 ALA B O 1
ATOM 2429 N N . SER B 1 36 ? 11.453 42.688 12.586 1 93.56 36 SER B N 1
ATOM 2430 C CA . SER B 1 36 ? 11.773 43.062 13.961 1 93.56 36 SER B CA 1
ATOM 2431 C C . SER B 1 36 ? 10.516 43.375 14.758 1 93.56 36 SER B C 1
ATOM 2433 O O . SER B 1 36 ? 9.438 43.531 14.188 1 93.56 36 SER B O 1
ATOM 2435 N N . ILE B 1 37 ? 10.734 43.438 16.047 1 94.81 37 ILE B N 1
ATOM 2436 C CA . ILE B 1 37 ? 9.594 43.719 16.906 1 94.81 37 ILE B CA 1
ATOM 2437 C C . ILE B 1 37 ? 9.016 45.094 16.547 1 94.81 37 ILE B C 1
ATOM 2439 O O . ILE B 1 37 ? 7.793 45.281 16.594 1 94.81 37 ILE B O 1
ATOM 2443 N N . ALA B 1 38 ? 9.883 46.062 16.172 1 95.56 38 ALA B N 1
ATOM 2444 C CA . ALA B 1 38 ? 9.445 47.406 15.797 1 95.56 38 ALA B CA 1
ATOM 2445 C C . ALA B 1 38 ? 8.648 47.375 14.5 1 95.56 38 ALA B C 1
ATOM 2447 O O . ALA B 1 38 ? 7.617 48.062 14.391 1 95.56 38 ALA B O 1
ATOM 2448 N N . GLU B 1 39 ? 9.117 46.625 13.562 1 95.75 39 GLU B N 1
ATOM 2449 C CA . GLU B 1 39 ? 8.453 46.531 12.266 1 95.75 39 GLU B CA 1
ATOM 2450 C C . GLU B 1 39 ? 7.07 45.875 12.398 1 95.75 39 GLU B C 1
ATOM 2452 O O . GLU B 1 39 ? 6.105 46.344 11.789 1 95.75 39 GLU B O 1
ATOM 2457 N N . LEU B 1 40 ? 6.988 44.812 13.18 1 96.19 40 LEU B N 1
ATOM 2458 C CA . LEU B 1 40 ? 5.703 44.125 13.383 1 96.19 40 LEU B CA 1
ATOM 2459 C C . LEU B 1 40 ? 4.727 45.062 14.117 1 96.19 40 LEU B C 1
ATOM 2461 O O . LEU B 1 40 ? 3.543 45.094 13.773 1 96.19 40 LEU B O 1
ATOM 2465 N N . ALA B 1 41 ? 5.219 45.781 15.086 1 95.69 41 ALA B N 1
ATOM 2466 C CA . ALA B 1 41 ? 4.402 46.719 15.836 1 95.69 41 ALA B CA 1
ATOM 2467 C C . ALA B 1 41 ? 3.826 47.812 14.906 1 95.69 41 ALA B C 1
ATOM 2469 O O . ALA B 1 41 ? 2.637 48.125 14.984 1 95.69 41 ALA B O 1
ATOM 2470 N N . GLU B 1 42 ? 4.68 48.312 14.07 1 95.81 42 GLU B N 1
ATOM 2471 C CA . GLU B 1 42 ? 4.273 49.344 13.148 1 95.81 42 GLU B CA 1
ATOM 2472 C C . GLU B 1 42 ? 3.182 48.875 12.203 1 95.81 42 GLU B C 1
ATOM 2474 O O . GLU B 1 42 ? 2.174 49.562 12 1 95.81 42 GLU B O 1
ATOM 2479 N N . ARG B 1 43 ? 3.354 47.688 11.688 1 95.19 43 ARG B N 1
ATOM 2480 C CA . ARG B 1 43 ? 2.389 47.156 10.742 1 95.19 43 ARG B CA 1
ATOM 2481 C C . ARG B 1 43 ? 1.052 46.875 11.414 1 95.19 43 ARG B C 1
ATOM 2483 O O . ARG B 1 43 ? -0.006 47.031 10.797 1 95.19 43 ARG B O 1
ATOM 2490 N N . ALA B 1 44 ? 1.112 46.469 12.617 1 94.56 44 ALA B N 1
ATOM 2491 C CA . ALA B 1 44 ? -0.098 46.125 13.352 1 94.56 44 ALA B CA 1
ATOM 2492 C C . ALA B 1 44 ? -0.732 47.344 13.992 1 94.56 44 ALA B C 1
ATOM 2494 O O . ALA B 1 44 ? -1.854 47.281 14.5 1 94.56 44 ALA B O 1
ATOM 2495 N N . GLY B 1 45 ? -0.053 48.469 14.016 1 93.81 45 GLY B N 1
ATOM 2496 C CA . GLY B 1 45 ? -0.555 49.688 14.617 1 93.81 45 GLY B CA 1
ATOM 2497 C C . GLY B 1 45 ? -0.569 49.656 16.141 1 93.81 45 GLY B C 1
ATOM 2498 O O . GLY B 1 45 ? -1.52 50.125 16.766 1 93.81 45 GLY B O 1
ATOM 2499 N N . VAL B 1 46 ? 0.417 49 16.656 1 94.44 46 VAL B N 1
ATOM 2500 C CA . VAL B 1 46 ? 0.523 48.906 18.109 1 94.44 46 VAL B CA 1
ATOM 2501 C C . VAL B 1 46 ? 1.935 49.281 18.547 1 94.44 46 VAL B C 1
ATOM 2503 O O . VAL B 1 46 ? 2.768 49.656 17.734 1 94.44 46 VAL B O 1
ATOM 2506 N N . SER B 1 47 ? 2.174 49.25 19.938 1 93.69 47 SER B N 1
ATOM 2507 C CA . SER B 1 47 ? 3.498 49.531 20.484 1 93.69 47 SER B CA 1
ATOM 2508 C C . SER B 1 47 ? 4.34 48.25 20.578 1 93.69 47 SER B C 1
ATOM 2510 O O . SER B 1 47 ? 3.797 47.156 20.625 1 93.69 47 SER B O 1
ATOM 2512 N N . ALA B 1 48 ? 5.668 48.438 20.578 1 94.56 48 ALA B N 1
ATOM 2513 C CA . ALA B 1 48 ? 6.586 47.312 20.734 1 94.56 48 ALA B CA 1
ATOM 2514 C C . ALA B 1 48 ? 6.309 46.562 22.016 1 94.56 48 ALA B C 1
ATOM 2516 O O . ALA B 1 48 ? 6.32 45.312 22.031 1 94.56 48 ALA B O 1
ATOM 2517 N N . PRO B 1 49 ? 6.066 47.219 23.156 1 94.81 49 PRO B N 1
ATOM 2518 C CA . PRO B 1 49 ? 5.707 46.5 24.375 1 94.81 49 PRO B CA 1
ATOM 2519 C C . PRO B 1 49 ? 4.434 45.656 24.234 1 94.81 49 PRO B C 1
ATOM 2521 O O . PRO B 1 49 ? 4.324 44.594 24.812 1 94.81 49 PRO B O 1
ATOM 2524 N N . SER B 1 50 ? 3.557 46.156 23.453 1 94.94 50 SER B N 1
ATOM 2525 C CA . SER B 1 50 ? 2.324 45.438 23.188 1 94.94 50 SER B CA 1
ATOM 2526 C C . SER B 1 50 ? 2.604 44.125 22.453 1 94.94 50 SER B C 1
ATOM 2528 O O . SER B 1 50 ? 1.936 43.125 22.688 1 94.94 50 SER B O 1
ATOM 2530 N N . VAL B 1 51 ? 3.572 44.125 21.531 1 96.5 51 VAL B N 1
ATOM 2531 C CA . VAL B 1 51 ? 3.967 42.938 20.812 1 96.5 51 VAL B CA 1
ATOM 2532 C C . VAL B 1 51 ? 4.578 41.906 21.781 1 96.5 51 VAL B C 1
ATOM 2534 O O . VAL B 1 51 ? 4.305 40.719 21.688 1 96.5 51 VAL B O 1
ATOM 2537 N N . THR B 1 52 ? 5.398 42.375 22.688 1 94.88 52 THR B N 1
ATOM 2538 C CA . THR B 1 52 ? 6.016 41.531 23.688 1 94.88 52 THR B CA 1
ATOM 2539 C C . THR B 1 52 ? 4.957 40.906 24.594 1 94.88 52 THR B C 1
ATOM 2541 O O . THR B 1 52 ? 5.012 39.688 24.875 1 94.88 52 THR B O 1
ATOM 2544 N N . ARG B 1 53 ? 4.008 41.688 25 1 94.69 53 ARG B N 1
ATOM 2545 C CA . ARG B 1 53 ? 2.938 41.188 25.844 1 94.69 53 ARG B CA 1
ATOM 2546 C C . ARG B 1 53 ? 2.084 40.156 25.109 1 94.69 53 ARG B C 1
ATOM 2548 O O . ARG B 1 53 ? 1.688 39.125 25.672 1 94.69 53 ARG B O 1
ATOM 2555 N N . PHE B 1 54 ? 1.785 40.469 23.891 1 95.31 54 PHE B N 1
ATOM 2556 C CA . PHE B 1 54 ? 1.046 39.562 23.031 1 95.31 54 PHE B CA 1
ATOM 2557 C C . PHE B 1 54 ? 1.752 38.219 22.938 1 95.31 54 PHE B C 1
ATOM 2559 O O . PHE B 1 54 ? 1.126 37.156 23.109 1 95.31 54 PHE B O 1
ATOM 2566 N N . SER B 1 55 ? 3.084 38.25 22.656 1 94.94 55 SER B N 1
ATOM 2567 C CA . SER B 1 55 ? 3.881 37.031 22.547 1 94.94 55 SER B CA 1
ATOM 2568 C C . SER B 1 55 ? 3.77 36.188 23.797 1 94.94 55 SER B C 1
ATOM 2570 O O . SER B 1 55 ? 3.639 34.969 23.719 1 94.94 55 SER B O 1
ATOM 2572 N N . ARG B 1 56 ? 3.723 36.812 24.922 1 93 56 ARG B N 1
ATOM 2573 C CA . ARG B 1 56 ? 3.625 36.094 26.188 1 93 56 ARG B CA 1
ATOM 2574 C C . ARG B 1 56 ? 2.217 35.531 26.406 1 93 56 ARG B C 1
ATOM 2576 O O . ARG B 1 56 ? 2.047 34.438 26.922 1 93 56 ARG B O 1
ATOM 2583 N N . ARG B 1 57 ? 1.276 36.25 25.969 1 91.81 57 ARG B N 1
ATOM 2584 C CA . ARG B 1 57 ? -0.113 35.844 26.156 1 91.81 57 ARG B CA 1
ATOM 2585 C C . ARG B 1 57 ? -0.446 34.625 25.297 1 91.81 57 ARG B C 1
ATOM 2587 O O . ARG B 1 57 ? -1.279 33.812 25.688 1 91.81 57 ARG B O 1
ATOM 2594 N N . ILE B 1 58 ? 0.234 34.594 24.188 1 91.56 58 ILE B N 1
ATOM 2595 C CA . ILE B 1 58 ? -0.097 33.469 23.312 1 91.56 58 ILE B CA 1
ATOM 2596 C C . ILE B 1 58 ? 0.827 32.312 23.594 1 91.56 58 ILE B C 1
ATOM 2598 O O . ILE B 1 58 ? 0.905 31.359 22.797 1 91.56 58 ILE B O 1
ATOM 2602 N N . GLY B 1 59 ? 1.585 32.406 24.688 1 88.94 59 GLY B N 1
ATOM 2603 C CA . GLY B 1 59 ? 2.279 31.25 25.203 1 88.94 59 GLY B CA 1
ATOM 2604 C C . GLY B 1 59 ? 3.76 31.234 24.875 1 88.94 59 GLY B C 1
ATOM 2605 O O . GLY B 1 59 ? 4.418 30.203 24.984 1 88.94 59 GLY B O 1
ATOM 2606 N N . CYS B 1 60 ? 4.32 32.375 24.391 1 92.5 60 CYS B N 1
ATOM 2607 C CA . CYS B 1 60 ? 5.746 32.438 24.109 1 92.5 60 CYS B CA 1
ATOM 2608 C C . CYS B 1 60 ? 6.484 33.156 25.234 1 92.5 60 CYS B C 1
ATOM 2610 O O . CYS B 1 60 ? 5.887 33.969 25.969 1 92.5 60 CYS B O 1
ATOM 2612 N N . ALA B 1 61 ? 7.719 32.844 25.344 1 91.69 61 ALA B N 1
ATOM 2613 C CA . ALA B 1 61 ? 8.523 33.5 26.375 1 91.69 61 ALA B CA 1
ATOM 2614 C C . ALA B 1 61 ? 8.789 34.969 26.062 1 91.69 61 ALA B C 1
ATOM 2616 O O . ALA B 1 61 ? 9.148 35.75 26.938 1 91.69 61 ALA B O 1
ATOM 2617 N N . GLY B 1 62 ? 8.703 35.312 24.906 1 92.25 62 GLY B N 1
ATOM 2618 C CA . GLY B 1 62 ? 8.961 36.625 24.375 1 92.25 62 GLY B CA 1
ATOM 2619 C C . GLY B 1 62 ? 8.945 36.688 22.859 1 92.25 62 GLY B C 1
ATOM 2620 O O . GLY B 1 62 ? 8.531 35.719 22.203 1 92.25 62 GLY B O 1
ATOM 2621 N N . TYR B 1 63 ? 9.328 37.812 22.297 1 93.56 63 TYR B N 1
ATOM 2622 C CA . TYR B 1 63 ? 9.273 38 20.859 1 93.56 63 TYR B CA 1
ATOM 2623 C C . TYR B 1 63 ? 10.273 37.062 20.141 1 93.56 63 TYR B C 1
ATOM 2625 O O . TYR B 1 63 ? 9.945 36.469 19.125 1 93.56 63 TYR B O 1
ATOM 2633 N N . PRO B 1 64 ? 11.484 36.906 20.734 1 91.62 64 PRO B N 1
ATOM 2634 C CA . PRO B 1 64 ? 12.398 35.969 20.062 1 91.62 64 PRO B CA 1
ATOM 2635 C C . PRO B 1 64 ? 11.852 34.531 20 1 91.62 64 PRO B C 1
ATOM 2637 O O . PRO B 1 64 ? 11.969 33.875 18.969 1 91.62 64 PRO B O 1
ATOM 2640 N N . ASP B 1 65 ? 11.242 34.094 21.078 1 91.25 65 ASP B N 1
ATOM 2641 C CA . ASP B 1 65 ? 10.617 32.781 21.109 1 91.25 65 ASP B CA 1
ATOM 2642 C C . ASP B 1 65 ? 9.453 32.688 20.125 1 91.25 65 ASP B C 1
ATOM 2644 O O . ASP B 1 65 ? 9.25 31.672 19.484 1 91.25 65 ASP B O 1
ATOM 2648 N N . PHE B 1 66 ? 8.664 33.781 20.094 1 92.44 66 PHE B N 1
ATOM 2649 C CA . PHE B 1 66 ? 7.566 33.875 19.141 1 92.44 66 PHE B CA 1
ATOM 2650 C C . PHE B 1 66 ? 8.062 33.688 17.719 1 92.44 66 PHE B C 1
ATOM 2652 O O . PHE B 1 66 ? 7.469 32.938 16.938 1 92.44 66 PHE B O 1
ATOM 2659 N N . LYS B 1 67 ? 9.156 34.219 17.359 1 87.12 67 LYS B N 1
ATOM 2660 C CA . LYS B 1 67 ? 9.734 34.125 16.016 1 87.12 67 LYS B CA 1
ATOM 2661 C C . LYS B 1 67 ? 10.18 32.688 15.719 1 87.12 67 LYS B C 1
ATOM 2663 O O . LYS B 1 67 ? 9.984 32.219 14.602 1 87.12 67 LYS B O 1
ATOM 2668 N N . VAL B 1 68 ? 10.734 32.125 16.641 1 80.69 68 VAL B N 1
ATOM 2669 C CA . VAL B 1 68 ? 11.195 30.734 16.469 1 80.69 68 VAL B CA 1
ATOM 2670 C C . VAL B 1 68 ? 10 29.828 16.219 1 80.69 68 VAL B C 1
ATOM 2672 O O . VAL B 1 68 ? 10.016 29.016 15.289 1 80.69 68 VAL B O 1
ATOM 2675 N N . LYS B 1 69 ? 9.008 30 17 1 81.81 69 LYS B N 1
ATOM 2676 C CA . LYS B 1 69 ? 7.812 29.172 16.859 1 81.81 69 LYS B CA 1
ATOM 2677 C C . LYS B 1 69 ? 7.086 29.469 15.555 1 81.81 69 LYS B C 1
ATOM 2679 O O . LYS B 1 69 ? 6.543 28.562 14.922 1 81.81 69 LYS B O 1
ATOM 2684 N N . LEU B 1 70 ? 7.086 30.719 15.25 1 83.38 70 LEU B N 1
ATOM 2685 C CA . LEU B 1 70 ? 6.492 31.125 13.977 1 83.38 70 LEU B CA 1
ATOM 2686 C C . LEU B 1 70 ? 7.242 30.5 12.805 1 83.38 70 LEU B C 1
ATOM 2688 O O . LEU B 1 70 ? 6.625 30.062 11.828 1 83.38 70 LEU B O 1
ATOM 2692 N N . ALA B 1 71 ? 8.531 30.484 12.875 1 74.62 71 ALA B N 1
ATOM 2693 C CA . ALA B 1 71 ? 9.352 29.859 11.836 1 74.62 71 ALA B CA 1
ATOM 2694 C C . ALA B 1 71 ? 9.031 28.375 11.703 1 74.62 71 ALA B C 1
ATOM 2696 O O . ALA B 1 71 ? 8.953 27.844 10.594 1 74.62 71 ALA B O 1
ATOM 2697 N N . GLN B 1 72 ? 8.883 27.797 12.805 1 70.12 72 GLN B N 1
ATOM 2698 C CA . GLN B 1 72 ? 8.523 26.375 12.797 1 70.12 72 GLN B CA 1
ATOM 2699 C C . GLN B 1 72 ? 7.172 26.156 12.133 1 70.12 72 GLN B C 1
ATOM 2701 O O . GLN B 1 72 ? 7.004 25.203 11.359 1 70.12 72 GLN B O 1
ATOM 2706 N N . MET B 1 73 ? 6.32 27.062 12.547 1 72.69 73 MET B N 1
ATOM 2707 C CA . MET B 1 73 ? 4.996 27.016 11.938 1 72.69 73 MET B CA 1
ATOM 2708 C C . MET B 1 73 ? 5.094 27.188 10.422 1 72.69 73 MET B C 1
ATOM 2710 O O . MET B 1 73 ? 4.422 26.469 9.672 1 72.69 73 MET B O 1
ATOM 2714 N N . ALA B 1 74 ? 5.867 28.141 10.078 1 65.25 74 ALA B N 1
ATOM 2715 C CA . ALA B 1 74 ? 6.047 28.406 8.648 1 65.25 74 ALA B CA 1
ATOM 2716 C C . ALA B 1 74 ? 6.652 27.203 7.941 1 65.25 74 ALA B C 1
ATOM 2718 O O . ALA B 1 74 ? 6.309 26.906 6.793 1 65.25 74 ALA B O 1
ATOM 2719 N N . TYR B 1 75 ? 7.477 26.641 8.703 1 61.31 75 TYR B N 1
ATOM 2720 C CA . TYR B 1 75 ? 8.094 25.438 8.156 1 61.31 75 TYR B CA 1
ATOM 2721 C C . TYR B 1 75 ? 7.043 24.359 7.902 1 61.31 75 TYR B C 1
ATOM 2723 O O . TYR B 1 75 ? 7.098 23.656 6.891 1 61.31 75 TYR B O 1
ATOM 2731 N N . VAL B 1 76 ? 6.207 24.125 8.875 1 61.66 76 VAL B N 1
ATOM 2732 C CA . VAL B 1 76 ? 5.113 23.172 8.688 1 61.66 76 VAL B CA 1
ATOM 2733 C C . VAL B 1 76 ? 4.273 23.594 7.477 1 61.66 76 VAL B C 1
ATOM 2735 O O . VAL B 1 76 ? 3.684 22.75 6.801 1 61.66 76 VAL B O 1
ATOM 2738 N N . GLY B 1 77 ? 4.551 24.703 6.859 1 60.28 77 GLY B N 1
ATOM 2739 C CA . GLY B 1 77 ? 4.078 25.219 5.582 1 60.28 77 GLY B CA 1
ATOM 2740 C C . GLY B 1 77 ? 2.752 25.938 5.684 1 60.28 77 GLY B C 1
ATOM 2741 O O . GLY B 1 77 ? 1.899 25.578 6.496 1 60.28 77 GLY B O 1
ATOM 2742 N N . LEU B 1 78 ? 2.773 27 5.059 1 62 78 LEU B N 1
ATOM 2743 C CA . LEU B 1 78 ? 1.62 27.875 4.898 1 62 78 LEU B CA 1
ATOM 2744 C C . LEU B 1 78 ? 0.408 27.094 4.398 1 62 78 LEU B C 1
ATOM 2746 O O . LEU B 1 78 ? -0.734 27.5 4.637 1 62 78 LEU B O 1
ATOM 2750 N N . ARG B 1 79 ? 0.735 25.844 3.957 1 68.88 79 ARG B N 1
ATOM 2751 C CA . ARG B 1 79 ? -0.356 25.047 3.395 1 68.88 79 ARG B CA 1
ATOM 2752 C C . ARG B 1 79 ? -1.28 2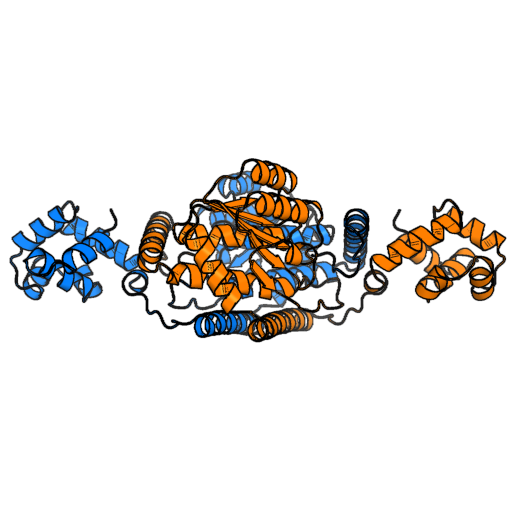4.531 4.492 1 68.88 79 ARG B C 1
ATOM 2754 O O . ARG B 1 79 ? -2.463 24.281 4.246 1 68.88 79 ARG B O 1
ATOM 2761 N N . TYR B 1 80 ? -0.758 24.422 5.633 1 72 80 TYR B N 1
ATOM 2762 C CA . TYR B 1 80 ? -1.581 23.922 6.73 1 72 80 TYR B CA 1
ATOM 2763 C C . TYR B 1 80 ? -2.314 25.062 7.426 1 72 80 TYR B C 1
ATOM 2765 O O . TYR B 1 80 ? -3.223 24.828 8.227 1 72 80 TYR B O 1
ATOM 2773 N N . LEU B 1 81 ? -1.878 26.234 7.086 1 65.69 81 LEU B N 1
ATOM 2774 C CA . LEU B 1 81 ? -2.527 27.406 7.66 1 65.69 81 LEU B CA 1
ATOM 2775 C C . LEU B 1 81 ? -3.756 27.797 6.848 1 65.69 81 LEU B C 1
ATOM 2777 O O . LEU B 1 81 ? -4.801 28.125 7.414 1 65.69 81 LEU B O 1
ATOM 2781 N N . LYS B 1 82 ? -3.596 27.797 5.562 1 65.69 82 LYS B N 1
ATOM 2782 C CA . LYS B 1 82 ? -4.676 28.094 4.629 1 65.69 82 LYS B CA 1
ATOM 2783 C C . LYS B 1 82 ? -4.766 27.047 3.529 1 65.69 82 LYS B C 1
ATOM 2785 O O . LYS B 1 82 ? -4.34 27.281 2.396 1 65.69 82 LYS B O 1
ATOM 2790 N N . PRO B 1 83 ? -5.34 25.953 4.012 1 63.44 83 PRO B N 1
ATOM 2791 C CA . PRO B 1 83 ? -5.367 24.906 2.988 1 63.44 83 PRO B CA 1
ATOM 2792 C C . PRO B 1 83 ? -6.23 25.281 1.784 1 63.44 83 PRO B C 1
ATOM 2794 O O . PRO B 1 83 ? -7.266 25.922 1.94 1 63.44 83 PRO B O 1
ATOM 2797 N N . GLU B 1 84 ? -5.645 25.188 0.582 1 63.28 84 GLU B N 1
ATOM 2798 C CA . GLU B 1 84 ? -6.414 25.375 -0.643 1 63.28 84 GLU B CA 1
ATOM 2799 C C . GLU B 1 84 ? -7.289 24.172 -0.944 1 63.28 84 GLU B C 1
ATOM 2801 O O . GLU B 1 84 ? -6.777 23.062 -1.169 1 63.28 84 GLU B O 1
ATOM 2806 N N . VAL B 1 85 ? -8.516 24.25 -0.445 1 64.19 85 VAL B N 1
ATOM 2807 C CA . VAL B 1 85 ? -9.414 23.125 -0.739 1 64.19 85 VAL B CA 1
ATOM 2808 C C . VAL B 1 85 ? -10.008 23.297 -2.135 1 64.19 85 VAL B C 1
ATOM 2810 O O . VAL B 1 85 ? -10.719 24.281 -2.398 1 64.19 85 VAL B O 1
ATOM 2813 N N . THR B 1 86 ? -9.531 22.438 -2.979 1 67.06 86 THR B N 1
ATOM 2814 C CA . THR B 1 86 ? -9.969 22.578 -4.363 1 67.06 86 THR B CA 1
ATOM 2815 C C . THR B 1 86 ? -11.172 21.688 -4.652 1 67.06 86 THR B C 1
ATOM 2817 O O . THR B 1 86 ? -11.906 21.922 -5.613 1 67.06 86 THR B O 1
ATOM 2820 N N . SER B 1 87 ? -11.391 20.703 -3.812 1 76.5 87 SER B N 1
ATOM 2821 C CA . SER B 1 87 ? -12.523 19.812 -4.035 1 76.5 87 SER B CA 1
ATOM 2822 C C . SER B 1 87 ? -13.523 19.906 -2.891 1 76.5 87 SER B C 1
ATOM 2824 O O . SER B 1 87 ? -13.141 20.094 -1.735 1 76.5 87 SER B O 1
ATOM 2826 N N . THR B 1 88 ? -14.836 19.859 -3.324 1 78.25 88 THR B N 1
ATOM 2827 C CA . THR B 1 88 ? -15.844 20.016 -2.275 1 78.25 88 THR B CA 1
ATOM 2828 C C . THR B 1 88 ? -16.844 18.875 -2.318 1 78.25 88 THR B C 1
ATOM 2830 O O . THR B 1 88 ? -17.469 18.547 -1.306 1 78.25 88 THR B O 1
ATOM 2833 N N . THR B 1 89 ? -16.953 18.328 -3.494 1 89.69 89 THR B N 1
ATOM 2834 C CA . THR B 1 89 ? -17.906 17.25 -3.631 1 89.69 89 THR B CA 1
ATOM 2835 C C . THR B 1 89 ? -17.188 15.898 -3.701 1 89.69 89 THR B C 1
ATOM 2837 O O . THR B 1 89 ? -16.031 15.828 -4.098 1 89.69 89 THR B O 1
ATOM 2840 N N . PRO B 1 90 ? -17.922 14.852 -3.404 1 93.12 90 PRO B N 1
ATOM 2841 C CA . PRO B 1 90 ? -17.328 13.523 -3.533 1 93.12 90 PRO B CA 1
ATOM 2842 C C . PRO B 1 90 ? -16.812 13.234 -4.941 1 93.12 90 PRO B C 1
ATOM 2844 O O . PRO B 1 90 ? -15.758 12.625 -5.105 1 93.12 90 PRO B O 1
ATOM 2847 N N . ALA B 1 91 ? -17.531 13.695 -5.926 1 91.81 91 ALA B N 1
ATOM 2848 C CA . ALA B 1 91 ? -17.125 13.484 -7.309 1 91.81 91 ALA B CA 1
ATOM 2849 C C . ALA B 1 91 ? -15.812 14.203 -7.605 1 91.81 91 ALA B C 1
ATOM 2851 O O . ALA B 1 91 ? -14.93 13.641 -8.258 1 91.81 91 ALA B O 1
ATOM 2852 N N . GLU B 1 92 ? -15.672 15.391 -7.145 1 91.12 92 GLU B N 1
ATOM 2853 C CA . GLU B 1 92 ? -14.445 16.156 -7.34 1 91.12 92 GLU B CA 1
ATOM 2854 C C . GLU B 1 92 ? -13.273 15.516 -6.598 1 91.12 92 GLU B C 1
ATOM 2856 O O . GLU B 1 92 ? -12.141 15.508 -7.098 1 91.12 92 GLU B O 1
ATOM 2861 N N . VAL B 1 93 ? -13.57 15.047 -5.445 1 93.56 93 VAL B N 1
ATOM 2862 C CA . VAL B 1 93 ? -12.547 14.375 -4.652 1 93.56 93 VAL B CA 1
ATOM 2863 C C . VAL B 1 93 ? -12.039 13.148 -5.402 1 93.56 93 VAL B C 1
ATOM 2865 O O . VAL B 1 93 ? -10.828 12.977 -5.57 1 93.56 93 VAL B O 1
ATOM 2868 N N . ALA B 1 94 ? -12.945 12.289 -5.859 1 94.5 94 ALA B N 1
ATOM 2869 C CA . ALA B 1 94 ? -12.57 11.086 -6.59 1 94.5 94 ALA B CA 1
ATOM 2870 C C . ALA B 1 94 ? -11.766 11.43 -7.844 1 94.5 94 ALA B C 1
ATOM 2872 O O . ALA B 1 94 ? -10.758 10.789 -8.141 1 94.5 94 ALA B O 1
ATOM 2873 N N . GLU B 1 95 ? -12.188 12.398 -8.539 1 90.88 95 GLU B N 1
ATOM 2874 C CA . GLU B 1 95 ? -11.492 12.844 -9.742 1 90.88 95 GLU B CA 1
ATOM 2875 C C . GLU B 1 95 ? -10.078 13.312 -9.43 1 90.88 95 GLU B C 1
ATOM 2877 O O . GLU B 1 95 ? -9.125 12.945 -10.125 1 90.88 95 GLU B O 1
ATOM 2882 N N . ASP B 1 96 ? -9.984 14.117 -8.43 1 91.12 96 ASP B N 1
ATOM 2883 C CA . ASP B 1 96 ? -8.68 14.648 -8.031 1 91.12 96 ASP B CA 1
ATOM 2884 C C . ASP B 1 96 ? -7.723 13.523 -7.652 1 91.12 96 ASP B C 1
ATOM 2886 O O . ASP B 1 96 ? -6.582 13.492 -8.109 1 91.12 96 ASP B O 1
ATOM 2890 N N . ILE B 1 97 ? -8.195 12.609 -6.852 1 93.5 97 ILE B N 1
ATOM 2891 C CA . ILE B 1 97 ? -7.379 11.5 -6.375 1 93.5 97 ILE B CA 1
ATOM 2892 C C . ILE B 1 97 ? -6.926 10.648 -7.562 1 93.5 97 ILE B C 1
ATOM 2894 O O . ILE B 1 97 ? -5.738 10.352 -7.703 1 93.5 97 ILE B O 1
ATOM 2898 N N . VAL B 1 98 ? -7.836 10.297 -8.43 1 92.88 98 VAL B N 1
ATOM 2899 C CA . VAL B 1 98 ? -7.535 9.398 -9.547 1 92.88 98 VAL B CA 1
ATOM 2900 C C . VAL B 1 98 ? -6.586 10.094 -10.523 1 92.88 98 VAL B C 1
ATOM 2902 O O . VAL B 1 98 ? -5.602 9.5 -10.969 1 92.88 98 VAL B O 1
ATOM 2905 N N . THR B 1 99 ? -6.871 11.305 -10.812 1 90.25 99 THR B N 1
ATOM 2906 C CA . THR B 1 99 ? -6.051 12.047 -11.758 1 90.25 99 THR B CA 1
ATOM 2907 C C . THR B 1 99 ? -4.617 12.18 -11.242 1 90.25 99 THR B C 1
ATOM 2909 O O . THR B 1 99 ? -3.662 11.961 -11.992 1 90.25 99 THR B O 1
ATOM 2912 N N . LYS B 1 100 ? -4.484 12.492 -10.008 1 91.06 100 LYS B N 1
ATOM 2913 C CA . LYS B 1 100 ? -3.15 12.656 -9.438 1 91.06 100 LYS B CA 1
ATOM 2914 C C . LYS B 1 100 ? -2.412 11.328 -9.375 1 91.06 100 LYS B C 1
ATOM 2916 O O . LYS B 1 100 ? -1.197 11.273 -9.586 1 91.06 100 LYS B O 1
ATOM 2921 N N . ALA B 1 101 ? -3.143 10.312 -9.047 1 94.94 101 ALA B N 1
ATOM 2922 C CA . ALA B 1 101 ? -2.549 8.977 -9.031 1 94.94 101 ALA B CA 1
ATOM 2923 C C . ALA B 1 101 ? -2.076 8.57 -10.43 1 94.94 101 ALA B C 1
ATOM 2925 O O . ALA B 1 101 ? -0.959 8.078 -10.594 1 94.94 101 ALA B O 1
ATOM 2926 N N . GLN B 1 102 ? -2.908 8.773 -11.445 1 92.12 102 GLN B N 1
ATOM 2927 C CA . GLN B 1 102 ? -2.5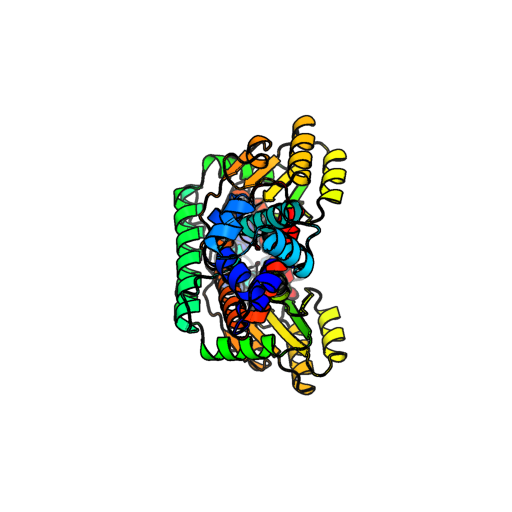45 8.453 -12.82 1 92.12 102 GLN B CA 1
ATOM 2928 C C . GLN B 1 102 ? -1.351 9.281 -13.281 1 92.12 102 GLN B C 1
ATOM 2930 O O . GLN B 1 102 ? -0.473 8.773 -13.984 1 92.12 102 GLN B O 1
ATOM 2935 N N . ASP B 1 103 ? -1.362 10.523 -12.898 1 90 103 ASP B N 1
ATOM 2936 C CA . ASP B 1 103 ? -0.245 11.398 -13.242 1 90 103 ASP B CA 1
ATOM 2937 C C . ASP B 1 103 ? 1.054 10.906 -12.609 1 90 103 ASP B C 1
ATOM 2939 O O . ASP B 1 103 ? 2.105 10.906 -13.258 1 90 103 ASP B O 1
ATOM 2943 N N . ALA B 1 104 ? 0.975 10.531 -11.352 1 94.06 104 ALA B N 1
ATOM 2944 C CA . ALA B 1 104 ? 2.148 9.992 -10.672 1 94.06 104 ALA B CA 1
ATOM 2945 C C . ALA B 1 104 ? 2.701 8.773 -11.406 1 94.06 104 ALA B C 1
ATOM 2947 O O . ALA B 1 104 ? 3.916 8.648 -11.578 1 94.06 104 ALA B O 1
ATOM 2948 N N . LEU B 1 105 ? 1.805 7.875 -11.859 1 94.19 105 LEU B N 1
ATOM 2949 C CA . LEU B 1 105 ? 2.205 6.676 -12.594 1 94.19 105 LEU B CA 1
ATOM 2950 C C . LEU B 1 105 ? 2.824 7.043 -13.938 1 94.19 105 LEU B C 1
ATOM 2952 O O . LEU B 1 105 ? 3.828 6.457 -14.344 1 94.19 105 LEU B O 1
ATOM 2956 N N . PHE B 1 106 ? 2.254 7.988 -14.562 1 89.88 106 PHE B N 1
ATOM 2957 C CA . PHE B 1 106 ? 2.75 8.453 -15.852 1 89.88 106 PHE B CA 1
ATOM 2958 C C . PHE B 1 106 ? 4.156 9.023 -15.719 1 89.88 106 PHE B C 1
ATOM 2960 O O . PHE B 1 106 ? 5.051 8.672 -16.484 1 89.88 106 PHE B O 1
ATOM 2967 N N . ARG B 1 107 ? 4.355 9.859 -14.797 1 90.5 107 ARG B N 1
ATOM 2968 C CA . ARG B 1 107 ? 5.656 10.484 -14.578 1 90.5 107 ARG B CA 1
ATOM 2969 C C . ARG B 1 107 ? 6.699 9.453 -14.172 1 90.5 107 ARG B C 1
ATOM 2971 O O . ARG B 1 107 ? 7.848 9.516 -14.617 1 90.5 107 ARG B O 1
ATOM 2978 N N . PHE B 1 108 ? 6.344 8.562 -13.383 1 95.44 108 PHE B N 1
ATOM 2979 C CA . P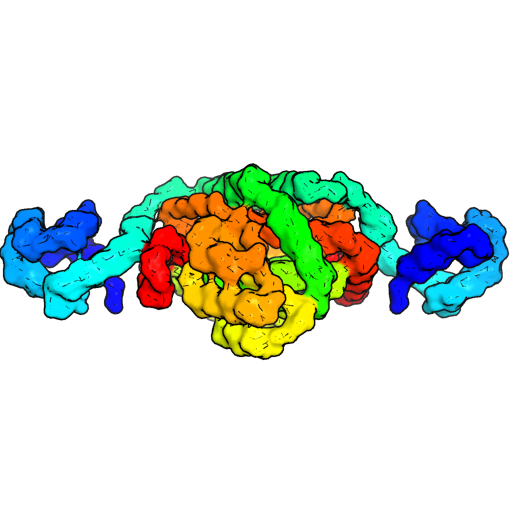HE B 1 108 ? 7.23 7.457 -13.016 1 95.44 108 PHE B CA 1
ATOM 2980 C C . PHE B 1 108 ? 7.707 6.715 -14.258 1 95.44 108 PHE B C 1
ATOM 2982 O O . PHE B 1 108 ? 8.906 6.484 -14.43 1 95.44 108 PHE B O 1
ATOM 2989 N N . HIS B 1 109 ? 6.766 6.32 -15.102 1 92.62 109 HIS B N 1
ATOM 2990 C CA . HIS B 1 109 ? 7.09 5.562 -16.312 1 92.62 109 HIS B CA 1
ATOM 2991 C C . HIS B 1 109 ? 8.109 6.301 -17.172 1 92.62 109 HIS B C 1
ATOM 2993 O O . HIS B 1 109 ? 9.008 5.68 -17.75 1 92.62 109 HIS B O 1
ATOM 2999 N N . ARG B 1 110 ? 8.047 7.574 -17.156 1 86.38 110 ARG B N 1
ATOM 3000 C CA . ARG B 1 110 ? 8.898 8.398 -18 1 86.38 110 ARG B CA 1
ATOM 3001 C C . ARG B 1 110 ? 10.289 8.547 -17.406 1 86.38 110 ARG B C 1
ATOM 3003 O O . ARG B 1 110 ? 11.273 8.727 -18.125 1 86.38 110 ARG B O 1
ATOM 3010 N N . GLN B 1 111 ? 10.344 8.414 -16.094 1 90.88 111 GLN B N 1
ATOM 3011 C CA . GLN B 1 111 ? 11.586 8.805 -15.422 1 90.88 111 GLN B CA 1
ATOM 3012 C C . GLN B 1 111 ? 12.352 7.582 -14.93 1 90.88 111 GLN B C 1
ATOM 3014 O O . GLN B 1 111 ? 13.539 7.68 -14.609 1 90.88 111 GLN B O 1
ATOM 3019 N N . VAL B 1 112 ? 11.703 6.418 -14.906 1 94.88 112 VAL B N 1
ATOM 3020 C CA . VAL B 1 112 ? 12.289 5.266 -14.227 1 94.88 112 VAL B CA 1
ATOM 3021 C C . VAL B 1 112 ? 13.555 4.828 -14.953 1 94.88 112 VAL B C 1
ATOM 3023 O O . VAL B 1 112 ? 13.586 4.754 -16.188 1 94.88 112 VAL B O 1
ATOM 3026 N N . ASP B 1 113 ? 14.633 4.695 -14.242 1 96.5 113 ASP B N 1
ATOM 3027 C CA . ASP B 1 113 ? 15.898 4.164 -14.734 1 96.5 113 ASP B CA 1
ATOM 3028 C C . ASP B 1 113 ? 15.867 2.641 -14.805 1 96.5 113 ASP B C 1
ATOM 3030 O O . ASP B 1 113 ? 16.141 1.963 -13.812 1 96.5 113 ASP B O 1
ATOM 3034 N N . LEU B 1 114 ? 15.68 2.074 -16 1 96.31 114 LEU B N 1
ATOM 3035 C CA . LEU B 1 114 ? 15.477 0.641 -16.188 1 96.31 114 LEU B CA 1
ATOM 3036 C C . LEU B 1 114 ? 16.781 -0.122 -16 1 96.31 114 LEU B C 1
ATOM 3038 O O . LEU B 1 114 ? 16.766 -1.301 -15.633 1 96.31 114 LEU B O 1
ATOM 3042 N N . THR B 1 115 ? 17.875 0.551 -16.219 1 97.5 115 THR B N 1
ATOM 3043 C CA . THR B 1 115 ? 19.172 -0.075 -15.953 1 97.5 115 THR B CA 1
ATOM 3044 C C . THR B 1 115 ? 19.359 -0.291 -14.453 1 97.5 115 THR B C 1
ATOM 3046 O O . THR B 1 115 ? 19.797 -1.366 -14.031 1 97.5 115 THR B O 1
ATOM 3049 N N . ALA B 1 116 ? 19.016 0.731 -13.703 1 97.94 116 ALA B N 1
ATOM 3050 C CA . ALA B 1 116 ? 19.094 0.601 -12.25 1 97.94 116 ALA B CA 1
ATOM 3051 C C . ALA B 1 116 ? 18.109 -0.46 -11.75 1 97.94 116 ALA B C 1
ATOM 3053 O O . ALA B 1 116 ? 18.438 -1.231 -10.844 1 97.94 116 ALA B O 1
ATOM 3054 N N . MET B 1 117 ? 16.953 -0.487 -12.391 1 97.94 117 MET B N 1
ATOM 3055 C CA . MET B 1 117 ? 15.953 -1.48 -12.023 1 97.94 117 MET B CA 1
ATOM 3056 C C . MET B 1 117 ? 16.469 -2.895 -12.273 1 97.94 117 MET B C 1
ATOM 3058 O O . MET B 1 117 ? 16.297 -3.781 -11.438 1 97.94 117 MET B O 1
ATOM 3062 N N . GLU B 1 118 ? 17.078 -3.109 -13.367 1 97.25 118 GLU B N 1
ATOM 3063 C CA . GLU B 1 118 ? 17.609 -4.426 -13.719 1 97.25 118 GLU B CA 1
ATOM 3064 C C . GLU B 1 118 ? 18.734 -4.824 -12.773 1 97.25 118 GLU B C 1
ATOM 3066 O O . GLU B 1 118 ? 18.812 -5.977 -12.344 1 97.25 118 GLU B O 1
ATOM 3071 N N . ARG B 1 119 ? 19.594 -3.896 -12.5 1 98.06 119 ARG B N 1
ATOM 3072 C CA . ARG B 1 119 ? 20.672 -4.16 -11.555 1 98.06 119 ARG B CA 1
ATOM 3073 C C . ARG B 1 119 ? 20.125 -4.531 -10.188 1 98.06 119 ARG B C 1
ATOM 3075 O O . ARG B 1 119 ? 20.609 -5.477 -9.555 1 98.06 119 ARG B O 1
ATOM 3082 N N . ALA B 1 120 ? 19.156 -3.787 -9.742 1 98.69 120 ALA B N 1
ATOM 3083 C CA . ALA B 1 120 ? 18.516 -4.082 -8.461 1 98.69 120 ALA B CA 1
ATOM 3084 C C . ALA B 1 120 ? 17.906 -5.48 -8.469 1 98.69 120 ALA B C 1
ATOM 3086 O O . ALA B 1 120 ? 18.062 -6.238 -7.508 1 98.69 120 ALA B O 1
ATOM 3087 N N . ALA B 1 121 ? 17.219 -5.809 -9.539 1 98.31 121 ALA B N 1
ATOM 3088 C CA . ALA B 1 121 ? 16.578 -7.113 -9.648 1 98.31 121 ALA B CA 1
ATOM 3089 C C . ALA B 1 121 ? 17.609 -8.242 -9.586 1 98.31 121 ALA B C 1
ATOM 3091 O O . ALA B 1 121 ? 17.375 -9.266 -8.938 1 98.31 121 ALA B O 1
ATOM 3092 N N . GLN B 1 122 ? 18.703 -8.039 -10.18 1 97.81 122 GLN B N 1
ATOM 3093 C CA . GLN B 1 122 ? 19.75 -9.047 -10.18 1 97.81 122 GLN B CA 1
ATOM 3094 C C . GLN B 1 122 ? 20.359 -9.211 -8.781 1 97.81 122 GLN B C 1
ATOM 3096 O O . GLN B 1 122 ? 20.625 -10.328 -8.344 1 97.81 122 GLN B O 1
ATOM 3101 N N . LEU B 1 123 ? 20.562 -8.109 -8.125 1 98.38 123 LEU B N 1
ATOM 3102 C CA . LEU B 1 123 ? 21.078 -8.164 -6.762 1 98.38 123 LEU B CA 1
ATOM 3103 C C . LEU B 1 123 ? 20.109 -8.922 -5.855 1 98.38 123 LEU B C 1
ATOM 3105 O O . LEU B 1 123 ? 20.531 -9.781 -5.07 1 98.38 123 LEU B O 1
ATOM 3109 N N . LEU B 1 124 ? 18.891 -8.641 -5.992 1 98.69 124 LEU B N 1
ATOM 3110 C CA . LEU B 1 124 ? 17.891 -9.281 -5.156 1 98.69 124 LEU B CA 1
ATOM 3111 C C . LEU B 1 124 ? 17.812 -10.781 -5.457 1 98.69 124 LEU B C 1
ATOM 3113 O O . LEU B 1 124 ? 17.781 -11.602 -4.539 1 98.69 124 LEU B O 1
ATOM 3117 N N . ARG B 1 125 ? 17.766 -11.117 -6.695 1 97.81 125 ARG B N 1
ATOM 3118 C CA . ARG B 1 125 ? 17.672 -12.523 -7.078 1 97.81 125 ARG B CA 1
ATOM 3119 C C . ARG B 1 125 ? 18.875 -13.312 -6.582 1 97.81 125 ARG B C 1
ATOM 3121 O O . ARG B 1 125 ? 18.75 -14.477 -6.199 1 97.81 125 ARG B O 1
ATOM 3128 N N . GLY B 1 126 ? 19.984 -12.703 -6.551 1 97.5 126 GLY B N 1
ATOM 3129 C CA . GLY B 1 126 ? 21.219 -13.375 -6.16 1 97.5 126 GLY B CA 1
ATOM 3130 C C . GLY B 1 126 ? 21.453 -13.359 -4.66 1 97.5 126 GLY B C 1
ATOM 3131 O O . GLY B 1 126 ? 22.406 -13.961 -4.172 1 97.5 126 GLY B O 1
ATOM 3132 N N . ALA B 1 127 ? 20.594 -12.742 -3.902 1 98.12 127 ALA B N 1
ATOM 3133 C CA . ALA B 1 127 ? 20.781 -12.578 -2.463 1 98.12 127 ALA B CA 1
ATOM 3134 C C . ALA B 1 127 ? 20.5 -13.883 -1.72 1 98.12 127 ALA B C 1
ATOM 3136 O O . ALA B 1 127 ? 19.578 -14.617 -2.082 1 98.12 127 ALA B O 1
ATOM 3137 N N . GLU B 1 128 ? 21.219 -14.141 -0.672 1 97.81 128 GLU B N 1
ATOM 3138 C CA . GLU B 1 128 ? 20.875 -15.203 0.267 1 97.81 128 GLU B CA 1
ATOM 3139 C C . GLU B 1 128 ? 19.766 -14.773 1.221 1 97.81 128 GLU B C 1
ATOM 3141 O O . GLU B 1 128 ? 18.969 -15.594 1.667 1 97.81 128 GLU B O 1
ATOM 3146 N N . PHE B 1 129 ? 19.828 -13.523 1.488 1 98.12 129 PHE B N 1
ATOM 3147 C CA . PHE B 1 129 ? 18.859 -12.93 2.396 1 98.12 129 PHE B CA 1
ATOM 3148 C C . PHE B 1 129 ? 18.625 -11.461 2.057 1 98.12 129 PHE B C 1
ATOM 3150 O O . PHE B 1 129 ? 19.562 -10.727 1.751 1 98.12 129 PHE B O 1
ATOM 3157 N N . ILE B 1 130 ? 17.344 -11.062 2.062 1 98.69 130 ILE B N 1
ATOM 3158 C CA . ILE B 1 130 ? 16.969 -9.688 1.733 1 98.69 130 ILE B CA 1
ATOM 3159 C C . ILE B 1 130 ? 16.344 -9.016 2.953 1 98.69 130 ILE B C 1
ATOM 3161 O O . ILE B 1 130 ? 15.461 -9.578 3.592 1 98.69 130 ILE B O 1
ATOM 3165 N N . GLN B 1 131 ? 16.828 -7.883 3.326 1 98.44 131 GLN B N 1
ATOM 3166 C CA . GLN B 1 131 ? 16.219 -7.02 4.328 1 98.44 131 GLN B CA 1
ATOM 3167 C C . GLN B 1 131 ? 15.531 -5.816 3.678 1 98.44 131 GLN B C 1
ATOM 3169 O O . GLN B 1 131 ? 16.203 -4.98 3.061 1 98.44 131 GLN B O 1
ATOM 3174 N N . ALA B 1 132 ? 14.203 -5.766 3.764 1 98.75 132 ALA B N 1
ATOM 3175 C CA . ALA B 1 132 ? 13.43 -4.621 3.281 1 98.75 132 ALA B CA 1
ATOM 3176 C C . ALA B 1 132 ? 13.094 -3.668 4.426 1 98.75 132 ALA B C 1
ATOM 3178 O O . ALA B 1 132 ? 12.469 -4.066 5.406 1 98.75 132 ALA B O 1
ATOM 3179 N N . VAL B 1 133 ? 13.523 -2.391 4.266 1 98.25 133 VAL B N 1
ATOM 3180 C CA . VAL B 1 133 ? 13.367 -1.47 5.387 1 98.25 133 VAL B CA 1
ATOM 3181 C C . VAL B 1 133 ? 12.648 -0.205 4.922 1 98.25 133 VAL B C 1
ATOM 3183 O O . VAL B 1 133 ? 12.93 0.314 3.838 1 98.25 133 VAL B O 1
ATOM 3186 N N . GLY B 1 134 ? 11.75 0.262 5.605 1 96.44 134 GLY B N 1
ATOM 3187 C CA . GLY B 1 134 ? 11.047 1.526 5.453 1 96.44 134 GLY B CA 1
ATOM 3188 C C . GLY B 1 134 ? 10.242 1.913 6.676 1 96.44 134 GLY B C 1
ATOM 3189 O O . GLY B 1 134 ? 9.633 1.057 7.324 1 96.44 134 GLY B O 1
ATOM 3190 N N . ALA B 1 135 ? 10.273 3.168 6.949 1 91.38 135 ALA B N 1
ATOM 3191 C CA . ALA B 1 135 ? 9.547 3.623 8.133 1 91.38 135 ALA B CA 1
ATOM 3192 C C . ALA B 1 135 ? 8.758 4.898 7.836 1 91.38 135 ALA B C 1
ATOM 3194 O O . ALA B 1 135 ? 9.07 5.617 6.883 1 91.38 135 ALA B O 1
ATOM 3195 N N . GLY B 1 136 ? 7.703 5.184 8.648 1 88.44 136 GLY B N 1
ATOM 3196 C CA . GLY B 1 136 ? 6.973 6.438 8.57 1 88.44 136 GLY B CA 1
ATOM 3197 C C . GLY B 1 136 ? 5.66 6.32 7.824 1 88.44 136 GLY B C 1
ATOM 3198 O O . GLY B 1 136 ? 5.082 7.328 7.41 1 88.44 136 GLY B O 1
ATOM 3199 N N . GLY B 1 137 ? 5.156 5.262 7.586 1 89.81 137 GLY B N 1
ATOM 3200 C CA . GLY B 1 137 ? 3.869 5.031 6.953 1 89.81 137 GLY B CA 1
ATOM 3201 C C . GLY B 1 137 ? 3.986 4.609 5.5 1 89.81 137 GLY B C 1
ATOM 3202 O O . GLY B 1 137 ? 3.951 3.418 5.188 1 89.81 137 GLY B O 1
ATOM 3203 N N . ASN B 1 138 ? 4.277 5.688 4.656 1 91.62 138 ASN B N 1
ATOM 3204 C CA . ASN B 1 138 ? 4.395 5.383 3.232 1 91.62 138 ASN B CA 1
ATOM 3205 C C . ASN B 1 138 ? 5.512 4.375 2.969 1 91.62 138 ASN B C 1
ATOM 3207 O O . ASN B 1 138 ? 5.301 3.377 2.275 1 91.62 138 ASN B O 1
ATOM 3211 N N . SER B 1 139 ? 6.617 4.648 3.584 1 95.06 139 SER B N 1
ATOM 3212 C CA . SER B 1 139 ? 7.77 3.791 3.346 1 95.06 139 SER B CA 1
ATOM 3213 C C . SER B 1 139 ? 7.617 2.449 4.051 1 95.06 139 SER B C 1
ATOM 3215 O O . SER B 1 139 ? 8.125 1.43 3.576 1 95.06 139 SER B O 1
ATOM 3217 N N . SER B 1 140 ? 6.91 2.422 5.219 1 95.44 140 SER B N 1
ATOM 3218 C CA . SER B 1 140 ? 6.578 1.151 5.859 1 95.44 140 SER B CA 1
ATOM 3219 C C . SER B 1 140 ? 5.742 0.269 4.938 1 95.44 140 SER B C 1
ATOM 3221 O O . SER B 1 140 ? 5.988 -0.935 4.836 1 95.44 140 SER B O 1
ATOM 3223 N N . MET B 1 141 ? 4.734 0.893 4.305 1 95.75 141 MET B N 1
ATOM 3224 C CA . MET B 1 141 ? 3.881 0.162 3.371 1 95.75 141 MET B CA 1
ATOM 3225 C C . MET B 1 141 ? 4.703 -0.434 2.234 1 95.75 141 MET B C 1
ATOM 3227 O O . MET B 1 141 ? 4.508 -1.593 1.862 1 95.75 141 MET B O 1
ATOM 3231 N N . ILE B 1 142 ? 5.641 0.302 1.723 1 97.94 142 ILE B N 1
ATOM 3232 C CA . ILE B 1 142 ? 6.457 -0.148 0.6 1 97.94 142 ILE B CA 1
ATOM 3233 C C . ILE B 1 142 ? 7.348 -1.307 1.042 1 97.94 142 ILE B C 1
ATOM 3235 O O . ILE B 1 142 ? 7.5 -2.291 0.316 1 97.94 142 ILE B O 1
ATOM 3239 N N . ALA B 1 143 ? 7.949 -1.188 2.256 1 97.62 143 ALA B N 1
ATOM 3240 C CA . ALA B 1 143 ? 8.766 -2.283 2.777 1 97.62 143 ALA B CA 1
ATOM 3241 C C . ALA B 1 143 ? 7.945 -3.562 2.908 1 97.62 143 ALA B C 1
ATOM 3243 O O . ALA B 1 143 ? 8.414 -4.648 2.555 1 97.62 143 ALA B O 1
ATOM 3244 N N . GLY B 1 144 ? 6.75 -3.404 3.438 1 97.12 144 GLY B N 1
ATOM 3245 C CA . GLY B 1 144 ? 5.852 -4.543 3.527 1 97.12 144 GLY B CA 1
ATOM 3246 C C . GLY B 1 144 ? 5.508 -5.141 2.176 1 97.12 144 GLY B C 1
ATOM 3247 O O . GLY B 1 144 ? 5.457 -6.363 2.025 1 97.12 144 GLY B O 1
ATOM 3248 N N . GLU B 1 145 ? 5.25 -4.316 1.179 1 97.12 145 GLU B N 1
ATOM 3249 C CA . GLU B 1 145 ? 4.934 -4.781 -0.168 1 97.12 145 GLU B CA 1
ATOM 3250 C C . GLU B 1 145 ? 6.117 -5.52 -0.791 1 97.12 145 GLU B C 1
ATOM 3252 O O . GLU B 1 145 ? 5.934 -6.512 -1.498 1 97.12 145 GLU B O 1
ATOM 3257 N N . LEU B 1 146 ? 7.312 -4.992 -0.546 1 97.94 146 LEU B N 1
ATOM 3258 C CA . LEU B 1 146 ? 8.5 -5.691 -1.028 1 97.94 146 LEU B CA 1
ATOM 3259 C C . LEU B 1 146 ? 8.57 -7.105 -0.46 1 97.94 146 LEU B C 1
ATOM 3261 O O . LEU B 1 146 ? 8.82 -8.062 -1.195 1 97.94 146 LEU B O 1
ATOM 3265 N N . HIS B 1 147 ? 8.344 -7.195 0.818 1 96.88 147 HIS B N 1
ATOM 3266 C CA . HIS B 1 147 ? 8.328 -8.516 1.449 1 96.88 147 HIS B CA 1
ATOM 3267 C C . HIS B 1 147 ? 7.277 -9.414 0.816 1 96.88 147 HIS B C 1
ATOM 3269 O O . HIS B 1 147 ? 7.578 -10.547 0.426 1 96.88 147 HIS B O 1
ATOM 3275 N N . ASN B 1 148 ? 6.098 -8.891 0.675 1 95.12 148 ASN B N 1
ATOM 3276 C CA . ASN B 1 148 ? 4.965 -9.656 0.17 1 95.12 148 ASN B CA 1
ATOM 3277 C C . ASN B 1 148 ? 5.203 -10.133 -1.26 1 95.12 148 ASN B C 1
ATOM 3279 O O . ASN B 1 148 ? 4.781 -11.234 -1.633 1 95.12 148 ASN B O 1
ATOM 3283 N N . ARG B 1 149 ? 5.852 -9.414 -2.055 1 96 149 ARG B N 1
ATOM 3284 C CA . ARG B 1 149 ? 6.074 -9.75 -3.457 1 96 149 ARG B CA 1
ATOM 3285 C C . ARG B 1 149 ? 7.254 -10.711 -3.607 1 96 149 ARG B C 1
ATOM 3287 O O . ARG B 1 149 ? 7.18 -11.68 -4.359 1 96 149 ARG B O 1
ATOM 3294 N N . LEU B 1 150 ? 8.289 -10.492 -2.867 1 97.25 150 LEU B N 1
ATOM 3295 C CA . LEU B 1 150 ? 9.539 -11.195 -3.129 1 97.25 150 LEU B CA 1
ATOM 3296 C C . LEU B 1 150 ? 9.508 -12.594 -2.531 1 97.25 150 LEU B C 1
ATOM 3298 O O . LEU B 1 150 ? 10.078 -13.531 -3.1 1 97.25 150 LEU B O 1
ATOM 3302 N N . PHE B 1 151 ? 8.852 -12.75 -1.332 1 95.31 151 PHE B N 1
ATOM 3303 C CA . PHE B 1 151 ? 8.844 -14.094 -0.762 1 95.31 151 PHE B CA 1
ATOM 3304 C C . PHE B 1 151 ? 8.086 -15.062 -1.662 1 95.31 151 PHE B C 1
ATOM 3306 O O . PHE B 1 151 ? 8.43 -16.234 -1.743 1 95.31 151 PHE B O 1
ATOM 3313 N N . ARG B 1 152 ? 7.129 -14.594 -2.406 1 92.62 152 ARG B N 1
ATOM 3314 C CA . ARG B 1 152 ? 6.32 -15.414 -3.301 1 92.62 152 ARG B CA 1
ATOM 3315 C C . ARG B 1 152 ? 7.129 -15.867 -4.512 1 92.62 152 ARG B C 1
ATOM 3317 O O . ARG B 1 152 ? 6.703 -16.75 -5.254 1 92.62 152 ARG B O 1
ATOM 3324 N N . LEU B 1 153 ? 8.211 -15.227 -4.676 1 94.62 153 LEU B N 1
ATOM 3325 C CA . LEU B 1 153 ? 9.094 -15.586 -5.785 1 94.62 153 LEU B CA 1
ATOM 3326 C C . LEU B 1 153 ? 10.219 -16.5 -5.309 1 94.62 153 LEU B C 1
ATOM 3328 O O . LEU B 1 153 ? 11.195 -16.719 -6.035 1 94.62 153 LEU B O 1
ATOM 3332 N N . GLY B 1 154 ? 10.164 -16.953 -4.043 1 94.44 154 GLY B N 1
ATOM 3333 C CA . GLY B 1 154 ? 11.117 -17.906 -3.506 1 94.44 154 GLY B CA 1
ATOM 3334 C C . GLY B 1 154 ? 12.305 -17.25 -2.818 1 94.44 154 GLY B C 1
ATOM 3335 O O . GLY B 1 154 ? 13.312 -17.906 -2.549 1 94.44 154 GLY B O 1
ATOM 3336 N N . LEU B 1 155 ? 12.219 -16 -2.592 1 96.69 155 LEU B N 1
ATOM 3337 C CA . LEU B 1 155 ? 13.336 -15.305 -1.957 1 96.69 155 LEU B CA 1
ATOM 3338 C C . LEU B 1 155 ? 13.133 -15.227 -0.447 1 96.69 155 LEU B C 1
ATOM 3340 O O . LEU B 1 155 ? 12 -15.094 0.029 1 96.69 155 LEU B O 1
ATOM 3344 N N . ARG B 1 156 ? 14.258 -15.352 0.3 1 97.31 156 ARG B N 1
ATOM 3345 C CA . ARG B 1 156 ? 14.242 -15.148 1.744 1 97.31 156 ARG B CA 1
ATOM 3346 C C . ARG B 1 156 ? 14.297 -13.656 2.082 1 97.31 156 ARG B C 1
ATOM 3348 O O . ARG B 1 156 ? 15.336 -13.023 1.937 1 97.31 156 ARG B O 1
ATOM 3355 N N . VAL B 1 157 ? 13.195 -13.156 2.551 1 98.06 157 VAL B N 1
ATOM 3356 C CA . VAL B 1 157 ? 13.086 -11.711 2.746 1 98.06 157 VAL B CA 1
ATOM 3357 C C . VAL B 1 157 ? 12.383 -11.422 4.07 1 98.06 157 VAL B C 1
ATOM 3359 O O . VAL B 1 157 ? 11.438 -12.125 4.445 1 98.06 157 VAL B O 1
ATOM 3362 N N . HIS B 1 158 ? 12.867 -10.438 4.758 1 97.12 158 HIS B N 1
ATOM 3363 C CA . HIS B 1 158 ? 12.266 -9.883 5.965 1 97.12 158 HIS B CA 1
ATOM 3364 C C . HIS B 1 158 ? 12.07 -8.375 5.84 1 97.12 158 HIS B C 1
ATOM 3366 O O . HIS B 1 158 ? 12.938 -7.676 5.301 1 97.12 158 HIS B O 1
ATOM 3372 N N . SER B 1 159 ? 10.867 -7.875 6.262 1 97.44 159 SER B N 1
ATOM 3373 C CA . SER B 1 159 ? 10.648 -6.434 6.262 1 97.44 159 SER B CA 1
ATOM 3374 C C . SER B 1 159 ? 10.641 -5.875 7.68 1 97.44 159 SER B C 1
ATOM 3376 O O . SER B 1 159 ? 10.297 -6.586 8.633 1 97.44 159 SER B O 1
ATOM 3378 N N . SER B 1 160 ? 11.094 -4.641 7.809 1 95.44 160 SER B N 1
ATOM 3379 C CA . SER B 1 160 ? 11.102 -3.959 9.094 1 95.44 160 SER B CA 1
ATOM 3380 C C . SER B 1 160 ? 10.789 -2.477 8.938 1 95.44 160 SER B C 1
ATOM 3382 O O . SER B 1 160 ? 11.195 -1.849 7.961 1 95.44 160 SER B O 1
ATOM 3384 N N . ASN B 1 161 ? 10.016 -1.945 9.906 1 95.19 161 ASN B N 1
ATOM 3385 C CA . ASN B 1 161 ? 9.797 -0.504 9.992 1 95.19 161 ASN B CA 1
ATOM 3386 C C . ASN B 1 161 ? 10.406 0.079 11.266 1 95.19 161 ASN B C 1
ATOM 3388 O O . ASN B 1 161 ? 10.148 1.233 11.609 1 95.19 161 ASN B O 1
ATOM 3392 N N . ASP B 1 162 ? 11.195 -0.799 12.016 1 93.25 162 ASP B N 1
ATOM 3393 C CA . ASP B 1 162 ? 11.945 -0.381 13.195 1 93.25 162 ASP B CA 1
ATOM 3394 C C . ASP B 1 162 ? 13.383 -0.012 12.828 1 93.25 162 ASP B C 1
ATOM 3396 O O . ASP B 1 162 ? 14.242 -0.887 12.703 1 93.25 162 ASP B O 1
ATOM 3400 N N . LEU B 1 163 ? 13.578 1.275 12.758 1 92.38 163 LEU B N 1
ATOM 3401 C CA . LEU B 1 163 ? 14.867 1.732 12.242 1 92.38 163 LEU B CA 1
ATOM 3402 C C . LEU B 1 163 ? 15.992 1.419 13.234 1 92.38 163 LEU B C 1
ATOM 3404 O O . LEU B 1 163 ? 17.125 1.165 12.828 1 92.38 163 LEU B O 1
ATOM 3408 N N . THR B 1 164 ? 15.672 1.404 14.516 1 91.44 164 THR B N 1
ATOM 3409 C CA . THR B 1 164 ? 16.672 1.02 15.508 1 91.44 164 THR B CA 1
ATOM 3410 C C . THR B 1 164 ? 17.062 -0.443 15.336 1 91.44 164 THR B C 1
ATOM 3412 O O . THR B 1 164 ? 18.25 -0.774 15.336 1 91.44 164 THR B O 1
ATOM 3415 N N . MET B 1 165 ? 16.125 -1.24 15.188 1 90.94 165 MET B N 1
ATOM 3416 C CA . MET B 1 165 ? 16.391 -2.652 14.922 1 90.94 165 MET B CA 1
ATOM 3417 C C . MET B 1 165 ? 17.172 -2.826 13.625 1 90.94 165 MET B C 1
ATOM 3419 O O . MET B 1 165 ? 18.109 -3.639 13.562 1 90.94 165 MET B O 1
ATOM 3423 N N . SER B 1 166 ? 16.75 -2.047 12.594 1 94.38 166 SER B N 1
ATOM 3424 C CA . SER B 1 166 ? 17.422 -2.154 11.305 1 94.38 166 SER B CA 1
ATOM 3425 C C . SER B 1 166 ? 18.891 -1.77 11.406 1 94.38 166 SER B C 1
ATOM 3427 O O . SER B 1 166 ? 19.734 -2.346 10.727 1 94.38 166 SER B O 1
ATOM 3429 N N . LEU B 1 167 ? 19.156 -0.809 12.25 1 92.19 167 LEU B N 1
ATOM 3430 C CA . LEU B 1 167 ? 20.547 -0.429 12.484 1 92.19 167 LEU B CA 1
ATOM 3431 C C . LEU B 1 167 ? 21.312 -1.572 13.133 1 92.19 167 LEU B C 1
ATOM 3433 O O . LEU B 1 167 ? 22.438 -1.876 12.734 1 92.19 167 LEU B O 1
ATOM 3437 N N . MET B 1 168 ? 20.781 -2.244 14.109 1 91 168 MET B N 1
ATOM 3438 C CA . MET B 1 168 ? 21.391 -3.406 14.75 1 91 168 MET B CA 1
ATOM 3439 C C . MET B 1 168 ? 21.578 -4.539 13.75 1 91 168 MET B C 1
ATOM 3441 O O . MET B 1 168 ? 22.641 -5.172 13.719 1 91 168 MET B O 1
ATOM 3445 N N . GLN B 1 169 ? 20.609 -4.754 12.914 1 93.38 169 GLN B N 1
ATOM 3446 C CA . GLN B 1 169 ? 20.688 -5.801 11.898 1 93.38 169 GLN B CA 1
ATOM 3447 C C . GLN B 1 169 ? 21.75 -5.492 10.867 1 93.38 169 GLN B C 1
ATOM 3449 O O . GLN B 1 169 ? 22.438 -6.402 10.375 1 93.38 169 GLN B O 1
ATOM 3454 N N . ALA B 1 170 ? 21.812 -4.242 10.492 1 94.88 170 ALA B N 1
ATOM 3455 C CA . ALA B 1 170 ? 22.875 -3.842 9.57 1 94.88 170 ALA B CA 1
ATOM 3456 C C . ALA B 1 170 ? 24.25 -4.16 10.141 1 94.88 170 ALA B C 1
ATOM 3458 O O . ALA B 1 170 ? 25.141 -4.629 9.422 1 94.88 170 ALA B O 1
ATOM 3459 N N . SER B 1 171 ? 24.453 -3.943 11.391 1 93.75 171 SER B N 1
ATOM 3460 C CA . SER B 1 171 ? 25.734 -4.207 12.055 1 93.75 171 SER B CA 1
ATOM 3461 C C . SER B 1 171 ? 26.031 -5.703 12.094 1 93.75 171 SER B C 1
ATOM 3463 O O . SER B 1 171 ? 27.203 -6.105 12.102 1 93.75 171 SER B O 1
ATOM 3465 N N . ALA B 1 172 ? 25.031 -6.496 12.102 1 94.44 172 ALA B N 1
ATOM 3466 C CA . ALA B 1 172 ? 25.188 -7.945 12.219 1 94.44 172 ALA B CA 1
ATOM 3467 C C . ALA B 1 172 ? 25.125 -8.617 10.852 1 94.44 172 ALA B C 1
ATOM 3469 O O . ALA B 1 172 ? 25.219 -9.836 10.742 1 94.44 172 ALA B O 1
ATOM 3470 N N . ALA B 1 173 ? 24.875 -7.836 9.758 1 95.56 173 ALA B N 1
ATOM 3471 C CA . ALA B 1 173 ? 24.656 -8.391 8.422 1 95.56 173 ALA B CA 1
ATOM 3472 C C . ALA B 1 173 ? 25.891 -9.117 7.914 1 95.56 173 ALA B C 1
ATOM 3474 O O . ALA B 1 173 ? 27.016 -8.703 8.188 1 95.56 173 ALA B O 1
ATOM 3475 N N . THR B 1 174 ? 25.688 -10.211 7.215 1 95.5 174 THR B N 1
ATOM 3476 C CA . THR B 1 174 ? 26.766 -11.023 6.672 1 95.5 174 THR B CA 1
ATOM 3477 C C . THR B 1 174 ? 26.734 -11.031 5.148 1 95.5 174 THR B C 1
ATOM 3479 O O . THR B 1 174 ? 25.766 -10.555 4.543 1 95.5 174 THR B O 1
ATOM 3482 N N . GLU B 1 175 ? 27.703 -11.656 4.594 1 96.38 175 GLU B N 1
ATOM 3483 C CA . GLU B 1 175 ? 27.781 -11.797 3.143 1 96.38 175 GLU B CA 1
ATOM 3484 C C . GLU B 1 175 ? 26.531 -12.477 2.586 1 96.38 175 GLU B C 1
ATOM 3486 O O . GLU B 1 175 ? 26 -13.414 3.189 1 96.38 175 GLU B O 1
ATOM 3491 N N . GLY B 1 176 ? 26.062 -11.992 1.467 1 97.5 176 GLY B N 1
ATOM 3492 C CA . GLY B 1 176 ? 24.844 -12.531 0.852 1 97.5 176 GLY B CA 1
ATOM 3493 C C . GLY B 1 176 ? 23.609 -11.727 1.182 1 97.5 176 GLY B C 1
ATOM 3494 O O . GLY B 1 176 ? 22.562 -11.922 0.567 1 97.5 176 GLY B O 1
ATOM 3495 N N . THR B 1 177 ? 23.766 -10.789 2.137 1 98.19 177 THR B N 1
ATOM 3496 C CA . THR B 1 177 ? 22.641 -9.938 2.506 1 98.19 177 THR B CA 1
ATOM 3497 C C . THR B 1 177 ? 22.516 -8.75 1.556 1 98.19 177 THR B C 1
ATOM 3499 O O . THR B 1 177 ? 23.516 -8.086 1.258 1 98.19 177 THR B O 1
ATOM 3502 N N . VAL B 1 178 ? 21.375 -8.523 1.016 1 98.75 178 VAL B N 1
ATOM 3503 C CA . VAL B 1 178 ? 21.047 -7.316 0.271 1 98.75 178 VAL B CA 1
ATOM 3504 C C . VAL B 1 178 ? 19.953 -6.547 1.003 1 98.75 178 VAL B C 1
ATOM 3506 O O . VAL B 1 178 ? 18.922 -7.121 1.385 1 98.75 178 VAL B O 1
ATOM 3509 N N . THR B 1 179 ? 20.219 -5.301 1.273 1 98.81 179 THR B N 1
ATOM 3510 C CA . THR B 1 179 ? 19.234 -4.465 1.938 1 98.81 179 THR B CA 1
ATOM 3511 C C . THR B 1 179 ? 18.594 -3.484 0.954 1 98.81 179 THR B C 1
ATOM 3513 O O . THR B 1 179 ? 19.312 -2.793 0.22 1 98.81 179 THR B O 1
ATOM 3516 N N . ILE B 1 180 ? 17.297 -3.514 0.885 1 98.88 180 ILE B N 1
ATOM 3517 C CA . ILE B 1 180 ? 16.547 -2.562 0.075 1 98.88 180 ILE B CA 1
ATOM 3518 C C . ILE B 1 180 ? 15.703 -1.663 0.982 1 98.88 180 ILE B C 1
ATOM 3520 O O . ILE B 1 180 ? 14.984 -2.15 1.859 1 98.88 180 ILE B O 1
ATOM 3524 N N . VAL B 1 181 ? 15.867 -0.344 0.773 1 98.75 181 VAL B N 1
ATOM 3525 C CA . VAL B 1 181 ? 15.234 0.614 1.674 1 98.75 181 VAL B CA 1
ATOM 3526 C C . VAL B 1 181 ? 14.344 1.564 0.875 1 98.75 181 VAL B C 1
ATOM 3528 O O . VAL B 1 181 ? 14.641 1.882 -0.279 1 98.75 181 VAL B O 1
ATOM 3531 N N . SER B 1 182 ? 13.25 1.927 1.461 1 98.19 182 SER B N 1
ATOM 3532 C CA . SER B 1 182 ? 12.352 2.938 0.906 1 98.19 182 SER B CA 1
ATOM 3533 C C . SER B 1 182 ? 12.258 4.152 1.82 1 98.19 182 SER B C 1
ATOM 3535 O O . SER B 1 182 ? 12.094 4.012 3.035 1 98.19 182 SER B O 1
ATOM 3537 N N . SER B 1 183 ? 12.453 5.273 1.263 1 95.62 183 SER B N 1
ATOM 3538 C CA . SER B 1 183 ? 12.273 6.551 1.944 1 95.62 183 SER B CA 1
ATOM 3539 C C . SER B 1 183 ? 11.883 7.652 0.962 1 95.62 183 SER B C 1
ATOM 3541 O O . SER B 1 183 ? 12.672 8.016 0.085 1 95.62 183 SER B O 1
ATOM 3543 N N . MET B 1 184 ? 10.742 8.234 1.132 1 91.06 184 MET B N 1
ATOM 3544 C CA . MET B 1 184 ? 10.211 9.195 0.169 1 91.06 184 MET B CA 1
ATOM 3545 C C . MET B 1 184 ? 11.094 10.438 0.099 1 91.06 184 MET B C 1
ATOM 3547 O O . MET B 1 184 ? 11.297 10.992 -0.979 1 91.06 184 MET B O 1
ATOM 3551 N N . THR B 1 185 ? 11.664 10.797 1.191 1 88.75 185 THR B N 1
ATOM 3552 C CA . THR B 1 185 ? 12.469 12.016 1.222 1 88.75 185 THR B CA 1
ATOM 3553 C C . THR B 1 185 ? 13.961 11.68 1.157 1 88.75 185 THR B C 1
ATOM 3555 O O . THR B 1 185 ? 14.766 12.484 0.686 1 88.75 185 THR B O 1
ATOM 3558 N N . GLY B 1 186 ? 14.367 10.562 1.76 1 93.88 186 GLY B N 1
ATOM 3559 C CA . GLY B 1 186 ? 15.75 10.109 1.755 1 93.88 186 GLY B CA 1
ATOM 3560 C C . GLY B 1 186 ? 16.625 10.852 2.746 1 93.88 186 GLY B C 1
ATOM 3561 O O . GLY B 1 186 ? 17.844 10.875 2.604 1 93.88 186 GLY B O 1
ATOM 3562 N N . ILE B 1 187 ? 15.969 11.445 3.777 1 90.56 187 ILE B N 1
ATOM 3563 C CA . ILE B 1 187 ? 16.781 12.312 4.621 1 90.56 187 ILE B CA 1
ATOM 3564 C C . ILE B 1 187 ? 16.812 11.766 6.047 1 90.56 187 ILE B C 1
ATOM 3566 O O . ILE B 1 187 ? 17.438 12.359 6.934 1 90.56 187 ILE B O 1
ATOM 3570 N N . ASP B 1 188 ? 16.156 10.656 6.309 1 90.5 188 ASP B N 1
ATOM 3571 C CA . ASP B 1 188 ? 16.172 10.094 7.656 1 90.5 188 ASP B CA 1
ATOM 3572 C C . ASP B 1 188 ? 17.594 9.703 8.07 1 90.5 188 ASP B C 1
ATOM 3574 O O . ASP B 1 188 ? 18.219 8.844 7.438 1 90.5 188 ASP B O 1
ATOM 3578 N N . VAL B 1 189 ? 18.016 10.18 9.141 1 90.25 189 VAL B N 1
ATOM 3579 C CA . VAL B 1 189 ? 19.422 10.055 9.531 1 90.25 189 VAL B CA 1
ATOM 3580 C C . VAL B 1 189 ? 19.719 8.609 9.914 1 90.25 189 VAL B C 1
ATOM 3582 O O . VAL B 1 189 ? 20.781 8.078 9.578 1 90.25 189 VAL B O 1
ATOM 3585 N N . THR B 1 190 ? 18.828 8.016 10.648 1 92.31 190 THR B N 1
ATOM 3586 C CA . THR B 1 190 ? 19.047 6.641 11.086 1 92.31 190 THR B CA 1
ATOM 3587 C C . THR B 1 190 ? 19.109 5.691 9.891 1 92.31 190 THR B C 1
ATOM 3589 O O . THR B 1 190 ? 19.984 4.82 9.82 1 92.31 190 THR B O 1
ATOM 3592 N N . LEU B 1 191 ? 18.25 5.895 8.953 1 95.25 191 LEU B N 1
ATOM 3593 C CA . LEU B 1 191 ? 18.219 5.051 7.766 1 95.25 191 LEU B CA 1
ATOM 3594 C C . LEU B 1 191 ? 19.469 5.258 6.926 1 95.25 191 LEU B C 1
ATOM 3596 O O . LEU B 1 191 ? 20.062 4.289 6.434 1 95.25 191 LEU B O 1
ATOM 3600 N N . VAL B 1 192 ? 19.844 6.492 6.801 1 96.31 192 VAL B N 1
ATOM 3601 C CA . VAL B 1 192 ? 21.047 6.797 6.051 1 96.31 192 VAL B CA 1
ATOM 3602 C C . VAL B 1 192 ? 22.25 6.125 6.719 1 96.31 192 VAL B C 1
ATOM 3604 O O . VAL B 1 192 ? 23.078 5.504 6.043 1 96.31 192 VAL B O 1
ATOM 3607 N N . ARG B 1 193 ? 22.297 6.188 7.988 1 95.88 193 ARG B N 1
ATOM 3608 C CA . ARG B 1 193 ? 23.375 5.555 8.727 1 95.88 193 ARG B CA 1
ATOM 3609 C C . ARG B 1 193 ? 23.391 4.047 8.508 1 95.88 193 ARG B C 1
ATOM 3611 O O . ARG B 1 193 ? 24.453 3.443 8.359 1 95.88 193 ARG B O 1
ATOM 3618 N N . CYS B 1 194 ? 22.266 3.441 8.508 1 96.75 194 CYS B N 1
ATOM 3619 C CA . CYS B 1 194 ? 22.141 2.016 8.234 1 96.75 194 CYS B CA 1
ATOM 3620 C C . CYS B 1 194 ? 22.766 1.662 6.895 1 96.75 194 CYS B C 1
ATOM 3622 O O . CYS B 1 194 ? 23.578 0.729 6.809 1 96.75 194 CYS B O 1
ATOM 3624 N N . VAL B 1 195 ? 22.438 2.41 5.906 1 98.25 195 VAL B N 1
ATOM 3625 C CA . VAL B 1 195 ? 22.906 2.139 4.547 1 98.25 195 VAL B CA 1
ATOM 3626 C C . VAL B 1 195 ? 24.406 2.391 4.445 1 98.25 195 VAL B C 1
ATOM 3628 O O . VAL B 1 195 ? 25.125 1.624 3.801 1 98.25 195 VAL B O 1
ATOM 3631 N N . GLU B 1 196 ? 24.844 3.434 5.098 1 97.75 196 GLU B N 1
ATOM 3632 C CA . GLU B 1 196 ? 26.281 3.721 5.121 1 97.75 196 GLU B CA 1
ATOM 3633 C C . GLU B 1 196 ? 27.062 2.578 5.766 1 97.75 196 GLU B C 1
ATOM 3635 O O . GLU B 1 196 ? 28.094 2.168 5.254 1 97.75 196 GLU B O 1
ATOM 3640 N N . LEU B 1 197 ? 26.578 2.1 6.859 1 96.94 197 LEU B N 1
ATOM 3641 C CA . LEU B 1 197 ? 27.219 1.002 7.57 1 96.94 197 LEU B CA 1
ATOM 3642 C C . LEU B 1 197 ? 27.328 -0.232 6.68 1 96.94 197 LEU B C 1
ATOM 3644 O O . LEU B 1 197 ? 28.375 -0.889 6.648 1 96.94 197 LEU B O 1
ATOM 3648 N N . LEU B 1 198 ? 26.281 -0.566 6.008 1 98.31 198 LEU B N 1
ATOM 3649 C CA . LEU B 1 198 ? 26.281 -1.713 5.105 1 98.31 198 LEU B CA 1
ATOM 3650 C C . LEU B 1 198 ? 27.297 -1.52 3.98 1 98.31 198 LEU B C 1
ATOM 3652 O O . LEU B 1 198 ? 28.016 -2.451 3.625 1 98.31 198 LEU B O 1
ATOM 3656 N N . GLY B 1 199 ? 27.312 -0.329 3.477 1 97.5 199 GLY B N 1
ATOM 3657 C CA . GLY B 1 199 ? 28.312 -0.007 2.463 1 97.5 199 GLY B CA 1
ATOM 3658 C C . GLY B 1 199 ? 29.734 -0.193 2.945 1 97.5 199 GLY B C 1
ATOM 3659 O O . GLY B 1 199 ? 30.578 -0.715 2.213 1 97.5 199 GLY B O 1
ATOM 3660 N N . GLN B 1 200 ? 29.984 0.208 4.129 1 96.25 200 GLN B N 1
ATOM 3661 C CA . GLN B 1 200 ? 31.312 0.063 4.727 1 96.25 200 GLN B CA 1
ATOM 3662 C C . GLN B 1 200 ? 31.703 -1.406 4.852 1 96.25 200 GLN B C 1
ATOM 3664 O O . GLN B 1 200 ? 32.875 -1.747 4.801 1 96.25 200 GLN B O 1
ATOM 3669 N N . GLN B 1 201 ? 30.734 -2.252 4.98 1 96 201 GLN B N 1
ATOM 3670 C CA . GLN B 1 201 ? 30.953 -3.688 5.105 1 96 201 GLN B CA 1
ATOM 3671 C C . GLN B 1 201 ? 31 -4.363 3.736 1 96 201 GLN B C 1
ATOM 3673 O O . GLN B 1 201 ? 31.125 -5.586 3.645 1 96 201 GLN B O 1
ATOM 3678 N N . GLY B 1 202 ? 30.766 -3.586 2.668 1 97.19 202 GLY B N 1
ATOM 3679 C CA . GLY B 1 202 ? 30.812 -4.098 1.308 1 97.19 202 GLY B CA 1
ATOM 3680 C C . GLY B 1 202 ? 29.531 -4.805 0.897 1 97.19 202 GLY B C 1
ATOM 3681 O O . GLY B 1 202 ? 29.516 -5.59 -0.054 1 97.19 202 GLY B O 1
ATOM 3682 N N . LEU B 1 203 ? 28.453 -4.637 1.66 1 98.06 203 LEU B N 1
ATOM 3683 C CA . LEU B 1 203 ? 27.172 -5.258 1.347 1 98.06 203 LEU B CA 1
ATOM 3684 C C . LEU B 1 203 ? 26.328 -4.344 0.465 1 98.06 203 LEU B C 1
ATOM 3686 O O . LEU B 1 203 ? 26.266 -3.137 0.703 1 98.06 203 LEU B O 1
ATOM 3690 N N . PRO B 1 204 ? 25.719 -4.844 -0.538 1 98.25 204 PRO B N 1
ATOM 3691 C CA . PRO B 1 204 ? 24.953 -4.008 -1.469 1 98.25 204 PRO B CA 1
ATOM 3692 C C . PRO B 1 204 ? 23.641 -3.486 -0.865 1 98.25 204 PRO B C 1
ATOM 3694 O O . PRO B 1 204 ? 22.984 -4.203 -0.109 1 98.25 204 PRO B O 1
ATOM 3697 N N . THR B 1 205 ? 23.375 -2.275 -1.225 1 98.75 205 THR B N 1
ATOM 3698 C CA . THR B 1 205 ? 22.125 -1.643 -0.808 1 98.75 205 THR B CA 1
ATOM 3699 C C . THR B 1 205 ? 21.391 -1.049 -2.008 1 98.75 205 THR B C 1
ATOM 3701 O O . THR B 1 205 ? 22.016 -0.596 -2.965 1 98.75 205 THR B O 1
ATOM 3704 N N . ILE B 1 206 ? 20.078 -1.137 -1.981 1 98.88 206 ILE B N 1
ATOM 3705 C CA . ILE B 1 206 ? 19.188 -0.54 -2.967 1 98.88 206 ILE B CA 1
ATOM 3706 C C . ILE B 1 206 ? 18.266 0.475 -2.287 1 98.88 206 ILE B C 1
ATOM 3708 O O . ILE B 1 206 ? 17.688 0.188 -1.24 1 98.88 206 ILE B O 1
ATOM 3712 N N . ALA B 1 207 ? 18.172 1.657 -2.848 1 98.81 207 ALA B N 1
ATOM 3713 C CA . ALA B 1 207 ? 17.297 2.664 -2.25 1 98.81 207 ALA B CA 1
ATOM 3714 C C . ALA B 1 207 ? 16.266 3.146 -3.254 1 98.81 207 ALA B C 1
ATOM 3716 O O . ALA B 1 207 ? 16.594 3.498 -4.387 1 98.81 207 ALA B O 1
ATOM 3717 N N . LEU B 1 208 ? 14.984 3.072 -2.902 1 98.56 208 LEU B N 1
ATOM 3718 C CA . LEU B 1 208 ? 13.922 3.84 -3.535 1 98.56 208 LEU B CA 1
ATOM 3719 C C . LEU B 1 208 ? 13.734 5.188 -2.848 1 98.56 208 LEU B C 1
ATOM 3721 O O . LEU B 1 208 ? 13.328 5.246 -1.686 1 98.56 208 LEU B O 1
ATOM 3725 N N . THR B 1 209 ? 14.117 6.246 -3.52 1 97.31 209 THR B N 1
ATOM 3726 C CA . THR B 1 209 ? 14.109 7.543 -2.857 1 97.31 209 THR B CA 1
ATOM 3727 C C . THR B 1 209 ? 14.258 8.672 -3.875 1 97.31 209 THR B C 1
ATOM 3729 O O . THR B 1 209 ? 14.273 8.43 -5.082 1 97.31 209 THR B O 1
ATOM 3732 N N . GLN B 1 210 ? 14.281 9.867 -3.389 1 94.5 210 GLN B N 1
ATOM 3733 C CA . GLN B 1 210 ? 14.477 11.031 -4.242 1 94.5 210 GLN B CA 1
ATOM 3734 C C . GLN B 1 210 ? 15.945 11.172 -4.648 1 94.5 210 GLN B C 1
ATOM 3736 O O . GLN B 1 210 ? 16.844 10.906 -3.85 1 94.5 210 GLN B O 1
ATOM 3741 N N . SER B 1 211 ? 16.094 11.68 -5.836 1 95.5 211 SER B N 1
ATOM 3742 C CA . SER B 1 211 ? 17.453 11.922 -6.324 1 95.5 211 SER B CA 1
ATOM 3743 C C . SER B 1 211 ? 18.156 12.977 -5.488 1 95.5 211 SER B C 1
ATOM 3745 O O . SER B 1 211 ? 17.516 13.898 -4.973 1 95.5 211 SER B O 1
ATOM 3747 N N . GLY B 1 212 ? 19.406 12.797 -5.324 1 94.25 212 GLY B N 1
ATOM 3748 C CA . GLY B 1 212 ? 20.234 13.797 -4.668 1 94.25 212 GLY B CA 1
ATOM 3749 C C . GLY B 1 212 ? 20.109 13.781 -3.156 1 94.25 212 GLY B C 1
ATOM 3750 O O . GLY B 1 212 ? 20.812 14.508 -2.459 1 94.25 212 GLY B O 1
ATOM 3751 N N . SER B 1 213 ? 19.25 12.977 -2.586 1 94.12 213 SER B N 1
ATOM 3752 C CA . SER B 1 213 ? 19.094 12.883 -1.137 1 94.12 213 SER B CA 1
ATOM 3753 C C . SER B 1 213 ? 20.297 12.219 -0.495 1 94.12 213 SER B C 1
ATOM 3755 O O . SER B 1 213 ? 21.062 11.523 -1.172 1 94.12 213 SER B O 1
ATOM 3757 N N . PRO B 1 214 ? 20.484 12.438 0.796 1 96.19 214 PRO B N 1
ATOM 3758 C CA . PRO B 1 214 ? 21.547 11.734 1.499 1 96.19 214 PRO B CA 1
ATOM 3759 C C . PRO B 1 214 ? 21.453 10.219 1.346 1 96.19 214 PRO B C 1
ATOM 3761 O O . PRO B 1 214 ? 22.484 9.547 1.173 1 96.19 214 PRO B O 1
ATOM 3764 N N . LEU B 1 215 ? 20.281 9.695 1.378 1 97.06 215 LEU B N 1
ATOM 3765 C CA . LEU B 1 215 ? 20.094 8.258 1.208 1 97.06 215 LEU B CA 1
ATOM 3766 C C . LEU B 1 215 ? 20.531 7.809 -0.18 1 97.06 215 LEU B C 1
ATOM 3768 O O . LEU B 1 215 ? 21.203 6.777 -0.321 1 97.06 215 LEU B O 1
ATOM 3772 N N . ALA B 1 216 ? 20.156 8.594 -1.194 1 98 216 ALA B N 1
ATOM 3773 C CA . ALA B 1 216 ? 20.547 8.273 -2.564 1 98 216 ALA B CA 1
ATOM 3774 C C . ALA B 1 216 ? 22.062 8.258 -2.707 1 98 216 ALA B C 1
ATOM 3776 O O . ALA B 1 216 ? 22.625 7.426 -3.428 1 98 216 ALA B O 1
ATOM 3777 N N . LYS B 1 217 ? 22.703 9.133 -2.031 1 98.06 217 LYS B N 1
ATOM 3778 C CA . LYS B 1 217 ? 24.156 9.234 -2.113 1 98.06 217 LYS B CA 1
ATOM 3779 C C . LYS B 1 217 ? 24.844 8.055 -1.429 1 98.06 217 LYS B C 1
ATOM 3781 O O . LYS B 1 217 ? 25.922 7.625 -1.836 1 98.06 217 LYS B O 1
ATOM 3786 N N . ALA B 1 218 ? 24.219 7.516 -0.503 1 98.19 218 ALA B N 1
ATOM 3787 C CA . ALA B 1 218 ? 24.812 6.457 0.311 1 98.19 218 ALA B CA 1
ATOM 3788 C C . ALA B 1 218 ? 24.609 5.09 -0.335 1 98.19 218 ALA B C 1
ATOM 3790 O O . ALA B 1 218 ? 25.406 4.172 -0.118 1 98.19 218 ALA B O 1
ATOM 3791 N N . ALA B 1 219 ? 23.594 4.844 -1.111 1 98.69 219 ALA B N 1
ATOM 3792 C CA . ALA B 1 219 ? 23.156 3.525 -1.574 1 98.69 219 ALA B CA 1
ATOM 3793 C C . ALA B 1 219 ? 24 3.061 -2.76 1 98.69 219 ALA B C 1
ATOM 3795 O O . ALA B 1 219 ? 24.484 3.879 -3.541 1 98.69 219 ALA B O 1
ATOM 3796 N N . SER B 1 220 ? 24.125 1.756 -2.945 1 98.25 220 SER B N 1
ATOM 3797 C CA . SER B 1 220 ? 24.828 1.156 -4.07 1 98.25 220 SER B CA 1
ATOM 3798 C C . SER B 1 220 ? 24.047 1.323 -5.371 1 98.25 220 SER B C 1
ATOM 3800 O O . SER B 1 220 ? 24.641 1.548 -6.43 1 98.25 220 SER B O 1
ATOM 3802 N N . VAL B 1 221 ? 22.766 1.09 -5.332 1 98.69 221 VAL B N 1
ATOM 3803 C CA . VAL B 1 221 ? 21.844 1.269 -6.441 1 98.69 221 VAL B CA 1
ATOM 3804 C C . VAL B 1 221 ? 20.672 2.152 -6.008 1 98.69 221 VAL B C 1
ATOM 3806 O O . VAL B 1 221 ? 20.125 1.97 -4.918 1 98.69 221 VAL B O 1
ATOM 3809 N N . VAL B 1 222 ? 20.328 3.121 -6.852 1 98.69 222 VAL B N 1
ATOM 3810 C CA . VAL B 1 222 ? 19.25 4.035 -6.512 1 98.69 222 VAL B CA 1
ATOM 3811 C C . VAL B 1 222 ? 18.172 3.98 -7.59 1 98.69 222 VAL B C 1
ATOM 3813 O O . VAL B 1 222 ? 18.453 4.109 -8.781 1 98.69 222 VAL B O 1
ATOM 3816 N N . ILE B 1 223 ? 17 3.709 -7.141 1 98.38 223 ILE B N 1
ATOM 3817 C CA . ILE B 1 223 ? 15.805 3.9 -7.953 1 98.38 223 ILE B CA 1
ATOM 3818 C C . ILE B 1 223 ? 15.141 5.223 -7.582 1 98.38 223 ILE B C 1
ATOM 3820 O O . ILE B 1 223 ? 14.453 5.309 -6.562 1 98.38 223 ILE B O 1
ATOM 3824 N N . THR B 1 224 ? 15.344 6.176 -8.438 1 97.19 224 THR B N 1
ATOM 3825 C CA . THR B 1 224 ? 14.891 7.527 -8.125 1 97.19 224 THR B CA 1
ATOM 3826 C C . THR B 1 224 ? 13.414 7.695 -8.461 1 97.19 224 THR B C 1
ATOM 3828 O O . THR B 1 224 ? 12.961 7.262 -9.523 1 97.19 224 THR B O 1
ATOM 3831 N N . ILE B 1 225 ? 12.68 8.25 -7.547 1 95.75 225 ILE B N 1
ATOM 3832 C CA . ILE B 1 225 ? 11.297 8.664 -7.754 1 95.75 225 ILE B CA 1
ATOM 3833 C C . ILE B 1 225 ? 11.133 10.133 -7.363 1 95.75 225 ILE B C 1
ATOM 3835 O O . ILE B 1 225 ? 10.977 10.453 -6.184 1 95.75 225 ILE B O 1
ATOM 3839 N N . ASP B 1 226 ? 11.172 10.945 -8.398 1 92.38 226 ASP B N 1
ATOM 3840 C CA . ASP B 1 226 ? 11.062 12.391 -8.219 1 92.38 226 ASP B CA 1
ATOM 3841 C C . ASP B 1 226 ? 9.695 12.898 -8.688 1 92.38 226 ASP B C 1
ATOM 3843 O O . ASP B 1 226 ? 9.484 13.102 -9.883 1 92.38 226 ASP B O 1
ATOM 3847 N N . LEU B 1 227 ? 8.789 13.062 -7.789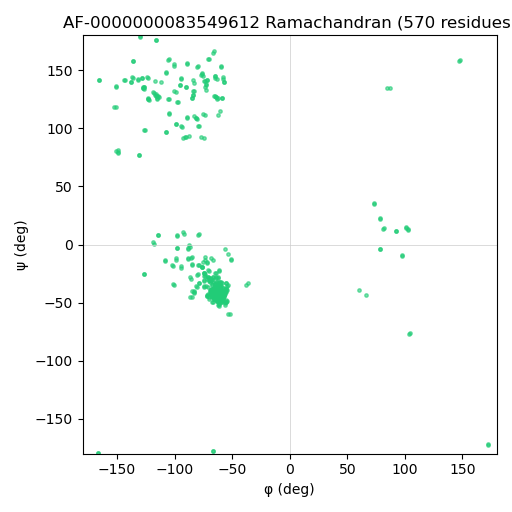 1 89.06 227 LEU B N 1
ATOM 3848 C CA . LEU B 1 227 ? 7.449 13.523 -8.133 1 89.06 227 LEU B CA 1
ATOM 3849 C C . LEU B 1 227 ? 7.02 14.664 -7.215 1 89.06 227 LEU B C 1
ATOM 3851 O O . LEU B 1 227 ? 7.312 14.648 -6.016 1 89.06 227 LEU B O 1
ATOM 3855 N N . PRO B 1 228 ? 6.355 15.609 -7.762 1 78.94 228 PRO B N 1
ATOM 3856 C CA . PRO B 1 228 ? 5.832 16.688 -6.926 1 78.94 228 PRO B CA 1
ATOM 3857 C C . PRO B 1 228 ? 4.637 16.266 -6.082 1 78.94 228 PRO B C 1
ATOM 3859 O O . PRO B 1 228 ? 3.848 15.414 -6.508 1 78.94 228 PRO B O 1
ATOM 3862 N N . GLU B 1 229 ? 4.664 16.781 -4.895 1 77.56 229 GLU B N 1
ATOM 3863 C CA . GLU B 1 229 ? 3.467 16.609 -4.078 1 77.56 229 GLU B CA 1
ATOM 3864 C C . GLU B 1 229 ? 2.545 17.812 -4.184 1 77.56 229 GLU B C 1
ATOM 3866 O O . GLU B 1 229 ? 3.01 18.938 -4.371 1 77.56 229 GLU B O 1
ATOM 3871 N N . GLY B 1 230 ? 1.311 17.516 -4.293 1 70 230 GLY B N 1
ATOM 3872 C CA . GLY B 1 230 ? 0.347 18.594 -4.395 1 70 230 GLY B CA 1
ATOM 3873 C C . GLY B 1 230 ? 0.248 19.422 -3.125 1 70 230 GLY B C 1
ATOM 3874 O O . GLY B 1 230 ? 1.047 19.266 -2.203 1 70 230 GLY B O 1
ATOM 3875 N N . GLN B 1 231 ? -0.692 20.406 -3.209 1 72.56 231 GLN B N 1
ATOM 3876 C CA . GLN B 1 231 ? -0.841 21.359 -2.123 1 72.56 231 GLN B CA 1
ATOM 3877 C C . GLN B 1 231 ? -2.002 20.984 -1.207 1 72.56 231 GLN B C 1
ATOM 3879 O O . GLN B 1 231 ? -2.15 21.547 -0.119 1 72.56 231 GLN B O 1
ATOM 3884 N N . ASN B 1 232 ? -2.82 20.047 -1.639 1 78.25 232 ASN B N 1
ATOM 3885 C CA . ASN B 1 232 ? -3.943 19.641 -0.806 1 78.25 232 ASN B CA 1
ATOM 3886 C C . ASN B 1 232 ? -3.488 18.766 0.36 1 78.25 232 ASN B C 1
ATOM 3888 O O . ASN B 1 232 ? -3.146 17.594 0.169 1 78.25 232 ASN B O 1
ATOM 3892 N N . ILE B 1 233 ? -3.604 19.312 1.577 1 82.94 233 ILE B N 1
ATOM 3893 C CA . ILE B 1 233 ? -3.045 18.641 2.744 1 82.94 233 ILE B CA 1
ATOM 3894 C C . ILE B 1 233 ? -3.947 17.469 3.148 1 82.94 233 ILE B C 1
ATOM 3896 O O . ILE B 1 233 ? -3.541 16.609 3.924 1 82.94 233 ILE B O 1
ATOM 3900 N N . PHE B 1 234 ? -5.16 17.484 2.705 1 83.88 234 PHE B N 1
ATOM 3901 C CA . PHE B 1 234 ? -6.105 16.438 3.088 1 83.88 234 PHE B CA 1
ATOM 3902 C C . PHE B 1 234 ? -5.965 15.227 2.186 1 83.88 234 PHE B C 1
ATOM 3904 O O . PHE B 1 234 ? -6.469 14.148 2.508 1 83.88 234 PHE B O 1
ATOM 3911 N N . ARG B 1 235 ? -5.332 15.422 1.061 1 85 235 ARG B N 1
ATOM 3912 C CA . ARG B 1 235 ? -5.152 14.32 0.117 1 85 235 ARG B CA 1
ATOM 3913 C C . ARG B 1 235 ? -3.924 13.492 0.47 1 85 235 ARG B C 1
ATOM 3915 O O . ARG B 1 235 ? -2.816 14.023 0.57 1 85 235 ARG B O 1
ATOM 3922 N N . PRO B 1 236 ? -4.16 12.164 0.606 1 88.19 236 PRO B N 1
ATOM 3923 C CA . PRO B 1 236 ? -2.965 11.328 0.776 1 88.19 236 PRO B CA 1
ATOM 3924 C C . PRO B 1 236 ? -1.998 11.438 -0.401 1 88.19 236 PRO B C 1
ATOM 3926 O O . PRO B 1 236 ? -2.418 11.719 -1.525 1 88.19 236 PRO B O 1
ATOM 3929 N N . SER B 1 237 ? -0.765 11.203 -0.108 1 88.38 237 SER B N 1
ATOM 3930 C CA . SER B 1 237 ? 0.306 11.359 -1.086 1 88.38 237 SER B CA 1
ATOM 3931 C C . SER B 1 237 ? 0.081 10.461 -2.301 1 88.38 237 SER B C 1
ATOM 3933 O O . SER B 1 237 ? -0.028 9.242 -2.168 1 88.38 237 SER B O 1
ATOM 3935 N N . SER B 1 238 ? 0.093 11.109 -3.465 1 91.12 238 SER B N 1
ATOM 3936 C CA . SER B 1 238 ? -0.078 10.359 -4.707 1 91.12 238 SER B CA 1
ATOM 3937 C C . SER B 1 238 ? 1.221 9.68 -5.121 1 91.12 238 SER B C 1
ATOM 3939 O O . SER B 1 238 ? 1.208 8.758 -5.938 1 91.12 238 SER B O 1
ATOM 3941 N N . THR B 1 239 ? 2.328 10.102 -4.578 1 92.56 239 THR B N 1
ATOM 3942 C CA . THR B 1 239 ? 3.631 9.539 -4.91 1 92.56 239 THR B CA 1
ATOM 3943 C C . THR B 1 239 ? 3.682 8.055 -4.547 1 92.56 239 THR B C 1
ATOM 3945 O O . THR B 1 239 ? 4.43 7.285 -5.156 1 92.56 239 THR B O 1
ATOM 3948 N N . ARG B 1 240 ? 2.838 7.617 -3.646 1 94.75 240 ARG B N 1
ATOM 3949 C CA . ARG B 1 240 ? 2.789 6.219 -3.227 1 94.75 240 ARG B CA 1
ATOM 3950 C C . ARG B 1 240 ? 2.467 5.305 -4.406 1 94.75 240 ARG B C 1
ATOM 3952 O O . ARG B 1 240 ? 2.934 4.164 -4.457 1 94.75 240 ARG B O 1
ATOM 3959 N N . PHE B 1 241 ? 1.688 5.828 -5.328 1 96.44 241 PHE B N 1
ATOM 3960 C CA . PHE B 1 241 ? 1.32 5.023 -6.484 1 96.44 241 PHE B CA 1
ATOM 3961 C C . PHE B 1 241 ? 2.541 4.727 -7.348 1 96.44 241 PHE B C 1
ATOM 3963 O O . PHE B 1 241 ? 2.672 3.629 -7.895 1 96.44 241 PHE B O 1
ATOM 3970 N N . ALA B 1 242 ? 3.414 5.715 -7.469 1 96.81 242 ALA B N 1
ATOM 3971 C CA . ALA B 1 242 ? 4.66 5.508 -8.203 1 96.81 242 ALA B CA 1
ATOM 3972 C C . ALA B 1 242 ? 5.559 4.508 -7.488 1 96.81 242 ALA B C 1
ATOM 3974 O O . ALA B 1 242 ? 6.168 3.645 -8.125 1 96.81 242 ALA B O 1
ATOM 3975 N N . TYR B 1 243 ? 5.668 4.621 -6.172 1 97.75 243 TYR B N 1
ATOM 3976 C CA . TYR B 1 243 ? 6.484 3.691 -5.402 1 97.75 243 TYR B CA 1
ATOM 3977 C C . TYR B 1 243 ? 5.945 2.27 -5.508 1 97.75 243 TYR B C 1
ATOM 3979 O O . TYR B 1 243 ? 6.711 1.315 -5.645 1 97.75 243 TYR B O 1
ATOM 3987 N N . LEU B 1 244 ? 4.629 2.162 -5.383 1 97.94 244 LEU B N 1
ATOM 3988 C CA . LEU B 1 244 ? 4.008 0.85 -5.539 1 97.94 244 LEU B CA 1
ATOM 3989 C C . LEU B 1 244 ? 4.305 0.267 -6.914 1 97.94 244 LEU B C 1
ATOM 3991 O O . LEU B 1 244 ? 4.613 -0.92 -7.039 1 97.94 244 LEU B O 1
ATOM 3995 N N . ALA B 1 245 ? 4.238 1.062 -7.961 1 97.62 245 ALA B N 1
ATOM 3996 C CA . ALA B 1 245 ? 4.566 0.619 -9.312 1 97.62 245 ALA B CA 1
ATOM 3997 C C . ALA B 1 245 ? 6.027 0.189 -9.406 1 97.62 245 ALA B C 1
ATOM 3999 O O . ALA B 1 245 ? 6.352 -0.79 -10.086 1 97.62 245 ALA B O 1
ATOM 4000 N N . ALA B 1 246 ? 6.918 0.953 -8.789 1 98.31 246 ALA B N 1
ATOM 4001 C CA . ALA B 1 246 ? 8.328 0.587 -8.773 1 98.31 246 ALA B CA 1
ATOM 4002 C C . ALA B 1 246 ? 8.531 -0.803 -8.18 1 98.31 246 ALA B C 1
ATOM 4004 O O . ALA B 1 246 ? 9.289 -1.611 -8.719 1 98.31 246 ALA B O 1
ATOM 4005 N N . VAL B 1 247 ? 7.848 -1.066 -7.078 1 98.44 247 VAL B N 1
ATOM 4006 C CA . VAL B 1 247 ? 7.914 -2.375 -6.438 1 98.44 247 VAL B CA 1
ATOM 4007 C C . VAL B 1 247 ? 7.449 -3.453 -7.41 1 98.44 247 VAL B C 1
ATOM 4009 O O . VAL B 1 247 ? 8.062 -4.516 -7.508 1 98.44 247 VAL B O 1
ATOM 4012 N N . ASP B 1 248 ? 6.367 -3.17 -8.133 1 97.44 248 ASP B N 1
ATOM 4013 C CA . ASP B 1 248 ? 5.809 -4.152 -9.055 1 97.44 248 ASP B CA 1
ATOM 4014 C C . ASP B 1 248 ? 6.766 -4.43 -10.211 1 97.44 248 ASP B C 1
ATOM 4016 O O . ASP B 1 248 ? 6.93 -5.578 -10.633 1 97.44 248 ASP B O 1
ATOM 4020 N N . VAL B 1 249 ? 7.34 -3.371 -10.727 1 97.19 249 VAL B N 1
ATOM 4021 C CA . VAL B 1 249 ? 8.32 -3.543 -11.797 1 97.19 249 VAL B CA 1
ATOM 4022 C C . VAL B 1 249 ? 9.492 -4.383 -11.297 1 97.19 249 VAL B C 1
ATOM 4024 O O . VAL B 1 249 ? 9.898 -5.344 -11.961 1 97.19 249 VAL B O 1
ATOM 4027 N N . LEU B 1 250 ? 10 -4.039 -10.156 1 97.69 250 LEU B N 1
ATOM 4028 C CA . LEU B 1 250 ? 11.125 -4.758 -9.578 1 97.69 250 LEU B CA 1
ATOM 4029 C C . LEU B 1 250 ? 10.781 -6.23 -9.367 1 97.69 250 LEU B C 1
ATOM 4031 O O . LEU B 1 250 ? 11.562 -7.113 -9.742 1 97.69 250 LEU B O 1
ATOM 4035 N N . ALA B 1 251 ? 9.648 -6.488 -8.75 1 97.31 251 ALA B N 1
ATOM 4036 C CA . ALA B 1 251 ? 9.219 -7.859 -8.484 1 97.31 251 ALA B CA 1
ATOM 4037 C C . ALA B 1 251 ? 9.109 -8.664 -9.781 1 97.31 251 ALA B C 1
ATOM 4039 O O . ALA B 1 251 ? 9.531 -9.82 -9.836 1 97.31 251 ALA B O 1
ATOM 4040 N N . ASN B 1 252 ? 8.523 -8.047 -10.781 1 95.31 252 ASN B N 1
ATOM 4041 C CA . ASN B 1 252 ? 8.398 -8.727 -12.062 1 95.31 252 ASN B CA 1
ATOM 4042 C C . ASN B 1 252 ? 9.766 -9.023 -12.68 1 95.31 252 ASN B C 1
ATOM 4044 O O . ASN B 1 252 ? 9.984 -10.109 -13.211 1 95.31 252 ASN B O 1
ATOM 4048 N N . LEU B 1 253 ? 10.672 -8.094 -12.633 1 96.44 253 LEU B N 1
ATOM 4049 C CA . LEU B 1 253 ? 12.016 -8.305 -13.164 1 96.44 253 LEU B CA 1
ATOM 4050 C C . LEU B 1 253 ? 12.75 -9.383 -12.367 1 96.44 253 LEU B C 1
ATOM 4052 O O . LEU B 1 253 ? 13.5 -10.18 -12.945 1 96.44 253 LEU B O 1
ATOM 4056 N N . VAL B 1 254 ? 12.602 -9.43 -11.047 1 97.12 254 VAL B N 1
ATOM 4057 C CA . VAL B 1 254 ? 13.172 -10.484 -10.219 1 97.12 254 VAL B CA 1
ATOM 4058 C C . VAL B 1 254 ? 12.633 -11.844 -10.648 1 97.12 254 VAL B C 1
ATOM 4060 O O . VAL B 1 254 ? 13.383 -12.82 -10.742 1 97.12 254 VAL B O 1
ATOM 4063 N N . ALA B 1 255 ? 11.336 -11.891 -10.891 1 95.06 255 ALA B N 1
ATOM 4064 C CA . ALA B 1 255 ? 10.719 -13.133 -11.352 1 95.06 255 ALA B CA 1
ATOM 4065 C C . ALA B 1 255 ? 11.328 -13.594 -12.672 1 95.06 255 ALA B C 1
ATOM 4067 O O . ALA B 1 255 ? 11.602 -14.781 -12.852 1 95.06 255 ALA B O 1
ATOM 4068 N N . TYR B 1 256 ? 11.578 -12.664 -13.523 1 92.06 256 TYR B N 1
ATOM 4069 C CA . TYR B 1 256 ? 12.086 -12.977 -14.852 1 92.06 256 TYR B CA 1
ATOM 4070 C C . TYR B 1 256 ? 13.555 -13.391 -14.789 1 92.06 256 TYR B C 1
ATOM 4072 O O . TYR B 1 256 ? 14.039 -14.117 -15.656 1 92.06 256 TYR B O 1
ATOM 4080 N N . ALA B 1 257 ? 14.234 -12.914 -13.82 1 92.31 257 ALA B N 1
ATOM 4081 C CA . ALA B 1 257 ? 15.641 -13.281 -13.656 1 92.31 257 ALA B CA 1
ATOM 4082 C C . ALA B 1 257 ? 15.789 -14.773 -13.359 1 92.31 257 ALA B C 1
ATOM 4084 O O . ALA B 1 257 ? 16.844 -15.359 -13.609 1 92.31 257 ALA B O 1
ATOM 4085 N N . ASP B 1 258 ? 14.758 -15.375 -12.812 1 91.94 258 ASP B N 1
ATOM 4086 C CA . ASP B 1 258 ? 14.656 -16.812 -12.594 1 91.94 258 ASP B CA 1
ATOM 4087 C C . ASP B 1 258 ? 13.203 -17.281 -12.68 1 91.94 258 ASP B C 1
ATOM 4089 O O . ASP B 1 258 ? 12.57 -17.562 -11.656 1 91.94 258 ASP B O 1
ATOM 4093 N N . ARG B 1 259 ? 12.789 -17.406 -13.836 1 88.88 259 ARG B N 1
ATOM 4094 C CA . ARG B 1 259 ? 11.383 -17.688 -14.109 1 88.88 259 ARG B CA 1
ATOM 4095 C C . ARG B 1 259 ? 10.984 -19.062 -13.57 1 88.88 259 ARG B C 1
ATOM 4097 O O . ARG B 1 259 ? 9.883 -19.219 -13.031 1 88.88 259 ARG B O 1
ATOM 4104 N N . ALA B 1 260 ? 11.844 -19.953 -13.719 1 85.94 260 ALA B N 1
ATOM 4105 C CA . ALA B 1 260 ? 11.531 -21.312 -13.32 1 85.94 260 ALA B CA 1
ATOM 4106 C C . ALA B 1 260 ? 11.242 -21.406 -11.828 1 85.94 260 ALA B C 1
ATOM 4108 O O . ALA B 1 260 ? 10.195 -21.906 -11.414 1 85.94 260 ALA B O 1
ATOM 4109 N N . THR B 1 261 ? 12.148 -20.906 -11.039 1 88.56 261 THR B N 1
ATOM 4110 C CA . THR B 1 261 ? 11.977 -20.938 -9.594 1 88.56 261 THR B CA 1
ATOM 4111 C C . THR B 1 261 ? 10.75 -20.109 -9.188 1 88.56 261 THR B C 1
ATOM 4113 O O . THR B 1 261 ? 9.984 -20.531 -8.312 1 88.56 261 THR B O 1
ATOM 4116 N N . SER B 1 262 ? 10.609 -18.953 -9.742 1 90.69 262 SER B N 1
ATOM 4117 C CA . SER B 1 262 ? 9.469 -18.094 -9.43 1 90.69 262 SER B CA 1
ATOM 4118 C C . SER B 1 262 ? 8.148 -18.797 -9.742 1 90.69 262 SER B C 1
ATOM 4120 O O . SER B 1 262 ? 7.215 -18.75 -8.938 1 90.69 262 SER B O 1
ATOM 4122 N N . LEU B 1 263 ? 8.078 -19.406 -10.852 1 85.44 263 LEU B N 1
ATOM 4123 C CA . LEU B 1 263 ? 6.875 -20.109 -11.273 1 85.44 263 LEU B CA 1
ATOM 4124 C C . LEU B 1 263 ? 6.531 -21.234 -10.297 1 85.44 263 LEU B C 1
ATOM 4126 O O . LEU B 1 263 ? 5.375 -21.391 -9.898 1 85.44 263 LEU B O 1
ATOM 4130 N N . GLN B 1 264 ? 7.469 -21.969 -9.953 1 82.81 264 GLN B N 1
ATOM 4131 C CA . GLN B 1 264 ? 7.254 -23.094 -9.055 1 82.81 264 GLN B CA 1
ATOM 4132 C C . GLN B 1 264 ? 6.754 -22.609 -7.691 1 82.81 264 GLN B C 1
ATOM 4134 O O . GLN B 1 264 ? 5.82 -23.188 -7.129 1 82.81 264 GLN B O 1
ATOM 4139 N N . THR B 1 265 ? 7.418 -21.656 -7.191 1 87.81 265 THR B N 1
ATOM 4140 C CA . THR B 1 265 ? 7.027 -21.141 -5.879 1 87.81 265 THR B CA 1
ATOM 4141 C C . THR B 1 265 ? 5.617 -20.562 -5.922 1 87.81 265 THR B C 1
ATOM 4143 O O . THR B 1 265 ? 4.801 -20.828 -5.043 1 87.81 265 THR B O 1
ATOM 4146 N N . LEU B 1 266 ? 5.324 -19.734 -6.918 1 86.62 266 LEU B N 1
ATOM 4147 C CA . LEU B 1 266 ? 4 -19.141 -7.062 1 86.62 266 LEU B CA 1
ATOM 4148 C C . LEU B 1 266 ? 2.928 -20.219 -7.156 1 86.62 266 LEU B C 1
ATOM 4150 O O . LEU B 1 266 ? 1.856 -20.078 -6.559 1 86.62 266 LEU B O 1
ATOM 4154 N N . ARG B 1 267 ? 3.186 -21.219 -7.863 1 81.5 267 ARG B N 1
ATOM 4155 C CA . ARG B 1 267 ? 2.246 -22.328 -8.023 1 81.5 267 ARG B CA 1
ATOM 4156 C C . ARG B 1 267 ? 1.98 -23.016 -6.684 1 81.5 267 ARG B C 1
ATOM 4158 O O . ARG B 1 267 ? 0.833 -23.328 -6.359 1 81.5 267 ARG B O 1
ATOM 4165 N N . ARG B 1 268 ? 3.035 -23.25 -5.922 1 80.88 268 ARG B N 1
ATOM 4166 C CA . ARG B 1 268 ? 2.891 -23.891 -4.621 1 80.88 268 ARG B CA 1
ATOM 4167 C C . ARG B 1 268 ? 2.068 -23.031 -3.672 1 80.88 268 ARG B C 1
ATOM 4169 O O . ARG B 1 268 ? 1.199 -23.531 -2.959 1 80.88 268 ARG B O 1
ATOM 4176 N N . VAL B 1 269 ? 2.4 -21.75 -3.705 1 82.75 269 VAL B N 1
ATOM 4177 C CA . VAL B 1 269 ? 1.674 -20.828 -2.842 1 82.75 269 VAL B CA 1
ATOM 4178 C C . VAL B 1 269 ? 0.195 -20.812 -3.225 1 82.75 269 VAL B C 1
ATOM 4180 O O . VAL B 1 269 ? -0.677 -20.938 -2.359 1 82.75 269 VAL B O 1
ATOM 4183 N N . LYS B 1 270 ? -0.103 -20.719 -4.445 1 80.38 270 LYS B N 1
ATOM 4184 C CA . LYS B 1 270 ? -1.482 -20.672 -4.918 1 80.38 270 LYS B CA 1
ATOM 4185 C C . LYS B 1 270 ? -2.221 -21.969 -4.598 1 80.38 270 LYS B C 1
ATOM 4187 O O . LYS B 1 270 ? -3.383 -21.938 -4.188 1 80.38 270 LYS B O 1
ATOM 4192 N N . ALA B 1 271 ? -1.592 -23.062 -4.816 1 74.94 271 ALA B N 1
ATOM 4193 C CA . ALA B 1 271 ? -2.189 -24.359 -4.535 1 74.94 271 ALA B CA 1
ATOM 4194 C C . ALA B 1 271 ? -2.623 -24.469 -3.074 1 74.94 271 ALA B C 1
ATOM 4196 O O . ALA B 1 271 ? -3.707 -24.969 -2.775 1 74.94 271 ALA B O 1
ATOM 4197 N N . GLU B 1 272 ? -1.765 -23.969 -2.229 1 76.38 272 GLU B N 1
ATOM 4198 C CA . GLU B 1 272 ? -2.082 -24.031 -0.806 1 76.38 272 GLU B CA 1
ATOM 4199 C C . GLU B 1 272 ? -3.211 -23.078 -0.446 1 76.38 272 GLU B C 1
ATOM 4201 O O . GLU B 1 272 ? -4.039 -23.375 0.414 1 76.38 272 GLU B O 1
ATOM 4206 N N . LEU B 1 273 ? -3.246 -21.922 -1.081 1 75.81 273 LEU B N 1
ATOM 4207 C CA . LEU B 1 273 ? -4.309 -20.953 -0.821 1 75.81 273 LEU B CA 1
ATOM 4208 C C . LEU B 1 273 ? -5.656 -21.484 -1.3 1 75.81 273 LEU B C 1
ATOM 4210 O O . LEU B 1 273 ? -6.68 -21.266 -0.65 1 75.81 273 LEU B O 1
ATOM 4214 N N . VAL B 1 274 ? -5.629 -22.125 -2.371 1 70.25 274 VAL B N 1
ATOM 4215 C CA . VAL B 1 274 ? -6.852 -22.719 -2.912 1 70.25 274 VAL B CA 1
ATOM 4216 C C . VAL B 1 274 ? -7.363 -23.797 -1.973 1 70.25 274 VAL B C 1
ATOM 4218 O O . VAL B 1 274 ? -8.57 -23.906 -1.739 1 70.25 274 VAL B O 1
ATOM 4221 N N . ARG B 1 275 ? -6.43 -24.516 -1.55 1 69 275 ARG B N 1
ATOM 4222 C CA . ARG B 1 275 ? -6.801 -25.594 -0.638 1 69 275 ARG B CA 1
ATOM 4223 C C . ARG B 1 275 ? -7.395 -25.031 0.653 1 69 275 ARG B C 1
ATOM 4225 O O . ARG B 1 275 ? -8.312 -25.625 1.223 1 69 275 ARG B O 1
ATOM 4232 N N . SER B 1 276 ? -6.812 -23.953 1.021 1 66.12 276 SER B N 1
ATOM 4233 C CA . SER B 1 276 ? -7.238 -23.391 2.305 1 66.12 276 SER B CA 1
ATOM 4234 C C . SER B 1 276 ? -8.484 -22.547 2.15 1 66.12 276 SER B C 1
ATOM 4236 O O . SER B 1 276 ? -9.281 -22.422 3.084 1 66.12 276 SER B O 1
ATOM 4238 N N . ARG B 1 277 ? -8.422 -21.75 0.999 1 60.66 277 ARG B N 1
ATOM 4239 C CA . ARG B 1 277 ? -9.555 -20.844 0.819 1 60.66 277 ARG B CA 1
ATOM 4240 C C . ARG B 1 277 ? -10.734 -21.562 0.163 1 60.66 277 ARG B C 1
ATOM 4242 O O . ARG B 1 277 ? -10.547 -22.562 -0.535 1 60.66 277 ARG B O 1
ATOM 4249 N N . ASP B 1 278 ? -11.883 -21.344 0.575 1 51.06 278 ASP B N 1
ATOM 4250 C CA . ASP B 1 278 ? -13.117 -21.922 0.052 1 51.06 278 ASP B CA 1
ATOM 4251 C C . ASP B 1 278 ? -13.328 -21.547 -1.41 1 51.06 278 ASP B C 1
ATOM 4253 O O . ASP B 1 278 ? -13.359 -20.359 -1.747 1 51.06 278 ASP B O 1
ATOM 4257 N N . GLY B 1 279 ? -13.305 -22.391 -2.25 1 49.59 279 GLY B N 1
ATOM 4258 C CA . GLY B 1 279 ? -13.867 -22.781 -3.535 1 49.59 279 GLY B CA 1
ATOM 4259 C C . GLY B 1 279 ? -13.477 -21.844 -4.664 1 49.59 279 GLY B C 1
ATOM 4260 O O . GLY B 1 279 ? -13.656 -22.172 -5.84 1 49.59 279 GLY B O 1
ATOM 4261 N N . ASP B 1 280 ? -13.477 -20.422 -4.523 1 48.41 280 ASP B N 1
ATOM 4262 C CA . ASP B 1 280 ? -13.406 -19.688 -5.781 1 48.41 280 ASP B CA 1
ATOM 4263 C C . ASP B 1 280 ? -11.961 -19.422 -6.188 1 48.41 280 ASP B C 1
ATOM 4265 O O . ASP B 1 280 ? -11.266 -18.641 -5.539 1 48.41 280 ASP B O 1
ATOM 4269 N N . ASP B 1 281 ? -11.32 -20.344 -7.035 1 52.03 281 ASP B N 1
ATOM 4270 C CA . ASP B 1 281 ? -9.969 -20.578 -7.547 1 52.03 281 ASP B CA 1
ATOM 4271 C C . ASP B 1 281 ? -9.547 -19.438 -8.477 1 52.03 281 ASP B C 1
ATOM 4273 O O . ASP B 1 281 ? -8.453 -19.484 -9.055 1 52.03 281 ASP B O 1
ATOM 4277 N N . ARG B 1 282 ? -10.406 -18.578 -8.922 1 49.56 282 ARG B N 1
ATOM 4278 C CA . ARG B 1 282 ? -10.07 -17.703 -10.039 1 49.56 282 ARG B CA 1
ATOM 4279 C C . ARG B 1 282 ? -9.211 -16.531 -9.578 1 49.56 282 ARG B C 1
ATOM 4281 O O . ARG B 1 282 ? -8.812 -15.688 -10.391 1 49.56 282 ARG B O 1
ATOM 4288 N N . GLN B 1 283 ? -8.805 -16.734 -8.242 1 54.66 283 GLN B N 1
ATOM 4289 C CA . GLN B 1 283 ? -8.172 -15.492 -7.785 1 54.66 283 GLN B CA 1
ATOM 4290 C C . GLN B 1 283 ? -6.648 -15.594 -7.875 1 54.66 283 GLN B C 1
ATOM 4292 O O . GLN B 1 283 ? -6.078 -16.672 -7.688 1 54.66 283 GLN B O 1
ATOM 4297 N N . LEU B 1 284 ? -6.039 -14.562 -8.484 1 51.09 284 LEU B N 1
ATOM 4298 C CA . LEU B 1 284 ? -4.586 -14.516 -8.609 1 51.09 284 LEU B CA 1
ATOM 4299 C C . LEU B 1 284 ? -3.926 -14.57 -7.234 1 51.09 284 LEU B C 1
ATOM 4301 O O . LEU B 1 284 ? -4.559 -14.258 -6.223 1 51.09 284 LEU B O 1
ATOM 4305 N N . LEU B 1 285 ? -2.766 -15.266 -7.062 1 51.84 285 LEU B N 1
ATOM 4306 C CA . LEU B 1 285 ? -1.98 -15.508 -5.855 1 51.84 285 LEU B CA 1
ATOM 4307 C C . LEU B 1 285 ? -1.992 -14.289 -4.941 1 51.84 285 LEU B C 1
ATOM 4309 O O . LEU B 1 285 ? -1.878 -14.422 -3.723 1 51.84 285 LEU B O 1
ATOM 4313 N N . GLY B 1 286 ? -2.037 -13.188 -5.496 1 49.25 286 GLY B N 1
ATOM 4314 C CA . GLY B 1 286 ? -1.822 -12.039 -4.641 1 49.25 286 GLY B CA 1
ATOM 4315 C C . GLY B 1 286 ? -3.027 -11.695 -3.783 1 49.25 286 GLY B C 1
ATOM 4316 O O . GLY B 1 286 ? -2.988 -10.75 -2.994 1 49.25 286 GLY B O 1
ATOM 4317 N N . ASP B 1 287 ? -4.258 -12.164 -4.121 1 45.56 287 ASP B N 1
ATOM 4318 C CA . ASP B 1 287 ? -5.426 -11.688 -3.391 1 45.56 287 ASP B CA 1
ATOM 4319 C C . ASP B 1 287 ? -6.195 -12.852 -2.766 1 45.56 287 ASP B C 1
ATOM 4321 O O . ASP B 1 287 ? -6.285 -13.93 -3.355 1 45.56 287 ASP B O 1
#

Foldseek 3Di:
DQLLVLLVVQLPDDDDLLVLLSCLCLVCVPCLLPDDLCRSCVSSVHDSVSQQVSCVVSPAPGSVRVNVSSVVVCVVPNCVNPPDDPDDDPVRVVVVLVVLLVVLQVVLVVPWDVVLLLVLLVLQLQAQEEEEEEADPLFLVLSVLLVLLQVLQVGHYDYDHDLVVLQVCLQVDDPRYEYEGEDAAQADPSVLVSLQSNVVVVHAYEYEYAPPHSNNVSHPGYTHRDDDFDSRPVHPGSNSSSSSVSSVSSSVSNCVVPVPSSVVSLVVQLVVCCVVDPDPSPDRSSD/DQLLVLLVVLLPDDDDLLVLLSCLCLVCVPCLLVDDLCRSCVSSVHDSVSQQVSCVVSPAPGSVRVNVSSVVVCVVPNCVNPPDDPDDDPVRVVVVLVVLLVVLQVVLVVPWDVVLLLVLLVLQLQAQEEEEEEADPLFLVLSVLLVLLQVLQVGHYDYDHDLVVLQVCLQVDDPRYEYEGEDAAQADPSVLNSLQSNVVVVHAYEYEYAPPHSNNVSHPGYTHRDDDFDSRPPHPGSNSSSSSVSSVSSSVSNCVVPVPSSVVSLVVQLVVCCVVDPDDSPDRSSD

Secondary structure (DSSP, 8-state):
--HHHHHHHHHTSSSSHHHHHHHHHHHTHHHHHH--HHHHHHHHTS-HHHHHHHHHHTT-SSHHHHHHHHHHHHHH-GGGTS------SHHHHHHHHHHHHHHHHHHHHHH--HHHHHHHHHHHHH-SEEEEEE-SSHHHHHHHHHHHHHHTTT--EEEE--HHHHHHHHHH--TTEEEEEE-SSS--HHHHHHHHHHHHTT--EEEEE-TTSHHHHH-SEEEE------S-TTSPPTHHHHHHHHHHHHHHHHHHHTHHHHHHHHHHHHHHHHHHS-S---S-TT-/--HHHHHHHHHTSSSSHHHHHHHHHHHTHHHHHH--HHHHHHHHTS-HHHHHHHHHHTT-SSHHHHHHHHHHHHHH-GGGTS------SHHHHHHHHHHHHHHHHHHHHHH--HHHHHHHHHHHHH-SEEEEEE-SSHHHHHHHHHHHHHHTTT--EEEE--HHHHHHHHHH--TTEEEEEE-SSS--HHHHHHHHHHHHTT--EEEEE-TTSHHHHH-SEEEE------S-TTSPPTHHHHHHHHHHHHHHHHHHHTHHHHHHHHHHHHHHHHHHS-S-TTS-TT-

Sequence (574 aa):
MDLFQTLANTAGKPEGLDARLARTVLDDVDFAMRASIAELAERAGVSAPSVTRFSRRIGCAGYPDFKVKLAQMAYVGLRYLKPEVTSTTPAEVAEDIVTKAQDALFRFHRQVDLTAMERAAQLLRGAEFIQAVGAGGNSSMIAGELHNRLFRLGLRVHSSNDLTMSLMQASAATEGTVTIVSSMTGIDVTLVRCVELLGQQGLPTIALTQSGSPLAKAASVVITIDLPEGQNIFRPSSTRFAYLAAVDVLANLVAYADRATSLQTLRRVKAELVRSRDGDDRQLLGDMDLFQTLANTAGKPEGLDARLARTVLDDVDFAMRASIAELAERAGVSAPSVTRFSRRIGCAGYPDFKVKLAQMAYVGLRYLKPEVTSTTPAEVAEDIVTKAQDALFRFHRQVDLTAMERAAQLLRGAEFIQAVGAGGNSSMIAGELHNRLFRLGLRVHSSNDLTMSLMQASAATEGTVTIVSSMTGIDVTLVRCVELLGQQGLPTIALTQSGSPLAKAASVVITIDLPEGQNIFRPSSTRFAYLAAVDVLANLVAYADRATSLQTLRRVKAELVRSRDGDDRQLLGD

InterPro domains:
  IPR000281 Helix-turn-helix protein RpiR [PF01418] (18-72)
  IPR000281 Helix-turn-helix protein RpiR [PS51071] (1-77)
  IPR001347 SIS domain [PF01380] (125-252)
  IPR001347 SIS domain [PS51464] (120-260)
  IPR009057 Homedomain-like superfamily [SSF46689] (1-73)
  IPR035472 RpiR-like, SIS domain [cd05013] (116-251)
  IPR036388 Winged helix-like DNA-binding domain superfamily [G3DSA:1.10.10.10] (6-74)
  IPR046348 SIS domain superfamily [SSF53697] (93-257)
  IPR047640 HTH-type transcriptional regulator RpiR-like [PTHR30514] (19-277)